Protein AF-A0A8R1HHJ8-F1 (afdb_monomer)

Mean predicted aligned error: 14.38 Å

Organism: Caenorhabditis japonica (NCBI:txid281687)

Sequence (503 aa):
MHDELPVDIFRRIVAFSTTSRSILDLWRLNESAQHQVSKEVKKLSKKAPIRLDIQRFFRENNPFELEFYEIGDAEQKRRFHEKIRELARLLEQILEISGEFQIDNLTAEALGFQAEHDEQFMDRAPFMLQKKMMYILSKFNSSEISISTVFMRPSRVIRTFRNRFDTITALDLGNVKALSSLNLRSKVFPALVNLEKLAWSHANHTYLRKIPNKEKLRVLDVTCHIVGRPEWREFEFLQEFTSLERFYLGFTVPNKPTRFEMDILLNLYQSIWKFKMAPKNEQLLRNLPKIKELGFWNSPEKIFQLISKHSLSIDTLTFGSLSQNMTKLCSFDSILDSFFKFEQAEDLQPPEIGHLNMNLHAMPAVGLDYYLPNVMNYVNKLPCLKSVSLFVRCIFHAQMTSSWSLESNREKSSRRRPIFESNYTHFTFHSEGLCGRIIPVGSKGVAIIRTAEAPKKDRPFVQFAPAPADALAASAYVTPAGTLTITMSVFFGTPLKKYYFSQ

Nearest PDB structures (foldseek):
  3qfe-assembly2_B  TM=2.711E-01  e=4.734E+00  Coccidioides immitis RS

Secondary structure (DSSP, 8-state):
---PPPHHHHHHHHHHHTTSTHHHHHHTS-HHHHHHHHHHHHHHHTTS-EEEEHHHHTTTS-TT-S-EEPTT-HHHHHHHHHHHHHHHHHHHHHHHH-TTEEEE-BSTTTTT-EESS-GGGSPPPPHHHHHHHHHHHHHS--SEEEB-TTTS-HHHHHHHHGGGGGG--EEE-TT--GGG-HHIIIIIGGG-TT--EEEEEEE-HHHHTT-S-GGG--EEEEEE---S---GGGGGGGGG-TT-SEEEEEEPPPSS--HHHHHHHHHHHHHHHHPPBTTTTB-GGGG-TT--EEEESS--TTHHHHHHHTT--EEEEEES-SSSSTTTPEEHHHHHHHHHHHHT-TTPPPP-EEEEEEEEE--TTS-HHH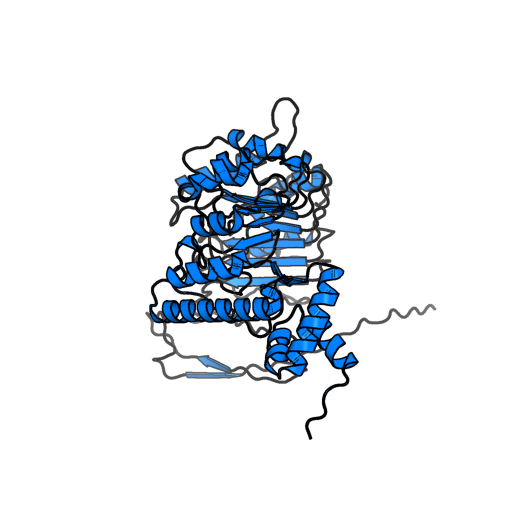HHHHHHHHHTT-TT--EEEEEEE--S-PPPPS------S-----TT--------SEEEEEEES------TT----------S--------EEEE-PPPTT-SS-TTTS---EEEE--------PPPPPPP---

Solvent-accessible surface area (backbone atoms only — not comparable to full-atom values): 28848 Å² total; per-residue (Å²): 136,85,80,74,70,57,68,70,59,48,51,51,52,48,67,69,19,69,52,36,56,60,42,59,58,50,49,66,69,43,70,68,44,33,54,52,48,38,52,51,52,58,57,49,43,75,78,44,77,43,59,34,46,43,36,66,26,28,64,91,69,42,78,59,43,88,44,77,56,68,88,86,45,69,64,60,53,50,52,52,49,50,34,52,51,50,52,50,51,55,56,48,53,49,47,71,58,40,61,61,41,20,56,35,54,53,33,50,61,41,47,40,41,46,51,63,54,60,66,78,77,50,81,55,47,55,72,70,54,25,52,50,48,43,57,58,57,54,57,40,72,46,39,42,46,33,54,31,58,38,59,36,55,65,73,53,57,54,62,52,47,57,94,44,34,62,63,24,32,30,43,32,47,40,62,49,52,52,86,82,33,69,57,43,64,72,58,44,36,68,39,28,66,49,36,28,31,39,34,25,54,24,29,39,62,81,48,60,67,55,46,48,59,40,55,58,22,30,33,42,38,36,17,31,43,79,74,86,84,77,57,53,74,72,55,58,62,66,53,54,36,41,42,21,31,29,42,29,51,29,49,52,60,62,86,86,62,51,71,69,59,48,51,52,53,50,51,46,53,42,45,59,70,68,48,64,42,82,94,77,65,53,39,68,70,72,44,28,81,54,42,30,33,44,35,25,23,53,53,43,53,55,48,58,46,52,34,28,76,67,68,46,64,29,51,34,43,32,34,21,40,94,58,71,36,72,45,29,26,11,47,47,64,36,46,49,50,16,50,55,48,37,72,70,47,82,95,66,64,74,41,45,37,29,28,41,38,38,20,28,34,55,63,78,90,56,38,60,77,61,51,50,51,58,49,50,52,54,59,41,62,39,83,54,30,41,33,41,39,40,38,38,39,45,82,42,80,46,66,76,72,92,76,83,73,95,70,83,86,79,91,80,94,58,102,77,68,68,75,79,75,58,81,47,82,43,78,47,82,46,79,47,63,76,73,78,83,81,52,104,88,60,80,81,92,80,91,83,88,81,75,100,68,80,95,75,82,61,73,61,73,50,77,45,57,88,76,61,97,82,60,91,80,54,82,92,82,50,78,71,75,51,77,50,81,51,84,61,87,89,86,86,85,77,85,83,78,88,77,90,79,90,131

Structure (mmCIF, N/CA/C/O backbone):
data_AF-A0A8R1HHJ8-F1
#
_entry.id   AF-A0A8R1HHJ8-F1
#
loop_
_atom_site.group_PDB
_atom_site.id
_atom_site.type_symbol
_atom_site.label_atom_id
_atom_site.label_alt_id
_atom_site.label_comp_id
_atom_site.label_asym_id
_atom_site.label_entity_id
_atom_site.label_seq_id
_atom_site.pdbx_PDB_ins_code
_atom_site.Cartn_x
_atom_site.Cartn_y
_atom_site.Cartn_z
_atom_site.occupancy
_atom_site.B_iso_or_equiv
_atom_site.auth_seq_id
_atom_site.auth_comp_id
_atom_site.auth_asym_id
_atom_site.auth_atom_id
_atom_site.pdbx_PDB_model_num
ATOM 1 N N . MET A 1 1 ? 1.070 -48.856 -12.070 1.00 32.88 1 MET A N 1
ATOM 2 C CA . MET A 1 1 ? 0.210 -48.830 -10.871 1.00 32.88 1 MET A CA 1
ATOM 3 C C . MET A 1 1 ? -0.140 -47.380 -10.601 1.00 32.88 1 MET A C 1
ATOM 5 O O . MET A 1 1 ? 0.727 -46.625 -10.186 1.00 32.88 1 MET A O 1
ATOM 9 N N . HIS A 1 2 ? -1.350 -46.976 -10.986 1.00 42.19 2 HIS A N 1
ATOM 10 C CA . HIS A 1 2 ? -1.931 -45.675 -10.661 1.00 42.19 2 HIS A CA 1
ATOM 11 C C . HIS A 1 2 ? -2.823 -45.896 -9.441 1.00 42.19 2 HIS A C 1
ATOM 13 O O . HIS A 1 2 ? -4.005 -46.184 -9.599 1.00 42.19 2 HIS A O 1
ATOM 19 N N . ASP A 1 3 ? -2.248 -45.849 -8.242 1.00 48.75 3 ASP A N 1
ATOM 20 C CA . ASP A 1 3 ? -3.060 -45.894 -7.030 1.00 48.75 3 ASP A CA 1
ATOM 21 C C . ASP A 1 3 ? -3.723 -44.523 -6.869 1.00 48.75 3 ASP A C 1
ATOM 23 O O . ASP A 1 3 ? -3.070 -43.520 -6.570 1.00 48.75 3 ASP A O 1
ATOM 27 N N . GLU A 1 4 ? -5.024 -44.463 -7.159 1.00 57.62 4 GLU A N 1
ATOM 28 C CA . GLU A 1 4 ? -5.842 -43.288 -6.887 1.00 57.62 4 GLU A CA 1
ATOM 29 C C . GLU A 1 4 ? -5.797 -42.985 -5.384 1.00 57.62 4 GLU A C 1
ATOM 31 O O . GLU A 1 4 ? -6.069 -43.843 -4.543 1.00 57.62 4 GLU A O 1
ATOM 36 N N . LEU A 1 5 ? -5.438 -41.746 -5.035 1.00 63.50 5 LEU A N 1
ATOM 37 C CA . LEU A 1 5 ? -5.474 -41.275 -3.653 1.00 63.50 5 LEU A CA 1
ATOM 38 C C . LEU A 1 5 ? -6.873 -41.517 -3.061 1.00 63.50 5 LEU A C 1
ATOM 40 O O . LEU A 1 5 ? -7.864 -41.128 -3.688 1.00 63.50 5 LEU A O 1
ATOM 44 N N . PRO A 1 6 ? -6.983 -42.066 -1.835 1.00 77.25 6 PRO A N 1
ATOM 45 C CA . PRO A 1 6 ? -8.259 -42.162 -1.140 1.00 77.25 6 PRO A CA 1
ATOM 46 C C . PRO A 1 6 ? -8.986 -40.813 -1.151 1.00 77.25 6 PRO A C 1
ATOM 48 O O . PRO A 1 6 ? -8.395 -39.779 -0.824 1.00 77.25 6 PRO A O 1
ATOM 51 N N . VAL A 1 7 ? -10.272 -40.820 -1.515 1.00 73.94 7 VAL A N 1
ATOM 52 C CA . VAL A 1 7 ? -11.080 -39.610 -1.778 1.00 73.94 7 VAL A CA 1
ATOM 53 C C . VAL A 1 7 ? -10.993 -38.581 -0.642 1.00 73.94 7 VAL A C 1
ATOM 55 O O . VAL A 1 7 ? -10.963 -37.377 -0.893 1.00 73.94 7 VAL A O 1
ATOM 58 N N . ASP A 1 8 ? -10.898 -39.028 0.610 1.00 77.19 8 ASP A N 1
ATOM 59 C CA . ASP A 1 8 ? -10.796 -38.135 1.768 1.00 77.19 8 ASP A CA 1
ATOM 60 C C . ASP A 1 8 ? -9.421 -37.471 1.919 1.00 77.19 8 ASP A C 1
ATOM 62 O O . ASP A 1 8 ? -9.341 -36.321 2.358 1.00 77.19 8 ASP A O 1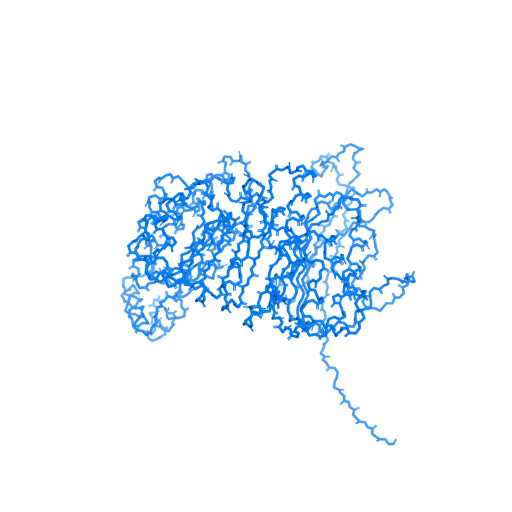
ATOM 66 N N . ILE A 1 9 ? -8.343 -38.147 1.510 1.00 79.06 9 ILE A N 1
ATOM 67 C CA . ILE A 1 9 ? -7.002 -37.553 1.443 1.00 79.06 9 ILE A CA 1
ATOM 68 C C . ILE A 1 9 ? -6.979 -36.509 0.325 1.00 79.06 9 ILE A C 1
ATOM 70 O O . ILE A 1 9 ? -6.542 -35.382 0.557 1.00 79.06 9 ILE A O 1
ATOM 74 N N . PHE A 1 10 ? -7.539 -36.834 -0.846 1.00 81.81 10 PHE A N 1
ATOM 75 C CA . PHE A 1 10 ? -7.635 -35.895 -1.964 1.00 81.81 10 PHE A CA 1
ATOM 76 C C . PHE A 1 10 ? -8.416 -34.628 -1.581 1.00 81.81 10 PHE A C 1
ATOM 78 O O . PHE A 1 10 ? -7.928 -33.520 -1.786 1.00 81.81 10 PHE A O 1
ATOM 85 N N . ARG A 1 11 ? -9.578 -34.760 -0.926 1.00 81.88 11 ARG A N 1
ATOM 86 C CA . ARG A 1 11 ? -10.360 -33.607 -0.434 1.00 81.88 11 ARG A CA 1
ATOM 87 C C . ARG A 1 11 ? -9.573 -32.719 0.525 1.00 81.88 11 ARG A C 1
ATOM 89 O O . ARG A 1 11 ? -9.654 -31.497 0.417 1.00 81.88 11 ARG A O 1
ATOM 96 N N . ARG A 1 12 ? -8.809 -33.310 1.451 1.00 83.31 12 ARG A N 1
ATOM 97 C CA . ARG A 1 12 ? -7.946 -32.542 2.365 1.00 83.31 12 ARG A CA 1
ATOM 98 C C . ARG A 1 12 ? -6.881 -31.773 1.589 1.00 83.31 12 ARG A C 1
ATOM 100 O O . ARG A 1 12 ? -6.714 -30.584 1.835 1.00 83.31 12 ARG A O 1
ATOM 107 N N . ILE A 1 13 ? -6.216 -32.416 0.629 1.00 83.31 13 ILE A N 1
ATOM 108 C CA . ILE A 1 13 ? -5.204 -31.772 -0.221 1.00 83.31 13 ILE A CA 1
ATOM 109 C C . ILE A 1 13 ? -5.819 -30.611 -1.014 1.00 83.31 13 ILE A C 1
ATOM 111 O O . ILE A 1 13 ? -5.239 -29.527 -1.031 1.00 83.31 13 ILE A O 1
ATOM 115 N N . VAL A 1 14 ? -7.008 -30.790 -1.602 1.00 82.25 14 VAL A N 1
ATOM 116 C CA . VAL A 1 14 ? -7.728 -29.712 -2.301 1.00 82.25 14 VAL A CA 1
ATOM 117 C C . VAL A 1 14 ? -8.005 -28.545 -1.358 1.00 82.25 14 VAL A C 1
ATOM 119 O O . VAL A 1 14 ? -7.699 -27.409 -1.708 1.00 82.25 14 VAL A O 1
ATOM 122 N N . ALA A 1 15 ? -8.517 -28.812 -0.153 1.00 82.62 15 ALA A N 1
ATOM 123 C CA . ALA A 1 15 ? -8.812 -27.775 0.833 1.00 82.62 15 ALA A CA 1
ATOM 124 C C . ALA A 1 15 ? -7.564 -26.994 1.283 1.00 82.62 15 ALA A C 1
ATOM 126 O O . ALA A 1 15 ? -7.643 -25.786 1.481 1.00 82.62 15 ALA A O 1
ATOM 127 N N . PHE A 1 16 ? -6.406 -27.651 1.412 1.00 83.62 16 PHE A N 1
ATOM 128 C CA . PHE A 1 16 ? -5.139 -26.960 1.687 1.00 83.62 16 PHE A CA 1
ATOM 129 C C . PHE A 1 16 ? -4.612 -26.188 0.474 1.00 83.62 16 PHE A C 1
ATOM 131 O O . PHE A 1 16 ? -3.967 -25.154 0.633 1.00 83.62 16 PHE A O 1
ATOM 138 N N . SER A 1 17 ? -4.904 -26.670 -0.733 1.00 83.50 17 SER A N 1
ATOM 139 C CA . SER A 1 17 ? -4.400 -26.097 -1.980 1.00 83.50 17 SER A CA 1
ATOM 140 C C . SER A 1 17 ? -5.226 -24.913 -2.481 1.00 83.50 17 SER A C 1
ATOM 142 O O . SER A 1 17 ? -4.760 -24.213 -3.369 1.00 83.50 17 SER A O 1
ATOM 144 N N . THR A 1 18 ? -6.414 -24.625 -1.928 1.00 81.56 18 THR A N 1
ATOM 145 C CA . THR A 1 18 ? -7.268 -23.516 -2.405 1.00 81.56 18 THR A CA 1
ATOM 146 C C . THR A 1 18 ? -6.610 -22.139 -2.347 1.00 81.56 18 THR A C 1
ATOM 148 O O . THR A 1 18 ? -7.106 -21.223 -2.986 1.00 81.56 18 THR A O 1
ATOM 151 N N . THR A 1 19 ? -5.524 -21.975 -1.590 1.00 78.69 19 THR A N 1
ATOM 152 C CA . THR A 1 19 ? -4.753 -20.725 -1.481 1.00 78.69 19 THR A CA 1
ATOM 153 C C . THR A 1 19 ? -3.366 -20.807 -2.132 1.00 78.69 19 THR A C 1
ATOM 155 O O . THR A 1 19 ? -2.555 -19.900 -1.953 1.00 78.69 19 THR A O 1
ATOM 158 N N . SER A 1 20 ? -3.085 -21.873 -2.889 1.00 83.19 20 SER A N 1
ATOM 159 C CA . SER A 1 20 ? -1.803 -22.132 -3.556 1.00 83.19 20 SER A CA 1
ATOM 160 C C . SER A 1 20 ? -1.999 -22.500 -5.029 1.00 83.19 20 SER A C 1
ATOM 162 O O . SER A 1 20 ? -3.013 -23.092 -5.405 1.00 83.19 20 SER A O 1
ATOM 164 N N . ARG A 1 21 ? -0.986 -22.229 -5.864 1.00 83.56 21 ARG A N 1
ATOM 165 C CA . ARG A 1 21 ? -0.943 -22.648 -7.274 1.00 83.56 21 ARG A CA 1
ATOM 166 C C . ARG A 1 21 ? -1.187 -24.146 -7.465 1.00 83.56 21 ARG A C 1
ATOM 168 O O . ARG A 1 21 ? -1.742 -24.521 -8.495 1.00 83.56 21 ARG A O 1
ATOM 175 N N . SER A 1 22 ? -0.870 -24.982 -6.473 1.00 85.94 22 SER A N 1
ATOM 176 C CA . SER A 1 22 ? -1.056 -26.437 -6.538 1.00 85.94 22 SER A CA 1
ATOM 177 C C . SER A 1 22 ? -2.492 -26.863 -6.876 1.00 85.94 22 SER A C 1
ATOM 179 O O . SER A 1 22 ? -2.686 -27.940 -7.433 1.00 85.94 22 SER A O 1
ATOM 181 N N . ILE A 1 23 ? -3.516 -26.032 -6.616 1.00 87.81 23 ILE A N 1
ATOM 182 C CA . ILE A 1 23 ? -4.893 -26.350 -7.036 1.00 87.81 23 ILE A CA 1
ATOM 183 C C . ILE A 1 23 ? -5.049 -26.437 -8.559 1.00 87.81 23 ILE A C 1
ATOM 185 O O . ILE A 1 23 ? -5.849 -27.234 -9.046 1.00 87.81 23 ILE A O 1
ATOM 189 N N . LEU A 1 24 ? -4.268 -25.659 -9.315 1.00 87.25 24 LEU A N 1
ATOM 190 C CA . LEU A 1 24 ? -4.251 -25.716 -10.776 1.00 87.25 24 LEU A CA 1
ATOM 191 C C . LEU A 1 24 ? -3.601 -27.006 -11.270 1.00 87.25 24 LEU A C 1
ATOM 193 O O . LEU A 1 24 ? -4.045 -27.569 -12.268 1.00 87.25 24 LEU A O 1
ATOM 197 N N . ASP A 1 25 ? -2.585 -27.493 -10.562 1.00 87.94 25 ASP A N 1
ATOM 198 C CA . ASP A 1 25 ? -1.934 -28.757 -10.896 1.00 87.94 25 ASP A CA 1
ATOM 199 C C . ASP A 1 25 ? -2.884 -29.931 -10.629 1.00 87.94 25 ASP A C 1
ATOM 201 O O . ASP A 1 25 ? -3.041 -30.796 -11.488 1.00 87.94 25 ASP A O 1
ATOM 205 N N . LEU A 1 26 ? -3.621 -29.902 -9.508 1.00 87.19 26 LEU A N 1
ATOM 206 C CA . LEU A 1 26 ? -4.677 -30.879 -9.206 1.00 87.19 26 LEU A CA 1
ATOM 207 C C . LEU A 1 26 ? -5.808 -30.856 -10.243 1.00 87.19 26 LEU A C 1
ATOM 209 O O . LEU A 1 26 ? -6.300 -31.910 -10.645 1.00 87.19 26 LEU A O 1
ATOM 213 N N . TRP A 1 27 ? -6.211 -29.667 -10.699 1.00 88.19 27 TRP A N 1
ATOM 214 C CA . TRP A 1 27 ? -7.249 -29.494 -11.721 1.00 88.19 27 TRP A CA 1
ATOM 215 C C . TRP A 1 27 ? -6.868 -30.100 -13.082 1.00 88.19 27 TRP A C 1
ATOM 217 O O . TRP A 1 27 ? -7.733 -30.541 -13.839 1.00 88.19 27 TRP A O 1
ATOM 227 N N . ARG A 1 28 ? -5.570 -30.145 -13.402 1.00 88.00 28 ARG A N 1
ATOM 228 C CA . ARG A 1 28 ? -5.049 -30.650 -14.683 1.00 88.00 28 ARG A CA 1
ATOM 229 C C . ARG A 1 28 ? -4.856 -32.169 -14.725 1.00 88.00 28 ARG A C 1
ATOM 231 O O . ARG A 1 28 ? -4.498 -32.677 -15.782 1.00 88.00 28 ARG A O 1
ATOM 238 N N . LEU A 1 29 ? -5.078 -32.886 -13.620 1.00 88.00 29 LEU A N 1
ATOM 239 C CA . LEU A 1 29 ? -4.813 -34.327 -13.540 1.00 88.00 29 LEU A CA 1
ATOM 240 C C . LEU A 1 29 ? -5.739 -35.155 -14.445 1.00 88.00 29 LEU A C 1
ATOM 242 O O . LEU A 1 29 ? -5.260 -35.855 -15.331 1.00 88.00 29 LEU A O 1
ATOM 246 N N . ASN A 1 30 ? -7.052 -35.117 -14.197 1.00 88.50 30 ASN A N 1
ATOM 247 C CA . ASN A 1 30 ? -8.080 -35.832 -14.964 1.00 88.50 30 ASN A CA 1
ATOM 248 C C . ASN A 1 30 ? -9.495 -35.316 -14.618 1.00 88.50 30 ASN A C 1
ATOM 250 O O . ASN A 1 30 ? -9.670 -34.525 -13.689 1.00 88.50 30 ASN A O 1
ATOM 254 N N . GLU A 1 31 ? -10.522 -35.784 -15.335 1.00 88.62 31 GLU A N 1
ATOM 255 C CA . GLU A 1 31 ? -11.922 -35.364 -15.129 1.00 88.62 31 GLU A CA 1
ATOM 256 C C . GLU A 1 31 ? -12.468 -35.704 -13.729 1.00 88.62 31 GLU A C 1
ATOM 258 O O . GLU A 1 31 ? -13.241 -34.938 -13.148 1.00 88.62 31 GLU A O 1
ATOM 263 N N . SER A 1 32 ? -12.036 -36.827 -13.143 1.00 86.06 32 SER A N 1
ATOM 264 C CA . SER A 1 32 ? -12.427 -37.225 -11.781 1.00 86.06 32 SER A CA 1
ATOM 265 C C . SER A 1 32 ? -11.911 -36.223 -10.741 1.00 86.06 32 SER A C 1
ATOM 267 O O . SER A 1 32 ? -12.665 -35.753 -9.881 1.00 86.06 32 SER A O 1
ATOM 269 N N . ALA A 1 33 ? -10.645 -35.817 -10.868 1.00 85.81 33 ALA A N 1
ATOM 270 C CA . ALA A 1 33 ? -10.023 -34.792 -10.043 1.00 85.81 33 ALA A CA 1
ATOM 271 C C . ALA A 1 33 ? -10.744 -33.449 -10.198 1.00 85.81 33 ALA A C 1
ATOM 273 O O . ALA A 1 33 ? -11.069 -32.825 -9.189 1.00 85.81 33 ALA A O 1
ATOM 274 N N . GLN A 1 34 ? -11.083 -33.041 -11.427 1.00 89.94 34 GLN A N 1
ATOM 275 C CA . GLN A 1 34 ? -11.861 -31.821 -11.674 1.00 89.94 34 GLN A CA 1
ATOM 276 C C . GLN A 1 34 ? -13.201 -31.846 -10.934 1.00 89.94 34 GLN A C 1
ATOM 278 O O . GLN A 1 34 ? -13.531 -30.911 -10.201 1.00 89.94 34 GLN A O 1
ATOM 283 N N . HIS A 1 35 ? -13.947 -32.950 -11.034 1.00 88.00 35 HIS A N 1
ATOM 284 C CA . HIS A 1 35 ? -15.226 -33.082 -10.342 1.00 88.00 35 HIS A CA 1
ATOM 285 C C . HIS A 1 35 ? -15.081 -32.966 -8.816 1.00 88.00 35 HIS A C 1
ATOM 287 O O . HIS A 1 35 ? -15.853 -32.253 -8.166 1.00 88.00 35 HIS A O 1
ATOM 293 N N . GLN A 1 36 ? -14.077 -33.629 -8.230 1.00 86.19 36 GLN A N 1
ATOM 294 C CA . GLN A 1 36 ? -13.819 -33.558 -6.788 1.00 86.19 36 GLN A CA 1
ATOM 295 C C . GLN A 1 36 ? -13.359 -32.162 -6.348 1.00 86.19 36 GLN A C 1
ATOM 297 O O . GLN A 1 36 ? -13.845 -31.663 -5.331 1.00 86.19 36 GLN A O 1
ATOM 302 N N . VAL A 1 37 ? -12.481 -31.511 -7.119 1.00 89.69 37 VAL A N 1
ATOM 303 C CA . VAL A 1 37 ? -12.017 -30.142 -6.853 1.00 89.69 37 VAL A CA 1
ATOM 304 C C . VAL A 1 37 ? -13.201 -29.179 -6.863 1.00 89.69 37 VAL A C 1
ATOM 306 O O . VAL A 1 37 ? -13.431 -28.495 -5.866 1.00 89.69 37 VAL A O 1
ATOM 309 N N . SER A 1 38 ? -14.016 -29.166 -7.924 1.00 89.31 38 SER A N 1
ATOM 310 C CA . SER A 1 38 ? -15.194 -28.291 -7.998 1.00 89.31 38 SER A CA 1
ATOM 311 C C . SER A 1 38 ? -16.182 -28.552 -6.862 1.00 89.31 38 SER A C 1
ATOM 313 O O . SER A 1 38 ? -16.765 -27.610 -6.320 1.00 89.31 38 SER A O 1
ATOM 315 N N . LYS A 1 39 ? -16.388 -29.818 -6.476 1.00 88.81 39 LYS A N 1
ATOM 316 C CA . LYS A 1 39 ? -17.289 -30.178 -5.376 1.00 88.81 39 LYS A CA 1
ATOM 317 C C . LYS A 1 39 ? -16.790 -29.646 -4.033 1.00 88.81 39 LYS A C 1
ATOM 319 O O . LYS A 1 39 ? -17.588 -29.086 -3.280 1.00 88.81 39 LYS A O 1
ATOM 324 N N . GLU A 1 40 ? -15.501 -29.797 -3.735 1.00 89.69 40 GLU A N 1
ATOM 325 C CA . GLU A 1 40 ? -14.938 -29.328 -2.466 1.00 89.69 40 GLU A CA 1
ATOM 326 C C . GLU A 1 40 ? -14.847 -27.797 -2.426 1.00 89.69 40 GLU A C 1
ATOM 328 O O . GLU A 1 40 ? -15.249 -27.194 -1.434 1.00 89.69 40 GLU A O 1
ATOM 333 N N . VAL A 1 41 ? -14.453 -27.145 -3.525 1.00 89.00 41 VAL A N 1
ATOM 334 C CA . VAL A 1 41 ? -14.439 -25.676 -3.638 1.00 89.00 41 VAL A CA 1
ATOM 335 C C . VAL A 1 41 ? -15.838 -25.095 -3.403 1.00 89.00 41 VAL A C 1
ATOM 337 O O . VAL A 1 41 ? -15.995 -24.200 -2.577 1.00 89.00 41 VAL A O 1
ATOM 340 N N . LYS A 1 42 ? -16.887 -25.658 -4.024 1.00 88.19 42 LYS A N 1
ATOM 341 C CA . LYS A 1 42 ? -18.286 -25.243 -3.780 1.00 88.19 42 LYS A CA 1
ATOM 342 C C . LYS A 1 42 ? -18.750 -25.468 -2.342 1.00 88.19 42 LYS A C 1
ATOM 344 O O . LYS A 1 42 ? -19.658 -24.795 -1.863 1.00 88.19 42 LYS A O 1
ATOM 349 N N . LYS A 1 43 ? -18.204 -26.469 -1.655 1.00 88.50 43 LYS A N 1
ATOM 350 C CA . LYS A 1 43 ? -18.534 -26.747 -0.254 1.00 88.50 43 LYS A CA 1
ATOM 351 C C . LYS A 1 43 ? -17.840 -25.758 0.682 1.00 88.50 43 LYS A C 1
ATOM 353 O O . LYS A 1 43 ? -18.454 -25.327 1.656 1.00 88.50 43 LYS A O 1
ATOM 358 N N . LEU A 1 44 ? -16.592 -25.401 0.387 1.00 86.94 44 LEU A N 1
ATOM 359 C CA . LEU A 1 44 ? -15.821 -24.415 1.141 1.00 86.94 44 LEU A CA 1
ATOM 360 C C . LEU A 1 44 ? -16.401 -23.007 0.974 1.00 86.94 44 LEU A C 1
ATOM 362 O O . LEU A 1 44 ? -16.590 -22.322 1.978 1.00 86.94 44 LEU A O 1
ATOM 366 N N . SER A 1 45 ? -16.787 -22.626 -0.249 1.00 85.62 45 SER A N 1
ATOM 367 C CA . SER A 1 45 ? -17.350 -21.298 -0.531 1.00 85.62 45 SER A CA 1
ATOM 368 C C . SER A 1 45 ? -18.652 -21.008 0.223 1.00 85.62 45 SER A C 1
ATOM 370 O O . SER A 1 45 ? -18.922 -19.864 0.572 1.00 85.62 45 SER A O 1
ATOM 372 N N . LYS A 1 46 ? -19.440 -22.042 0.561 1.00 87.31 46 LYS A N 1
ATOM 373 C CA . LYS A 1 46 ? -20.646 -21.900 1.399 1.00 87.31 46 LYS A CA 1
ATOM 374 C C . LYS A 1 46 ? -20.353 -21.434 2.826 1.00 87.31 46 LYS A C 1
ATOM 376 O O . LYS A 1 46 ? -21.252 -20.911 3.474 1.00 87.31 46 LYS A O 1
ATOM 381 N N . LYS A 1 47 ? -19.148 -21.691 3.344 1.00 84.19 47 LYS A N 1
ATOM 382 C CA . LYS A 1 47 ? -18.758 -21.303 4.708 1.00 84.19 47 LYS A CA 1
ATOM 383 C C . LYS A 1 47 ? -18.163 -19.902 4.749 1.00 84.19 47 LYS A C 1
ATOM 385 O O . LYS A 1 47 ? -18.455 -19.151 5.671 1.00 84.19 47 LYS A O 1
ATOM 390 N N . ALA A 1 48 ? -17.303 -19.587 3.786 1.00 81.06 48 ALA A N 1
ATOM 391 C CA . ALA A 1 48 ? -16.637 -18.300 3.668 1.00 81.06 48 ALA A CA 1
ATOM 392 C C . ALA A 1 48 ? -16.137 -18.094 2.227 1.00 81.06 48 ALA A C 1
ATOM 394 O O . ALA A 1 48 ? -15.865 -19.084 1.540 1.00 81.06 48 ALA A O 1
ATOM 395 N N . PRO A 1 49 ? -15.952 -16.839 1.779 1.00 82.00 49 PRO A N 1
ATOM 396 C CA . PRO A 1 49 ? -15.326 -16.559 0.493 1.00 82.00 49 PRO A CA 1
ATOM 397 C C . PRO A 1 49 ? -13.916 -17.151 0.405 1.00 82.00 49 PRO A C 1
ATOM 399 O O . PRO A 1 49 ? -13.132 -17.059 1.354 1.00 82.00 49 PRO A O 1
ATOM 402 N N . ILE A 1 50 ? -13.575 -17.743 -0.742 1.00 86.94 50 ILE A N 1
ATOM 403 C CA . ILE A 1 50 ? -12.251 -18.336 -0.953 1.00 86.94 50 ILE A CA 1
ATOM 404 C C . ILE A 1 50 ? -11.324 -17.258 -1.505 1.00 86.94 50 ILE A C 1
ATOM 406 O O . ILE A 1 50 ? -11.372 -16.919 -2.689 1.00 86.94 50 ILE A O 1
ATOM 410 N N . ARG A 1 51 ? -10.502 -16.701 -0.618 1.00 85.31 51 ARG A N 1
ATOM 411 C CA . ARG A 1 51 ? -9.602 -15.587 -0.919 1.00 85.31 51 ARG A CA 1
ATOM 412 C C . ARG A 1 51 ? -8.291 -16.077 -1.528 1.00 85.31 51 ARG A C 1
ATOM 414 O O . ARG A 1 51 ? -7.615 -16.937 -0.962 1.00 85.31 51 ARG A O 1
ATOM 421 N N . LEU A 1 52 ? -7.938 -15.503 -2.671 1.00 84.12 52 LEU A N 1
ATOM 422 C CA . LEU A 1 52 ? -6.703 -15.729 -3.406 1.00 84.12 52 LEU A CA 1
ATOM 423 C C . LEU A 1 52 ? -5.845 -14.470 -3.321 1.00 84.12 52 LEU A C 1
ATOM 425 O O . LEU A 1 52 ? -5.962 -13.567 -4.151 1.00 84.12 52 LEU A O 1
ATOM 429 N N . ASP A 1 53 ? -4.973 -14.426 -2.318 1.00 80.00 53 ASP A N 1
ATOM 430 C CA . ASP A 1 53 ? -3.890 -13.449 -2.287 1.00 80.00 53 ASP A CA 1
ATOM 431 C C . ASP A 1 53 ? -2.870 -13.817 -3.371 1.00 80.00 53 ASP A C 1
ATOM 433 O O . ASP A 1 53 ? -2.237 -14.873 -3.307 1.00 80.00 53 ASP A O 1
ATOM 437 N N . ILE A 1 54 ? -2.736 -12.958 -4.380 1.00 78.81 54 ILE A N 1
ATOM 438 C CA . ILE A 1 54 ? -1.901 -13.204 -5.562 1.00 78.81 54 ILE A CA 1
ATOM 439 C C . ILE A 1 54 ? -0.424 -13.391 -5.196 1.00 78.81 54 ILE A C 1
ATOM 441 O O . ILE A 1 54 ? 0.229 -14.273 -5.758 1.00 78.81 54 ILE A O 1
ATOM 445 N N . GLN A 1 55 ? 0.090 -12.625 -4.230 1.00 73.88 55 GLN A N 1
ATOM 446 C CA . GLN A 1 55 ? 1.480 -12.732 -3.788 1.00 73.88 55 GLN A CA 1
ATOM 447 C C . GLN A 1 55 ? 1.748 -14.101 -3.168 1.00 73.88 55 GLN A C 1
ATOM 449 O O . GLN A 1 55 ? 2.742 -14.758 -3.482 1.00 73.88 55 GLN A O 1
ATOM 454 N N . ARG A 1 56 ? 0.843 -14.563 -2.300 1.00 75.19 56 ARG A N 1
ATOM 455 C CA . ARG A 1 56 ? 0.965 -15.879 -1.669 1.00 75.19 56 ARG A CA 1
ATOM 456 C C . ARG A 1 56 ? 0.742 -17.009 -2.667 1.00 75.19 56 ARG A C 1
ATOM 458 O O . ARG A 1 56 ? 1.493 -17.981 -2.650 1.00 75.19 56 ARG A O 1
ATOM 465 N N . PHE A 1 57 ? -0.265 -16.876 -3.524 1.00 79.31 57 PHE A N 1
ATOM 466 C CA . PHE A 1 57 ? -0.672 -17.905 -4.475 1.00 79.31 57 PHE A CA 1
ATOM 467 C C . PHE A 1 57 ? 0.441 -18.230 -5.474 1.00 79.31 57 PHE A C 1
ATOM 469 O O . PHE A 1 57 ? 0.667 -19.396 -5.795 1.00 79.31 57 PHE A O 1
ATOM 476 N N . PHE A 1 58 ? 1.168 -17.206 -5.928 1.00 72.94 58 PHE A N 1
ATOM 477 C CA . PHE A 1 58 ? 2.258 -17.356 -6.887 1.00 72.94 58 PHE A CA 1
ATOM 478 C C . PHE A 1 58 ? 3.645 -17.471 -6.255 1.00 72.94 58 PHE A C 1
ATOM 480 O O . PHE A 1 58 ? 4.617 -17.578 -6.991 1.00 72.94 58 PHE A O 1
ATOM 487 N N . ARG A 1 59 ? 3.770 -17.519 -4.924 1.00 68.44 59 ARG A N 1
ATOM 488 C CA . ARG A 1 59 ? 5.069 -17.498 -4.230 1.00 68.44 59 ARG A CA 1
ATOM 489 C C . ARG A 1 59 ? 6.066 -18.559 -4.713 1.00 68.44 59 ARG A C 1
ATOM 491 O O . ARG A 1 59 ? 7.254 -18.272 -4.781 1.00 68.44 59 ARG A O 1
ATOM 498 N N . GLU A 1 60 ? 5.595 -19.767 -5.018 1.00 64.12 60 GLU A N 1
ATOM 499 C CA . GLU A 1 60 ? 6.449 -20.896 -5.423 1.00 64.12 60 GLU A CA 1
ATOM 500 C C . GLU A 1 60 ? 6.810 -20.881 -6.912 1.00 64.12 60 GLU A C 1
ATOM 502 O O . GLU A 1 60 ? 7.840 -21.414 -7.295 1.00 64.12 60 GLU A O 1
ATOM 507 N N . ASN A 1 61 ? 5.962 -20.282 -7.750 1.00 68.44 61 ASN A N 1
ATOM 508 C CA . ASN A 1 61 ? 6.100 -20.264 -9.205 1.00 68.44 61 ASN A CA 1
ATOM 509 C C . ASN A 1 61 ? 5.440 -18.985 -9.726 1.00 68.44 61 ASN A C 1
ATOM 511 O O . ASN A 1 61 ? 4.309 -19.009 -10.232 1.00 68.44 61 ASN A O 1
ATOM 515 N N . ASN A 1 62 ? 6.112 -17.857 -9.528 1.00 67.50 62 ASN A N 1
ATOM 516 C CA . ASN A 1 62 ? 5.603 -16.556 -9.927 1.00 67.50 62 ASN A CA 1
ATOM 517 C C . ASN A 1 62 ? 6.004 -16.277 -11.375 1.00 67.50 62 ASN A C 1
ATOM 519 O O . ASN A 1 62 ? 7.201 -16.258 -11.641 1.00 67.50 62 ASN A O 1
ATOM 523 N N . PRO A 1 63 ? 5.058 -16.012 -12.300 1.00 63.75 63 PRO A N 1
ATOM 524 C CA . PRO A 1 63 ? 5.408 -15.742 -13.693 1.00 63.75 63 PRO A CA 1
ATOM 525 C C . PRO A 1 63 ? 6.340 -14.537 -13.865 1.00 63.75 63 PRO A C 1
ATOM 527 O O . PRO A 1 63 ? 6.965 -14.408 -14.911 1.00 63.75 63 PRO A O 1
ATOM 530 N N . PHE A 1 64 ? 6.431 -13.637 -12.883 1.00 65.19 64 PHE A N 1
ATOM 531 C CA . PHE A 1 64 ? 7.291 -12.466 -12.989 1.00 65.19 64 PHE A CA 1
ATOM 532 C C . PHE A 1 64 ? 8.704 -12.676 -12.458 1.00 65.19 64 PHE A C 1
ATOM 534 O O . PHE A 1 64 ? 9.593 -12.059 -13.037 1.00 65.19 64 PHE A O 1
ATOM 541 N N . GLU A 1 65 ? 8.918 -13.563 -11.475 1.00 58.66 65 GLU A N 1
ATOM 542 C CA . GLU A 1 65 ? 10.162 -13.664 -10.682 1.00 58.66 65 GLU A CA 1
ATOM 543 C C . GLU A 1 65 ? 10.624 -12.271 -10.155 1.00 58.66 65 GLU A C 1
ATOM 545 O O . GLU A 1 65 ? 10.117 -11.231 -10.566 1.00 58.66 65 GLU A O 1
ATOM 550 N N . LEU A 1 66 ? 11.488 -12.181 -9.140 1.00 51.34 66 LEU A N 1
ATOM 551 C CA . LEU A 1 66 ? 11.967 -10.866 -8.665 1.00 51.34 66 LEU A CA 1
ATOM 552 C C . LEU A 1 66 ? 12.944 -10.283 -9.703 1.00 51.34 66 LEU A C 1
ATOM 554 O O . LEU A 1 66 ? 14.152 -10.465 -9.589 1.00 51.34 66 LEU A O 1
ATOM 558 N N . GLU A 1 67 ? 12.417 -9.629 -10.736 1.00 54.62 67 GLU A N 1
ATOM 559 C CA . GLU A 1 67 ? 13.188 -9.039 -11.834 1.00 54.62 67 GLU A CA 1
ATOM 560 C C . GLU A 1 67 ? 13.029 -7.514 -11.870 1.00 54.62 67 GLU A C 1
ATOM 562 O O . GLU A 1 67 ? 11.924 -6.982 -11.728 1.00 54.62 67 GLU A O 1
ATOM 567 N N . PHE A 1 68 ? 14.141 -6.816 -12.117 1.00 58.69 68 PHE A N 1
ATOM 568 C CA . PHE A 1 68 ? 14.154 -5.379 -12.376 1.00 58.69 68 PHE A CA 1
ATOM 569 C C . PHE A 1 68 ? 13.912 -5.118 -13.863 1.00 58.69 68 PHE A C 1
ATOM 571 O O . PHE A 1 68 ? 14.596 -5.679 -14.716 1.00 58.69 68 PHE A O 1
ATOM 578 N N . TYR A 1 69 ? 12.930 -4.270 -14.171 1.00 62.22 69 TYR A N 1
ATOM 579 C CA . TYR A 1 69 ? 12.604 -3.899 -15.549 1.00 62.22 69 TYR A CA 1
ATOM 580 C C . TYR A 1 69 ? 13.289 -2.594 -15.952 1.00 62.22 69 TYR A C 1
ATOM 582 O O . TYR A 1 69 ? 13.003 -1.536 -15.380 1.00 62.22 69 TYR A O 1
ATOM 590 N N . GLU A 1 70 ? 14.119 -2.662 -16.989 1.00 63.28 70 GLU A N 1
ATOM 591 C CA . GLU A 1 70 ? 14.770 -1.514 -17.606 1.00 63.28 70 GLU A CA 1
ATOM 592 C C . GLU A 1 70 ? 13.896 -0.945 -18.733 1.00 63.28 70 GLU A C 1
ATOM 594 O O . GLU A 1 70 ? 13.478 -1.625 -19.675 1.00 63.28 70 GLU A O 1
ATOM 599 N N . ILE A 1 71 ? 13.589 0.350 -18.644 1.00 63.91 71 ILE A N 1
ATOM 600 C CA . ILE A 1 71 ? 12.761 1.024 -19.647 1.00 63.91 71 ILE A CA 1
ATOM 601 C C . ILE A 1 71 ? 13.558 1.188 -20.943 1.00 63.91 71 ILE A C 1
ATOM 603 O O . ILE A 1 71 ? 14.615 1.809 -20.957 1.00 63.91 71 ILE A O 1
ATOM 607 N N . GLY A 1 72 ? 12.983 0.731 -22.057 1.00 66.94 72 GLY A N 1
ATOM 608 C CA . GLY A 1 72 ? 13.532 0.943 -23.400 1.00 66.94 72 GLY A CA 1
ATOM 609 C C . GLY A 1 72 ? 14.088 -0.316 -24.063 1.00 66.94 72 GLY A C 1
ATOM 610 O O . GLY A 1 72 ? 14.323 -0.289 -25.269 1.00 66.94 72 GLY A O 1
ATOM 611 N N . ASP A 1 73 ? 14.212 -1.425 -23.331 1.00 77.75 73 ASP A N 1
ATOM 612 C CA . ASP A 1 73 ? 14.579 -2.720 -23.902 1.00 77.75 73 ASP A CA 1
ATOM 613 C C . ASP A 1 73 ? 13.356 -3.419 -24.532 1.00 77.75 73 ASP A C 1
ATOM 615 O O . ASP A 1 73 ? 12.374 -3.785 -23.873 1.00 77.75 73 ASP A O 1
ATOM 619 N N . ALA A 1 74 ? 13.413 -3.606 -25.852 1.00 81.19 74 ALA A N 1
ATOM 620 C CA . ALA A 1 74 ? 12.359 -4.258 -26.621 1.00 81.19 74 ALA A CA 1
ATOM 621 C C . ALA A 1 74 ? 12.173 -5.741 -26.249 1.00 81.19 74 ALA A C 1
ATOM 623 O O . ALA A 1 74 ? 11.051 -6.254 -26.337 1.00 81.19 74 ALA A O 1
ATOM 624 N N . GLU A 1 75 ? 13.236 -6.433 -25.831 1.00 82.44 75 GLU A N 1
ATOM 625 C CA . GLU A 1 75 ? 13.172 -7.840 -25.444 1.00 82.44 75 GLU A CA 1
ATOM 626 C C . GLU A 1 75 ? 12.501 -8.003 -24.077 1.00 82.44 75 GLU A C 1
ATOM 628 O O . GLU A 1 75 ? 11.546 -8.779 -23.949 1.00 82.44 75 GLU A O 1
ATOM 633 N N . GLN A 1 76 ? 12.907 -7.206 -23.083 1.00 77.56 76 GLN A N 1
ATOM 634 C CA . GLN A 1 76 ? 12.245 -7.168 -21.774 1.00 77.56 76 GLN A CA 1
ATOM 635 C C . GLN A 1 76 ? 10.765 -6.813 -21.897 1.00 77.56 76 GLN A C 1
ATOM 637 O O . GLN A 1 76 ? 9.916 -7.475 -21.295 1.00 77.56 76 GLN A O 1
ATOM 642 N N . LYS A 1 77 ? 10.415 -5.842 -22.747 1.00 81.38 77 LYS A N 1
ATOM 643 C CA . LYS A 1 77 ? 9.016 -5.494 -23.033 1.00 81.38 77 LYS A CA 1
ATOM 644 C C . LYS A 1 77 ? 8.208 -6.679 -23.553 1.00 81.38 77 LYS A C 1
ATOM 646 O O . LYS A 1 77 ? 7.069 -6.901 -23.130 1.00 81.38 77 LYS A O 1
ATOM 651 N N . ARG A 1 78 ? 8.775 -7.446 -24.488 1.00 85.00 78 ARG A N 1
ATOM 652 C CA . ARG A 1 78 ? 8.116 -8.634 -25.040 1.00 85.00 78 ARG A CA 1
ATOM 653 C C . ARG A 1 78 ? 7.911 -9.696 -23.961 1.00 85.00 78 ARG A C 1
ATOM 655 O O . ARG A 1 78 ? 6.786 -10.186 -23.827 1.00 85.00 78 ARG A O 1
ATOM 662 N N . ARG A 1 79 ? 8.953 -10.004 -23.181 1.00 83.31 79 ARG A N 1
ATOM 663 C CA . ARG A 1 79 ? 8.888 -10.955 -22.057 1.00 83.31 79 ARG A CA 1
ATOM 664 C C . ARG A 1 79 ? 7.832 -10.525 -21.041 1.00 83.31 79 ARG A C 1
ATOM 666 O O . ARG A 1 79 ? 6.981 -11.323 -20.660 1.00 83.31 79 ARG A O 1
ATOM 673 N N . PHE A 1 80 ? 7.794 -9.241 -20.698 1.00 81.38 80 PHE A N 1
ATOM 674 C CA . PHE A 1 80 ? 6.787 -8.666 -19.812 1.00 81.38 80 PHE A CA 1
ATOM 675 C C . PHE A 1 80 ? 5.353 -8.911 -20.318 1.00 81.38 80 PHE A C 1
ATOM 677 O O . PHE A 1 80 ? 4.477 -9.353 -19.571 1.00 81.38 80 PHE A O 1
ATOM 684 N N . HIS A 1 81 ? 5.091 -8.701 -21.612 1.00 86.75 81 HIS A N 1
ATOM 685 C CA . HIS A 1 81 ? 3.773 -8.984 -22.194 1.00 86.75 81 HIS A CA 1
ATOM 686 C C . HIS A 1 81 ? 3.431 -10.476 -22.209 1.00 86.75 81 HIS A C 1
ATOM 688 O O . HIS A 1 81 ? 2.262 -10.826 -22.052 1.00 86.75 81 HIS A O 1
ATOM 694 N N . GLU A 1 82 ? 4.410 -11.357 -22.414 1.00 87.94 82 GLU A N 1
ATOM 695 C CA . GLU A 1 82 ? 4.229 -12.811 -22.328 1.00 87.94 82 GLU A CA 1
ATOM 696 C C . GLU A 1 82 ? 3.866 -13.249 -20.902 1.00 87.94 82 GLU A C 1
ATOM 698 O O . GLU A 1 82 ? 2.869 -13.956 -20.738 1.00 87.94 82 GLU A O 1
ATOM 703 N N . LYS A 1 83 ? 4.541 -12.706 -19.883 1.00 85.75 83 LYS A N 1
ATOM 704 C CA . LYS A 1 83 ? 4.233 -12.929 -18.459 1.00 85.75 83 LYS A CA 1
ATOM 705 C C . LYS A 1 83 ? 2.807 -12.485 -18.093 1.00 85.75 83 LYS A C 1
ATOM 707 O O . LYS A 1 83 ? 2.062 -13.228 -17.456 1.00 85.75 83 LYS A O 1
ATOM 712 N N . ILE A 1 84 ? 2.338 -11.333 -18.594 1.00 87.25 84 ILE A N 1
ATOM 713 C CA . ILE A 1 84 ? 0.932 -10.909 -18.402 1.00 87.25 84 ILE A CA 1
ATOM 714 C C . ILE A 1 84 ? -0.054 -11.868 -19.095 1.00 87.25 84 ILE A C 1
ATOM 716 O O . ILE A 1 84 ? -1.145 -12.119 -18.577 1.00 87.25 84 ILE A O 1
ATOM 720 N N . ARG A 1 85 ? 0.282 -12.407 -20.278 1.00 90.06 85 ARG A N 1
ATOM 721 C CA . ARG A 1 85 ? -0.580 -13.398 -20.954 1.00 90.06 85 ARG A CA 1
ATOM 722 C C . ARG A 1 85 ? -0.664 -14.695 -20.160 1.00 90.06 85 ARG A C 1
ATOM 724 O O . ARG A 1 85 ? -1.743 -15.284 -20.119 1.00 90.06 85 ARG A O 1
ATOM 731 N N . GLU A 1 86 ? 0.439 -15.134 -19.562 1.00 88.88 86 GLU A N 1
ATOM 732 C CA . GLU A 1 86 ? 0.452 -16.295 -18.675 1.00 88.88 86 GLU A CA 1
ATOM 733 C C . GLU A 1 86 ? -0.439 -16.057 -17.456 1.00 88.88 86 GLU A C 1
ATOM 735 O O . GLU A 1 86 ? -1.352 -16.846 -17.223 1.00 88.88 86 GLU A O 1
ATOM 740 N N . LEU A 1 87 ? -0.276 -14.923 -16.767 1.00 88.31 87 LEU A N 1
ATOM 741 C CA . LEU A 1 87 ? -1.147 -14.531 -15.658 1.00 88.31 87 LEU A CA 1
ATOM 742 C C . LEU A 1 87 ? -2.628 -14.572 -16.063 1.00 88.31 87 LEU A C 1
ATOM 744 O O . LEU A 1 87 ? -3.441 -15.179 -15.373 1.00 88.31 87 LEU A O 1
ATOM 748 N N . ALA A 1 88 ? -2.983 -13.990 -17.213 1.00 90.44 88 ALA A N 1
ATOM 749 C CA . ALA A 1 88 ? -4.358 -14.007 -17.710 1.00 90.44 88 ALA A CA 1
ATOM 750 C C . ALA A 1 88 ? -4.898 -15.437 -17.910 1.00 90.44 88 ALA A C 1
ATOM 752 O O . ALA A 1 88 ? -6.053 -15.696 -17.586 1.00 90.44 88 ALA A O 1
ATOM 753 N N . ARG A 1 89 ? -4.078 -16.367 -18.419 1.00 90.69 89 ARG A N 1
ATOM 754 C CA . ARG A 1 89 ? -4.462 -17.782 -18.573 1.00 90.69 89 ARG A CA 1
ATOM 755 C C . ARG A 1 89 ? -4.655 -18.467 -17.221 1.00 90.69 89 ARG A C 1
ATOM 757 O O . ARG A 1 89 ? -5.609 -19.216 -17.061 1.00 90.69 89 ARG A O 1
ATOM 764 N N . LEU A 1 90 ? -3.776 -18.205 -16.253 1.00 89.31 90 LEU A N 1
ATOM 765 C CA . LEU A 1 90 ? -3.881 -18.783 -14.911 1.00 89.31 90 LEU A CA 1
ATOM 766 C C . LEU A 1 90 ? -5.156 -18.299 -14.207 1.00 89.31 90 LEU A C 1
ATOM 768 O O . LEU A 1 90 ? -5.879 -19.107 -13.634 1.00 89.31 90 LEU A O 1
ATOM 772 N N . LEU A 1 91 ? -5.494 -17.012 -14.325 1.00 89.75 91 LEU A N 1
ATOM 773 C CA . LEU A 1 91 ? -6.745 -16.472 -13.785 1.00 89.75 91 LEU A CA 1
ATOM 774 C C . LEU A 1 91 ? -7.994 -17.050 -14.474 1.00 89.75 91 LEU A C 1
ATOM 776 O O . LEU A 1 91 ? -9.007 -17.262 -13.813 1.00 89.75 91 LEU A O 1
ATOM 780 N N . GLU A 1 92 ? -7.941 -17.327 -15.781 1.00 92.06 92 GLU A N 1
ATOM 781 C CA . GLU A 1 92 ? -9.030 -18.025 -16.485 1.00 92.06 92 GLU A CA 1
ATOM 782 C C . GLU A 1 92 ? -9.230 -19.443 -15.958 1.00 92.06 92 GLU A C 1
ATOM 784 O O . GLU A 1 92 ? -10.360 -19.821 -15.669 1.00 92.06 92 GLU A O 1
ATOM 789 N N . GLN A 1 93 ? -8.148 -20.192 -15.747 1.00 90.38 93 GLN A N 1
ATOM 790 C CA . GLN A 1 93 ? -8.226 -21.543 -15.185 1.00 90.38 93 GLN A CA 1
ATOM 791 C C . GLN A 1 93 ? -8.797 -21.548 -13.763 1.00 90.38 93 GLN A C 1
ATOM 793 O O . GLN A 1 93 ? -9.560 -22.437 -13.402 1.00 90.38 93 GLN A O 1
ATOM 798 N N . ILE A 1 94 ? -8.492 -20.529 -12.957 1.00 90.06 94 ILE A N 1
ATOM 799 C CA . ILE A 1 94 ? -9.110 -20.368 -11.633 1.00 90.06 94 ILE A CA 1
ATOM 800 C C . ILE A 1 94 ? -10.631 -20.187 -11.762 1.00 90.06 94 ILE A C 1
ATOM 802 O O . ILE A 1 94 ? -11.390 -20.796 -11.008 1.00 90.06 94 ILE A O 1
ATOM 806 N N . LEU A 1 95 ? -11.091 -19.397 -12.738 1.00 89.81 95 LEU A N 1
ATOM 807 C CA . LEU A 1 95 ? -12.524 -19.215 -12.999 1.00 89.81 95 LEU A CA 1
ATOM 808 C C . LEU A 1 95 ? -13.202 -20.478 -13.541 1.00 89.81 95 LEU A C 1
ATOM 810 O O . LEU A 1 95 ? -14.390 -20.670 -13.289 1.00 89.81 95 LEU A O 1
ATOM 814 N N . GLU A 1 96 ? -12.475 -21.324 -14.274 1.00 89.88 96 GLU A N 1
ATOM 815 C CA . GLU A 1 96 ? -12.965 -22.642 -14.702 1.00 89.88 96 GLU A CA 1
ATOM 816 C C . GLU A 1 96 ? -13.214 -23.562 -13.502 1.00 89.88 96 GLU A C 1
ATOM 818 O O . GLU A 1 96 ? -14.204 -24.294 -13.491 1.00 89.88 96 GLU A O 1
ATOM 823 N N . ILE A 1 97 ? -12.373 -23.480 -12.463 1.00 88.00 97 ILE A N 1
ATOM 824 C CA . ILE A 1 97 ? -12.579 -24.225 -11.215 1.00 88.00 97 ILE A CA 1
ATOM 825 C C . ILE A 1 97 ? -13.845 -23.734 -10.500 1.00 88.00 97 ILE A C 1
ATOM 827 O O . ILE A 1 97 ? -14.688 -24.546 -10.097 1.00 88.00 97 ILE A O 1
ATOM 831 N N . SER A 1 98 ? -13.959 -22.415 -10.284 1.00 84.19 98 SER A N 1
ATOM 832 C CA . SER A 1 98 ? -15.113 -21.796 -9.624 1.00 84.19 98 SER A CA 1
ATOM 833 C C . SER A 1 98 ? -15.163 -20.272 -9.796 1.00 84.19 98 SER A C 1
ATOM 835 O O . SER A 1 98 ? -14.148 -19.589 -9.711 1.00 84.19 98 SER A O 1
ATOM 837 N N . GLY A 1 99 ? -16.368 -19.707 -9.923 1.00 80.81 99 GLY A N 1
ATOM 838 C CA . GLY A 1 99 ? -16.592 -18.254 -9.846 1.00 80.81 99 GLY A CA 1
ATOM 839 C C . GLY A 1 99 ? -16.607 -17.689 -8.416 1.00 80.81 99 GLY A C 1
ATOM 840 O O . GLY A 1 99 ? -16.694 -16.479 -8.241 1.00 80.81 99 GLY A O 1
ATOM 841 N N . GLU A 1 100 ? -16.528 -18.554 -7.401 1.00 84.12 100 GLU A N 1
ATOM 842 C CA . GLU A 1 100 ? -16.606 -18.188 -5.974 1.00 84.12 100 GLU A CA 1
ATOM 843 C C . GLU A 1 100 ? -15.281 -17.668 -5.398 1.00 84.12 100 GLU A C 1
ATOM 845 O O . GLU A 1 100 ? -15.222 -17.231 -4.246 1.00 84.12 100 GLU A O 1
ATOM 850 N N . PHE A 1 101 ? -14.197 -17.749 -6.170 1.00 86.81 101 PHE A N 1
ATOM 851 C CA . PHE A 1 101 ? -12.920 -17.190 -5.756 1.00 86.81 101 PHE A CA 1
ATOM 852 C C . PHE A 1 101 ? -12.987 -15.660 -5.714 1.00 86.81 101 PHE A C 1
ATOM 854 O O . PHE A 1 101 ? -13.604 -15.006 -6.560 1.00 86.81 101 PHE A O 1
ATOM 861 N N . GLN A 1 102 ? -12.297 -15.082 -4.738 1.00 86.06 102 GLN A N 1
ATOM 862 C CA . GLN A 1 102 ? -12.051 -13.648 -4.644 1.00 86.06 102 GLN A CA 1
ATOM 863 C C . GLN A 1 102 ? -10.561 -13.408 -4.834 1.00 86.06 102 GLN A C 1
ATOM 865 O O . GLN A 1 102 ? -9.750 -14.062 -4.188 1.00 86.06 102 GLN A O 1
ATOM 870 N N . ILE A 1 103 ? -10.201 -12.500 -5.737 1.00 82.94 103 ILE A N 1
ATOM 871 C CA . ILE A 1 103 ? -8.807 -12.094 -5.926 1.00 82.94 103 ILE A CA 1
ATOM 872 C C . ILE A 1 103 ? -8.524 -10.898 -5.029 1.00 82.94 103 ILE A C 1
ATOM 874 O O . ILE A 1 103 ? -9.255 -9.907 -5.088 1.00 82.94 103 ILE A O 1
ATOM 878 N N . ASP A 1 104 ? -7.419 -10.984 -4.298 1.00 79.56 104 ASP A N 1
ATOM 879 C CA . ASP A 1 104 ? -6.858 -9.899 -3.504 1.00 79.56 104 ASP A CA 1
ATOM 880 C C . ASP A 1 104 ? -5.453 -9.537 -4.016 1.00 79.56 104 ASP A C 1
ATOM 882 O O . ASP A 1 104 ? -4.734 -10.386 -4.548 1.00 79.56 104 ASP A O 1
ATOM 886 N N . ASN A 1 105 ? -5.047 -8.274 -3.835 1.00 72.56 105 ASN A N 1
ATOM 887 C CA . ASN A 1 105 ? -3.684 -7.794 -4.105 1.00 72.56 105 ASN A CA 1
ATOM 888 C C . ASN A 1 105 ? -3.170 -8.059 -5.538 1.00 72.56 105 ASN A C 1
ATOM 890 O O . ASN A 1 105 ? -2.029 -8.465 -5.724 1.00 72.56 105 ASN A O 1
ATOM 894 N N . LEU A 1 106 ? -3.971 -7.817 -6.585 1.00 80.19 106 LEU A N 1
ATOM 895 C CA . LEU A 1 106 ? -3.508 -7.932 -7.981 1.00 80.19 106 LEU A CA 1
ATOM 896 C C . LEU A 1 106 ? -2.677 -6.705 -8.421 1.00 80.19 106 LEU A C 1
ATOM 898 O O . LEU A 1 106 ? -3.008 -5.986 -9.372 1.00 80.19 106 LEU A O 1
ATOM 902 N N . THR A 1 107 ? -1.562 -6.464 -7.737 1.00 74.50 107 THR A N 1
ATOM 903 C CA . THR A 1 107 ? -0.582 -5.424 -8.083 1.00 74.50 107 THR A CA 1
ATOM 904 C C . THR A 1 107 ? 0.626 -6.007 -8.799 1.00 74.50 107 THR A C 1
ATOM 906 O O . THR A 1 107 ? 0.874 -7.212 -8.764 1.00 74.50 107 THR A O 1
ATOM 909 N N . ALA A 1 108 ? 1.390 -5.143 -9.474 1.00 71.62 108 ALA A N 1
ATOM 910 C CA . ALA A 1 108 ? 2.688 -5.537 -10.008 1.00 71.62 108 ALA A CA 1
ATOM 911 C C . ALA A 1 108 ? 3.618 -5.963 -8.854 1.00 71.62 108 ALA A C 1
ATOM 913 O O . ALA A 1 108 ? 4.232 -7.022 -8.920 1.00 71.62 108 ALA A O 1
ATOM 914 N N . GLU A 1 109 ? 3.611 -5.210 -7.752 1.00 69.06 109 GLU A N 1
ATOM 915 C CA . GLU A 1 109 ? 4.396 -5.497 -6.546 1.00 69.06 109 GLU A CA 1
ATOM 916 C C . GLU A 1 109 ? 4.076 -6.860 -5.911 1.00 69.06 109 GLU A C 1
ATOM 918 O O . GLU A 1 109 ? 4.989 -7.615 -5.589 1.00 69.06 109 GLU A O 1
ATOM 923 N N . ALA A 1 110 ? 2.796 -7.219 -5.773 1.00 71.19 110 ALA A N 1
ATOM 924 C CA . ALA A 1 110 ? 2.378 -8.522 -5.252 1.00 71.19 110 ALA A CA 1
ATOM 925 C C . ALA A 1 110 ? 2.846 -9.669 -6.152 1.00 71.19 110 ALA A C 1
ATOM 927 O O . ALA A 1 110 ? 3.186 -10.752 -5.685 1.00 71.19 110 ALA A O 1
ATOM 928 N N . LEU A 1 111 ? 2.927 -9.408 -7.453 1.00 69.81 111 LEU A N 1
ATOM 929 C CA . LEU A 1 111 ? 3.524 -10.307 -8.425 1.00 69.81 111 LEU A CA 1
ATOM 930 C C . LEU A 1 111 ? 5.055 -10.208 -8.441 1.00 69.81 111 LEU A C 1
ATOM 932 O O . LEU A 1 111 ? 5.672 -10.765 -9.332 1.00 69.81 111 LEU A O 1
ATOM 936 N N . GLY A 1 112 ? 5.703 -9.579 -7.461 1.00 62.16 112 GLY A N 1
ATOM 937 C CA . GLY A 1 112 ? 7.165 -9.499 -7.369 1.00 62.16 112 GLY A CA 1
ATOM 938 C C . GLY A 1 112 ? 7.804 -8.584 -8.412 1.00 62.16 112 GLY A C 1
ATOM 939 O O . GLY A 1 112 ? 9.025 -8.528 -8.508 1.00 62.16 112 GLY A O 1
ATOM 940 N N . PHE A 1 113 ? 6.998 -7.852 -9.177 1.00 66.00 113 PHE A N 1
ATOM 941 C CA . PHE A 1 113 ? 7.488 -6.948 -10.196 1.00 66.00 113 PHE A CA 1
ATOM 942 C C . PHE A 1 113 ? 7.920 -5.627 -9.550 1.00 66.00 113 PHE A C 1
ATOM 944 O O . PHE A 1 113 ? 7.085 -4.868 -9.046 1.00 66.00 113 PHE A O 1
ATOM 951 N N . GLN A 1 114 ? 9.222 -5.343 -9.582 1.00 59.50 114 GLN A N 1
ATOM 952 C CA . GLN A 1 114 ? 9.800 -4.099 -9.079 1.00 59.50 114 GLN A CA 1
ATOM 953 C C . GLN A 1 114 ? 10.423 -3.325 -10.245 1.00 59.50 114 GLN A C 1
ATOM 955 O O . GLN A 1 114 ? 11.360 -3.785 -10.890 1.00 59.50 114 GLN A O 1
ATOM 960 N N . ALA A 1 115 ? 9.886 -2.143 -10.546 1.00 57.88 115 ALA A N 1
ATOM 961 C CA . ALA A 1 115 ? 10.483 -1.247 -11.532 1.00 57.88 115 ALA A CA 1
ATOM 962 C C . ALA A 1 115 ? 11.447 -0.264 -10.863 1.00 57.88 115 ALA A C 1
ATOM 964 O O . ALA A 1 115 ? 11.160 0.259 -9.782 1.00 57.88 115 ALA A O 1
ATOM 965 N N . GLU A 1 116 ? 12.540 0.053 -11.561 1.00 50.53 116 GLU A N 1
ATOM 966 C CA . GLU A 1 116 ? 13.486 1.092 -11.132 1.00 50.53 116 GLU A CA 1
ATOM 967 C C . GLU A 1 116 ? 12.876 2.496 -11.143 1.00 50.53 116 GLU A C 1
ATOM 969 O O . GLU A 1 116 ? 13.252 3.401 -10.389 1.00 50.53 116 GLU A O 1
ATOM 974 N N . HIS A 1 117 ? 11.852 2.661 -11.969 1.00 57.19 117 HIS A N 1
ATOM 975 C CA . HIS A 1 117 ? 11.077 3.876 -12.092 1.00 57.19 117 HIS A CA 1
ATOM 976 C C . HIS A 1 117 ? 9.628 3.638 -11.664 1.00 57.19 117 HIS A C 1
ATOM 978 O O . HIS A 1 117 ? 9.141 2.514 -11.614 1.00 57.19 117 HIS A O 1
ATOM 984 N N . ASP A 1 118 ? 8.916 4.721 -11.353 1.00 61.97 118 ASP A N 1
ATOM 985 C CA . ASP A 1 118 ? 7.479 4.675 -11.074 1.00 61.97 118 ASP A CA 1
ATOM 986 C C . ASP A 1 118 ? 6.731 3.924 -12.194 1.00 61.97 118 ASP A C 1
ATOM 988 O O . ASP A 1 118 ? 6.990 4.165 -13.377 1.00 61.97 118 ASP A O 1
ATOM 992 N N . GLU A 1 119 ? 5.783 3.049 -11.828 1.00 68.62 119 GLU A N 1
ATOM 993 C CA . GLU A 1 119 ? 4.966 2.266 -12.769 1.00 68.62 119 GLU A CA 1
ATOM 994 C C . GLU A 1 119 ? 4.340 3.122 -13.879 1.00 68.62 119 GLU A C 1
ATOM 996 O O . GLU A 1 119 ? 4.050 2.630 -14.969 1.00 68.62 119 GLU A O 1
ATOM 1001 N N . GLN A 1 120 ? 4.125 4.418 -13.626 1.00 6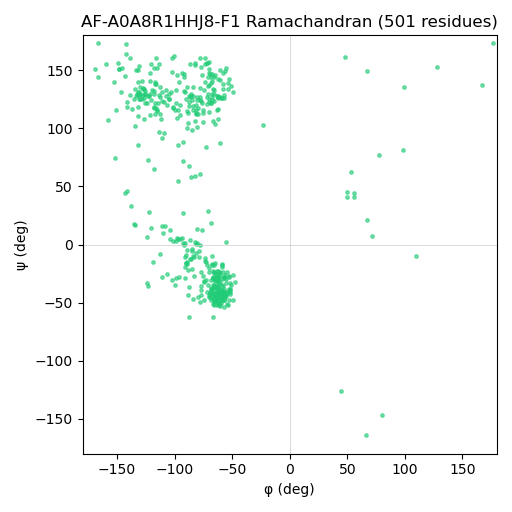6.12 120 GLN A N 1
ATOM 1002 C CA . GLN A 1 120 ? 3.619 5.354 -14.626 1.00 66.12 120 GLN A CA 1
ATOM 1003 C C . GLN A 1 120 ? 4.480 5.429 -15.899 1.00 66.12 120 GLN A C 1
ATOM 1005 O O . GLN A 1 120 ? 3.947 5.780 -16.957 1.00 66.12 120 GLN A O 1
ATOM 1010 N N . PHE A 1 121 ? 5.783 5.158 -15.789 1.00 69.06 121 PHE A N 1
ATOM 1011 C CA . PHE A 1 121 ? 6.740 5.189 -16.895 1.00 69.06 121 PHE A CA 1
ATOM 1012 C C . PHE A 1 121 ? 6.881 3.835 -17.581 1.00 69.06 121 PHE A C 1
ATOM 1014 O O . PHE A 1 121 ? 7.464 3.754 -18.659 1.00 69.06 121 PHE A O 1
ATOM 1021 N N . MET A 1 122 ? 6.326 2.781 -16.991 1.00 72.50 122 MET A N 1
ATOM 1022 C CA . MET A 1 122 ? 6.411 1.459 -17.570 1.00 72.50 122 MET A CA 1
ATOM 1023 C C . MET A 1 122 ? 5.508 1.281 -18.786 1.00 72.50 122 MET A C 1
ATOM 1025 O O . MET A 1 122 ? 4.437 1.888 -18.932 1.00 72.50 122 MET A O 1
ATOM 1029 N N . ASP A 1 123 ? 5.912 0.332 -19.624 1.00 76.69 123 ASP A N 1
ATOM 1030 C CA . ASP A 1 123 ? 5.077 -0.178 -20.693 1.00 76.69 123 ASP A CA 1
ATOM 1031 C C . ASP A 1 123 ? 3.822 -0.851 -20.140 1.00 76.69 123 ASP A C 1
ATOM 1033 O O . ASP A 1 123 ? 3.864 -1.764 -19.320 1.00 76.69 123 ASP A O 1
ATOM 1037 N N . ARG A 1 124 ? 2.667 -0.435 -20.656 1.00 81.62 124 ARG A N 1
ATOM 1038 C CA . ARG A 1 124 ? 1.391 -1.064 -20.310 1.00 81.62 124 ARG A CA 1
ATOM 1039 C C . ARG A 1 124 ? 1.160 -2.318 -21.140 1.00 81.62 124 ARG A C 1
ATOM 1041 O O . ARG A 1 124 ? 1.609 -2.418 -22.284 1.00 81.62 124 ARG A O 1
ATOM 1048 N N . ALA A 1 125 ? 0.339 -3.216 -20.605 1.00 86.25 125 ALA A N 1
ATOM 1049 C CA . ALA A 1 125 ? -0.179 -4.355 -21.345 1.00 86.25 125 ALA A CA 1
ATOM 1050 C C . ALA A 1 125 ? -0.830 -3.902 -22.674 1.00 86.25 125 ALA A C 1
ATOM 1052 O O . ALA A 1 125 ? -1.517 -2.872 -22.702 1.00 86.25 125 ALA A O 1
ATOM 1053 N N . PRO A 1 126 ? -0.691 -4.658 -23.778 1.00 89.75 126 PRO A N 1
ATOM 1054 C CA . PRO A 1 126 ? -1.344 -4.335 -25.043 1.00 89.75 126 PRO A CA 1
ATOM 1055 C C . PRO A 1 126 ? -2.863 -4.217 -24.898 1.00 89.75 126 PRO A C 1
ATOM 1057 O O . PRO A 1 126 ? -3.486 -4.924 -24.107 1.00 89.75 126 PRO A O 1
ATOM 1060 N N . PHE A 1 127 ? -3.496 -3.367 -25.707 1.00 89.31 127 PHE A N 1
ATOM 1061 C CA . PHE A 1 127 ? -4.930 -3.059 -25.597 1.00 89.31 127 PHE A CA 1
ATOM 1062 C C . PHE A 1 127 ? -5.844 -4.298 -25.573 1.00 89.31 127 PHE A C 1
ATOM 1064 O O . PHE A 1 127 ? -6.807 -4.339 -24.801 1.00 89.31 127 PHE A O 1
ATOM 1071 N N . MET A 1 128 ? -5.554 -5.304 -26.404 1.00 89.81 128 MET A N 1
ATOM 1072 C CA . MET A 1 128 ? -6.330 -6.549 -26.453 1.00 89.81 128 MET A CA 1
ATOM 1073 C C . MET A 1 128 ? -6.165 -7.379 -25.179 1.00 89.81 128 MET A C 1
ATOM 1075 O O . MET A 1 128 ? -7.144 -7.921 -24.672 1.00 89.81 128 MET A O 1
ATOM 1079 N N . LEU A 1 129 ? -4.961 -7.400 -24.605 1.00 90.19 129 LEU A N 1
ATOM 1080 C CA . LEU A 1 129 ? -4.699 -8.070 -23.336 1.00 90.19 129 LEU A CA 1
ATOM 1081 C C . LEU A 1 129 ? -5.393 -7.351 -22.173 1.00 90.19 129 LEU A C 1
ATOM 1083 O O . LEU A 1 129 ? -6.004 -8.003 -21.334 1.00 90.19 129 LEU A O 1
ATOM 1087 N N . GLN A 1 130 ? -5.432 -6.014 -22.187 1.00 90.25 130 GLN A N 1
ATOM 1088 C CA . GLN A 1 130 ? -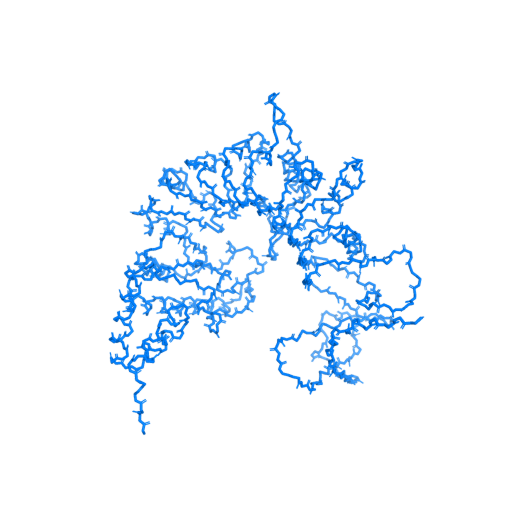6.223 -5.245 -21.218 1.00 90.25 130 GLN A CA 1
ATOM 1089 C C . GLN A 1 130 ? -7.720 -5.577 -21.302 1.00 90.25 130 GLN A C 1
ATOM 1091 O O . GLN A 1 130 ? -8.376 -5.690 -20.273 1.00 90.25 130 GLN A O 1
ATOM 1096 N N . LYS A 1 131 ? -8.284 -5.726 -22.515 1.00 89.56 131 LYS A N 1
ATOM 1097 C CA . LYS A 1 131 ? -9.687 -6.152 -22.701 1.00 89.56 131 LYS A CA 1
ATOM 1098 C C . LYS A 1 131 ? -9.928 -7.548 -22.126 1.00 89.56 131 LYS A C 1
ATOM 1100 O O . LYS A 1 131 ? -10.943 -7.748 -21.467 1.00 89.56 131 LYS A O 1
ATOM 1105 N N . LYS A 1 132 ? -8.999 -8.476 -22.361 1.00 90.94 132 LYS A N 1
ATOM 1106 C CA . LYS A 1 132 ? -9.067 -9.839 -21.829 1.00 90.94 132 LYS A CA 1
ATOM 1107 C C . LYS A 1 132 ? -9.054 -9.835 -20.296 1.00 90.94 132 LYS A C 1
ATOM 1109 O O . LYS A 1 132 ? -9.985 -10.345 -19.685 1.00 90.94 132 LYS A O 1
ATOM 1114 N N . MET A 1 133 ? -8.081 -9.155 -19.687 1.00 88.69 133 MET A N 1
ATOM 1115 C CA . MET A 1 133 ? -8.000 -8.981 -18.231 1.00 88.69 133 MET A CA 1
ATOM 1116 C C . MET A 1 133 ? -9.270 -8.347 -17.656 1.00 88.69 133 MET A C 1
ATOM 1118 O O . MET A 1 133 ? -9.783 -8.800 -16.646 1.00 88.69 133 MET A O 1
ATOM 1122 N N . MET A 1 134 ? -9.827 -7.333 -18.322 1.00 87.31 134 MET A N 1
ATOM 1123 C CA . MET A 1 134 ? -11.077 -6.683 -17.910 1.00 87.31 134 MET A CA 1
ATOM 1124 C C . MET A 1 134 ? -12.243 -7.675 -17.820 1.00 87.31 134 MET A C 1
ATOM 1126 O O . MET A 1 134 ? -12.987 -7.658 -16.845 1.00 87.31 134 MET A O 1
ATOM 1130 N N . TYR A 1 135 ? -12.383 -8.552 -18.816 1.00 88.62 135 TYR A N 1
ATOM 1131 C CA . TYR A 1 135 ? -13.416 -9.584 -18.825 1.00 88.62 135 TYR A CA 1
ATOM 1132 C C . TYR A 1 135 ? -13.203 -10.617 -17.713 1.00 88.62 135 TYR A C 1
ATOM 1134 O O . TYR A 1 135 ? -14.141 -10.913 -16.977 1.00 88.62 135 TYR A O 1
ATOM 1142 N N . ILE A 1 136 ? -11.971 -11.100 -17.542 1.00 89.31 136 ILE A N 1
ATOM 1143 C CA . ILE A 1 136 ? -11.600 -12.041 -16.476 1.00 89.31 136 ILE A CA 1
ATOM 1144 C C . ILE A 1 136 ? -11.935 -11.445 -15.103 1.00 89.31 136 ILE A C 1
ATOM 1146 O O . ILE A 1 136 ? -12.699 -12.027 -14.341 1.00 89.31 136 ILE A O 1
ATOM 1150 N N . LEU A 1 137 ? -11.441 -10.240 -14.812 1.00 86.44 137 LEU A N 1
ATOM 1151 C CA . LEU A 1 137 ? -11.606 -9.594 -13.507 1.00 86.44 137 LEU A CA 1
ATOM 1152 C C . LEU A 1 137 ? -13.056 -9.219 -13.194 1.00 86.44 137 LEU A C 1
ATOM 1154 O O . LEU A 1 137 ? -13.442 -9.229 -12.029 1.00 86.44 137 LEU A O 1
ATOM 1158 N N . SER A 1 138 ? -13.880 -8.948 -14.212 1.00 85.81 138 SER A N 1
ATOM 1159 C CA . SER A 1 138 ? -15.314 -8.700 -14.007 1.00 85.81 138 SER A CA 1
ATOM 1160 C C . SER A 1 138 ? -16.067 -9.905 -13.433 1.00 85.81 138 SER A C 1
ATOM 1162 O O . SER A 1 138 ? -17.120 -9.724 -12.826 1.00 85.81 138 SER A O 1
ATOM 1164 N N . LYS A 1 139 ? -15.532 -11.123 -13.604 1.00 87.75 139 LYS A N 1
ATOM 1165 C CA . LYS A 1 139 ? -16.141 -12.363 -13.109 1.00 87.75 139 LYS A CA 1
ATOM 1166 C C . LYS A 1 139 ? -15.797 -12.671 -11.655 1.00 87.75 139 LYS A C 1
ATOM 1168 O O . LYS A 1 139 ? -16.538 -13.408 -11.018 1.00 87.75 139 LYS A O 1
ATOM 1173 N N . PHE A 1 140 ? -14.714 -12.108 -11.123 1.00 85.62 140 PHE A N 1
ATOM 1174 C CA . PHE A 1 140 ? -14.351 -12.286 -9.719 1.00 85.62 140 PHE A CA 1
ATOM 1175 C C . PHE A 1 140 ? -15.218 -11.396 -8.830 1.00 85.62 140 PHE A C 1
ATOM 1177 O O . PHE A 1 140 ? -15.412 -10.208 -9.116 1.00 85.62 140 PHE A O 1
ATOM 1184 N N . ASN A 1 141 ? -15.742 -11.950 -7.736 1.00 78.19 141 ASN A N 1
ATOM 1185 C CA . ASN A 1 141 ? -16.603 -11.226 -6.801 1.00 78.19 141 ASN A CA 1
ATOM 1186 C C . ASN A 1 141 ? -15.846 -10.690 -5.586 1.00 78.19 141 ASN A C 1
ATOM 1188 O O . ASN A 1 141 ? -16.201 -10.998 -4.453 1.00 78.19 141 ASN A O 1
ATOM 1192 N N . SER A 1 142 ? -14.786 -9.914 -5.832 1.00 82.88 142 SER A N 1
ATOM 1193 C CA . SER A 1 142 ? -14.011 -9.273 -4.766 1.00 82.88 142 SER A CA 1
ATOM 1194 C C . SER A 1 142 ? -14.566 -7.891 -4.414 1.00 82.88 142 SER A C 1
ATOM 1196 O O . SER A 1 142 ? -14.871 -7.093 -5.308 1.00 82.88 142 SER A O 1
ATOM 1198 N N . SER A 1 143 ? -14.672 -7.618 -3.112 1.00 85.12 143 SER A N 1
ATOM 1199 C CA . SER A 1 143 ? -14.907 -6.282 -2.549 1.00 85.12 143 SER A CA 1
ATOM 1200 C C . SER A 1 143 ? -13.611 -5.478 -2.403 1.00 85.12 143 SER A C 1
ATOM 1202 O O . SER A 1 143 ? -13.660 -4.284 -2.106 1.00 85.12 143 SER A O 1
ATOM 1204 N N . GLU A 1 144 ? -12.458 -6.122 -2.598 1.00 87.00 144 GLU A N 1
ATOM 1205 C CA . GLU A 1 144 ? -11.142 -5.500 -2.568 1.00 87.00 144 GLU A CA 1
ATOM 1206 C C . GLU A 1 144 ? -10.597 -5.387 -3.993 1.00 87.00 144 GLU A C 1
ATOM 1208 O O . GLU A 1 144 ? -10.442 -6.370 -4.718 1.00 87.00 144 GLU A O 1
ATOM 1213 N N . ILE A 1 145 ? -10.328 -4.160 -4.425 1.00 83.69 145 ILE A N 1
ATOM 1214 C CA . ILE A 1 145 ? -9.821 -3.885 -5.764 1.00 83.69 145 ILE A CA 1
ATOM 1215 C C . ILE A 1 145 ? -8.455 -3.262 -5.628 1.00 83.69 145 ILE A C 1
ATOM 1217 O O . ILE A 1 145 ? -8.335 -2.114 -5.221 1.00 83.69 145 ILE A O 1
ATOM 1221 N N . SER A 1 146 ? -7.443 -3.997 -6.059 1.00 80.38 146 SER A N 1
ATOM 1222 C CA . SER A 1 146 ? -6.092 -3.490 -6.220 1.00 80.38 146 SER A CA 1
ATOM 1223 C C . SER A 1 146 ? -5.600 -3.920 -7.594 1.00 80.38 146 SER A C 1
ATOM 1225 O O . SER A 1 146 ? -5.492 -5.115 -7.864 1.00 80.38 146 SER A O 1
ATOM 1227 N N . ILE A 1 147 ? -5.447 -2.960 -8.515 1.00 72.81 147 ILE A N 1
ATOM 1228 C CA . ILE A 1 147 ? -5.018 -3.234 -9.895 1.00 72.81 147 ILE A CA 1
ATOM 1229 C C . ILE A 1 147 ? -3.993 -2.198 -10.333 1.00 72.81 147 ILE A C 1
ATOM 1231 O O . ILE A 1 147 ? -4.308 -1.019 -10.509 1.00 72.81 147 ILE A O 1
ATOM 1235 N N . SER A 1 148 ? -2.784 -2.679 -10.616 1.00 77.69 148 SER A N 1
ATOM 1236 C CA . SER A 1 148 ? -1.710 -1.852 -11.167 1.00 77.69 148 SER A CA 1
ATOM 1237 C C . SER A 1 148 ? -2.061 -1.283 -12.551 1.00 77.69 148 SER A C 1
ATOM 1239 O O . SER A 1 148 ? -2.648 -1.946 -13.419 1.00 77.69 148 SER A O 1
ATOM 1241 N N . THR A 1 149 ? -1.639 -0.038 -12.791 1.00 77.38 149 THR A N 1
ATOM 1242 C CA . THR A 1 149 ? -1.859 0.672 -14.067 1.00 77.38 149 THR A CA 1
ATOM 1243 C C . THR A 1 149 ? -1.138 0.035 -15.255 1.00 77.38 149 THR A C 1
ATOM 1245 O O . THR A 1 149 ? -1.481 0.303 -16.416 1.00 77.38 149 THR A O 1
ATOM 1248 N N . VAL A 1 150 ? -0.171 -0.831 -14.958 1.00 79.31 150 VAL A N 1
ATOM 1249 C CA . VAL A 1 150 ? 0.598 -1.596 -15.928 1.00 79.31 150 VAL A CA 1
ATOM 1250 C C . VAL A 1 150 ? -0.280 -2.653 -16.609 1.00 79.31 150 VAL A C 1
ATOM 1252 O O . VAL A 1 150 ? -0.237 -2.806 -17.833 1.00 79.31 150 VAL A O 1
ATOM 1255 N N . PHE A 1 151 ? -1.155 -3.326 -15.854 1.00 81.31 151 PHE A N 1
ATOM 1256 C CA . PHE A 1 151 ? -2.063 -4.341 -16.399 1.00 81.31 151 PHE A CA 1
ATOM 1257 C C . PHE A 1 151 ? -3.251 -3.733 -17.128 1.00 81.31 151 PHE A C 1
ATOM 1259 O O . PHE A 1 151 ? -3.737 -4.294 -18.112 1.00 81.31 151 PHE A O 1
ATOM 1266 N N . MET A 1 152 ? -3.760 -2.600 -16.641 1.00 80.75 152 MET A N 1
ATOM 1267 C CA . MET A 1 152 ? -4.998 -2.034 -17.154 1.00 80.75 152 MET A CA 1
ATOM 1268 C C . MET A 1 152 ? -5.065 -0.520 -16.981 1.00 80.75 152 MET A C 1
ATOM 1270 O O . MET A 1 152 ? -4.721 0.038 -15.945 1.00 80.75 152 MET A O 1
ATOM 1274 N N . ARG A 1 153 ? -5.586 0.175 -18.002 1.00 79.31 153 ARG A N 1
ATOM 1275 C CA . ARG A 1 153 ? -5.867 1.610 -17.879 1.00 79.31 153 ARG A CA 1
ATOM 1276 C C . ARG A 1 153 ? -6.890 1.884 -16.759 1.00 79.31 153 ARG A C 1
ATOM 1278 O O . ARG A 1 153 ? -7.911 1.195 -16.714 1.00 79.31 153 ARG A O 1
ATOM 1285 N N . PRO A 1 154 ? -6.719 2.968 -15.979 1.00 75.69 154 PRO A N 1
ATOM 1286 C CA . PRO A 1 154 ? -7.642 3.343 -14.900 1.00 75.69 154 PRO A CA 1
ATOM 1287 C C . PRO A 1 154 ? -9.113 3.420 -15.327 1.00 75.69 154 PRO A C 1
ATOM 1289 O O . PRO A 1 154 ? -10.004 2.917 -14.652 1.00 75.69 154 PRO A O 1
ATOM 1292 N N . SER A 1 155 ? -9.382 3.996 -16.503 1.00 75.75 155 SER A N 1
ATOM 1293 C CA . SER A 1 155 ? -10.742 4.122 -17.039 1.00 75.75 155 SER A CA 1
ATOM 1294 C C . SER A 1 155 ? -11.425 2.776 -17.296 1.00 75.75 155 SER A C 1
ATOM 1296 O O . SER A 1 155 ? -12.648 2.685 -17.200 1.00 75.75 155 SER A O 1
ATOM 1298 N N . ARG A 1 156 ? -10.653 1.729 -17.607 1.00 80.06 156 ARG A N 1
ATOM 1299 C CA . ARG A 1 156 ? -11.176 0.371 -17.774 1.00 80.06 156 ARG A CA 1
ATOM 1300 C C . ARG A 1 156 ? -11.457 -0.270 -16.427 1.00 80.06 156 ARG A C 1
ATOM 1302 O O . ARG A 1 156 ? -12.543 -0.802 -16.290 1.00 80.06 156 ARG A O 1
ATOM 1309 N N . VAL A 1 157 ? -10.559 -0.132 -15.447 1.00 77.44 157 VAL A N 1
ATOM 1310 C CA . VAL A 1 157 ? -10.779 -0.606 -14.066 1.00 77.44 157 VAL A CA 1
ATOM 1311 C C . VAL A 1 157 ? -12.092 -0.046 -13.518 1.00 77.44 157 VAL A C 1
ATOM 1313 O O . VAL A 1 157 ? -12.983 -0.800 -13.143 1.00 77.44 157 VAL A O 1
ATOM 1316 N N . ILE A 1 158 ? -12.274 1.275 -13.603 1.00 77.19 158 ILE A N 1
ATOM 1317 C CA . ILE A 1 158 ? -13.511 1.954 -13.189 1.00 77.19 158 ILE A CA 1
ATOM 1318 C C . ILE A 1 158 ? -14.736 1.369 -13.905 1.00 77.19 158 ILE A C 1
ATOM 1320 O O . ILE A 1 158 ? -15.774 1.161 -13.286 1.00 77.19 158 ILE A O 1
ATOM 1324 N N . ARG A 1 159 ? -14.637 1.092 -15.212 1.00 80.00 159 ARG A N 1
ATOM 1325 C CA . ARG A 1 159 ? -15.737 0.500 -15.984 1.00 80.00 159 ARG A CA 1
ATOM 1326 C C . ARG A 1 159 ? -16.034 -0.943 -15.567 1.00 80.00 159 ARG A C 1
ATOM 1328 O O . ARG A 1 159 ? -17.207 -1.297 -15.535 1.00 80.00 159 ARG A O 1
ATOM 1335 N N . THR A 1 160 ? -15.013 -1.741 -15.258 1.00 81.88 160 THR A N 1
ATOM 1336 C CA . THR A 1 160 ? -15.141 -3.144 -14.829 1.00 81.88 160 THR A CA 1
ATOM 1337 C C . THR A 1 160 ? -15.977 -3.267 -13.564 1.00 81.88 160 THR A C 1
ATOM 1339 O O . THR A 1 160 ? -16.846 -4.127 -13.488 1.00 81.88 160 THR A O 1
ATOM 1342 N N . PHE A 1 161 ? -15.739 -2.389 -12.588 1.00 81.50 161 PHE A N 1
ATOM 1343 C CA . PHE A 1 161 ? -16.323 -2.513 -11.250 1.00 81.50 161 PHE A CA 1
ATOM 1344 C C . PHE A 1 161 ? -17.477 -1.547 -10.979 1.00 81.50 161 PHE A C 1
ATOM 1346 O O . PHE A 1 161 ? -18.016 -1.532 -9.876 1.00 81.50 161 PHE A O 1
ATOM 1353 N N . ARG A 1 162 ? -17.897 -0.771 -11.988 1.00 83.25 162 ARG A N 1
ATOM 1354 C CA . ARG A 1 162 ? -18.915 0.281 -11.853 1.00 83.25 162 ARG A CA 1
ATOM 1355 C C . ARG A 1 162 ? -20.210 -0.194 -11.201 1.00 83.25 162 ARG A C 1
ATOM 1357 O O . ARG A 1 162 ? -20.810 0.554 -10.440 1.00 83.25 162 ARG A O 1
ATOM 1364 N N . ASN A 1 163 ? -20.635 -1.413 -11.512 1.00 85.06 163 ASN A N 1
ATOM 1365 C CA . ASN A 1 163 ? -21.907 -1.963 -11.043 1.00 85.06 163 ASN A CA 1
ATOM 1366 C C . ASN A 1 163 ? -21.858 -2.452 -9.586 1.00 85.06 163 ASN A C 1
ATOM 1368 O O . ASN A 1 163 ? -22.853 -2.979 -9.112 1.00 85.06 163 ASN A O 1
ATOM 1372 N N . ARG A 1 164 ? -20.704 -2.341 -8.917 1.00 85.81 164 ARG A N 1
ATOM 1373 C CA . ARG A 1 164 ? -20.465 -2.872 -7.569 1.00 85.81 164 ARG A CA 1
ATOM 1374 C C . ARG A 1 164 ? -19.759 -1.873 -6.644 1.00 85.81 164 ARG A C 1
ATOM 1376 O O . ARG A 1 164 ? -19.191 -2.284 -5.638 1.00 85.81 164 ARG A O 1
ATOM 1383 N N . PHE A 1 165 ? -19.738 -0.579 -6.987 1.00 87.00 165 PHE A N 1
ATOM 1384 C CA . PHE A 1 165 ? -19.116 0.482 -6.168 1.00 87.00 165 PHE A CA 1
ATOM 1385 C C . PHE A 1 165 ? -19.636 0.547 -4.735 1.00 87.00 165 PHE A C 1
ATOM 1387 O O . PHE A 1 165 ? -18.862 0.801 -3.819 1.00 87.00 165 PHE A O 1
ATOM 1394 N N . ASP A 1 166 ? -20.904 0.231 -4.538 1.00 86.75 166 ASP A N 1
ATOM 1395 C CA . ASP A 1 166 ? -21.542 0.107 -3.237 1.00 86.75 166 ASP A CA 1
ATOM 1396 C C . ASP A 1 166 ? -20.981 -1.049 -2.393 1.00 86.75 166 ASP A C 1
ATOM 1398 O O . ASP A 1 166 ? -20.950 -0.949 -1.174 1.00 86.75 166 ASP A O 1
ATOM 1402 N N . THR A 1 167 ? -20.493 -2.127 -3.008 1.00 88.69 167 THR A N 1
ATOM 1403 C CA . THR A 1 167 ? -19.952 -3.305 -2.296 1.00 88.69 167 THR A CA 1
ATOM 1404 C C . THR A 1 167 ? -18.453 -3.233 -2.001 1.00 88.69 167 THR A C 1
ATOM 1406 O O . THR A 1 167 ? -17.929 -4.084 -1.285 1.00 88.69 167 THR A O 1
ATOM 1409 N N . ILE A 1 168 ? -17.743 -2.247 -2.555 1.00 89.25 168 ILE A N 1
ATOM 1410 C CA . ILE A 1 168 ? -16.286 -2.150 -2.426 1.00 89.25 168 ILE A CA 1
ATOM 1411 C C . ILE A 1 168 ? -15.904 -1.610 -1.051 1.00 89.25 168 ILE A C 1
ATOM 1413 O O . ILE A 1 168 ? -16.296 -0.508 -0.668 1.00 89.25 168 ILE A O 1
ATOM 1417 N N . THR A 1 169 ? -15.079 -2.385 -0.349 1.00 92.00 169 THR A N 1
ATOM 1418 C CA . THR A 1 169 ? -14.554 -2.063 0.982 1.00 92.00 169 THR A CA 1
ATOM 1419 C C . THR A 1 169 ? -13.079 -1.679 0.944 1.00 92.00 169 THR A C 1
ATOM 1421 O O . THR A 1 169 ? -12.633 -0.901 1.785 1.00 92.00 169 THR A O 1
ATOM 1424 N N . ALA A 1 170 ? -12.319 -2.140 -0.054 1.00 90.69 170 ALA A N 1
ATOM 1425 C CA . ALA A 1 170 ? -10.936 -1.722 -0.261 1.00 90.69 170 ALA A CA 1
ATOM 1426 C C . ALA A 1 170 ? -10.690 -1.310 -1.711 1.00 90.69 170 ALA A C 1
ATOM 1428 O O . ALA A 1 170 ? -11.029 -2.039 -2.644 1.00 90.69 170 ALA A O 1
ATOM 1429 N N . LEU A 1 171 ? -10.069 -0.149 -1.898 1.00 89.19 171 LEU A N 1
ATOM 1430 C CA . LEU A 1 171 ? -9.688 0.358 -3.205 1.00 89.19 171 LEU A CA 1
ATOM 1431 C C . LEU A 1 171 ? -8.236 0.823 -3.190 1.00 89.19 171 LEU A C 1
ATOM 1433 O O . LEU A 1 171 ? -7.882 1.781 -2.514 1.00 89.19 171 LEU A O 1
ATOM 1437 N N . ASP A 1 172 ? -7.418 0.190 -4.010 1.00 86.31 172 ASP A N 1
ATOM 1438 C CA . ASP A 1 172 ? -6.060 0.600 -4.305 1.00 86.31 172 ASP A CA 1
ATOM 1439 C C . ASP A 1 172 ? -5.978 1.057 -5.765 1.00 86.31 172 ASP A C 1
ATOM 1441 O O . ASP A 1 172 ? -6.163 0.300 -6.724 1.00 86.31 172 ASP A O 1
ATOM 1445 N N . LEU A 1 173 ? -5.752 2.360 -5.911 1.00 82.31 173 LEU A N 1
ATOM 1446 C CA . LEU A 1 173 ? -5.621 3.060 -7.178 1.00 82.31 173 LEU A CA 1
ATOM 1447 C C . LEU A 1 173 ? -4.171 3.091 -7.680 1.00 82.31 173 LEU A C 1
ATOM 1449 O O . LEU A 1 173 ? -3.936 3.618 -8.768 1.00 82.31 173 LEU A O 1
ATOM 1453 N N . GLY A 1 174 ? -3.193 2.590 -6.919 1.00 80.38 174 GLY A N 1
ATOM 1454 C CA . GLY A 1 174 ? -1.777 2.607 -7.282 1.00 80.38 174 GLY A CA 1
ATOM 1455 C C . GLY A 1 174 ? -1.341 3.961 -7.853 1.00 80.38 174 GLY A C 1
ATOM 1456 O O . GLY A 1 174 ? -1.605 5.018 -7.273 1.00 80.38 174 GLY A O 1
ATOM 1457 N N . ASN A 1 175 ? -0.747 3.949 -9.049 1.00 77.31 175 ASN A N 1
ATOM 1458 C CA . ASN A 1 175 ? -0.213 5.143 -9.717 1.00 77.31 175 ASN A CA 1
ATOM 1459 C C . ASN A 1 175 ? -1.191 5.856 -10.681 1.00 77.31 175 ASN A C 1
ATOM 1461 O O . ASN A 1 175 ? -0.784 6.502 -11.652 1.00 77.31 175 ASN A O 1
ATOM 1465 N N . VAL A 1 176 ? -2.509 5.755 -10.463 1.00 78.50 176 VAL A N 1
ATOM 1466 C CA . VAL A 1 176 ? -3.507 6.471 -11.282 1.00 78.50 176 VAL A CA 1
ATOM 1467 C C . VAL A 1 176 ? -3.336 7.991 -11.138 1.00 78.50 176 VAL A C 1
ATOM 1469 O O . VAL A 1 176 ? -3.603 8.555 -10.080 1.00 78.50 176 VAL A O 1
ATOM 1472 N N . LYS A 1 177 ? -2.987 8.697 -12.222 1.00 75.38 177 LYS A N 1
ATOM 1473 C CA . LYS A 1 177 ? -2.877 10.168 -12.210 1.00 75.38 177 LYS A CA 1
ATOM 1474 C C . LYS A 1 177 ? -4.228 10.849 -12.009 1.00 75.38 177 LYS A C 1
ATOM 1476 O O . LYS A 1 177 ? -5.175 10.577 -12.755 1.00 75.38 177 LYS A O 1
ATOM 1481 N N . ALA A 1 178 ? -4.269 11.841 -11.124 1.00 64.12 178 ALA A N 1
ATOM 1482 C CA . ALA A 1 178 ? -5.438 12.683 -10.874 1.00 64.12 178 ALA A CA 1
ATOM 1483 C C . ALA A 1 178 ? -6.035 13.351 -12.132 1.00 64.12 178 ALA A C 1
ATOM 1485 O O . ALA A 1 178 ? -7.249 13.392 -12.311 1.00 64.12 178 ALA A O 1
ATOM 1486 N N . LEU A 1 179 ? -5.197 13.836 -13.055 1.00 58.44 179 LEU A N 1
ATOM 1487 C CA . LEU A 1 179 ? -5.673 14.482 -14.290 1.00 58.44 179 LEU A CA 1
ATOM 1488 C C . LEU A 1 179 ? -6.403 13.507 -15.228 1.00 58.44 179 LEU A C 1
ATOM 1490 O O . LEU A 1 179 ? -7.320 13.890 -15.947 1.00 58.44 179 LEU A O 1
ATOM 1494 N N . SER A 1 180 ? -6.044 12.221 -15.184 1.00 59.66 180 SER A N 1
ATOM 1495 C CA . SER A 1 180 ? -6.714 11.172 -15.962 1.00 59.66 180 SER A CA 1
ATOM 1496 C C . SER A 1 180 ? -8.024 10.683 -15.325 1.00 59.66 180 SER A C 1
ATOM 1498 O O . SER A 1 180 ? -8.681 9.789 -15.862 1.00 59.66 180 SER A O 1
ATOM 1500 N N . SER A 1 181 ? -8.411 11.259 -14.180 1.00 63.44 181 SER A N 1
ATOM 1501 C CA . SER A 1 181 ? -9.372 10.675 -13.249 1.00 63.44 181 SER A CA 1
ATOM 1502 C C . SER A 1 181 ? -10.603 11.546 -12.965 1.00 63.44 181 SER A C 1
ATOM 1504 O O . SER A 1 181 ? -11.262 11.387 -11.943 1.00 63.44 181 SER A O 1
ATOM 1506 N N . LEU A 1 182 ? -11.014 12.399 -13.911 1.00 61.72 182 LEU A N 1
ATOM 1507 C CA . LEU A 1 182 ? -12.257 13.197 -13.832 1.00 61.72 182 LEU A CA 1
ATOM 1508 C C . LEU A 1 182 ? -13.505 12.382 -13.410 1.00 61.72 182 LEU A C 1
ATOM 1510 O O . LEU A 1 182 ? -14.382 12.893 -12.708 1.00 61.72 182 LEU A O 1
ATOM 1514 N N . ASN A 1 183 ? -13.572 11.097 -13.779 1.00 71.00 183 ASN A N 1
ATOM 1515 C CA . ASN A 1 183 ? -14.637 10.189 -13.337 1.00 71.00 183 ASN A CA 1
ATOM 1516 C C . ASN A 1 183 ? -14.488 9.724 -11.872 1.00 71.00 183 ASN A C 1
ATOM 1518 O O . ASN A 1 183 ? -15.506 9.437 -11.249 1.00 71.00 183 ASN A O 1
ATOM 1522 N N . LEU A 1 184 ? -13.274 9.665 -11.303 1.00 73.94 184 LEU A N 1
ATOM 1523 C CA . LEU A 1 184 ? -13.069 9.294 -9.895 1.00 73.94 184 LEU A CA 1
ATOM 1524 C C . LEU A 1 184 ? -13.798 10.267 -8.969 1.00 73.94 184 LEU A C 1
ATOM 1526 O O . LEU A 1 184 ? -14.600 9.845 -8.144 1.00 73.94 184 LEU A O 1
ATOM 1530 N N . ARG A 1 185 ? -13.583 11.573 -9.175 1.00 75.19 185 ARG A N 1
ATOM 1531 C CA . ARG A 1 185 ? -14.196 12.637 -8.366 1.00 75.19 185 ARG A CA 1
ATOM 1532 C C . ARG A 1 185 ? -15.724 12.640 -8.432 1.00 75.19 185 ARG A C 1
ATOM 1534 O O . ARG A 1 185 ? -16.372 12.901 -7.428 1.00 75.19 185 ARG A O 1
ATOM 1541 N N . SER A 1 186 ? -16.282 12.458 -9.627 1.00 76.19 186 SER A N 1
ATOM 1542 C CA . SER A 1 186 ? -17.705 12.710 -9.901 1.00 76.19 186 SER A CA 1
ATOM 1543 C C . SER A 1 186 ? -18.586 11.465 -9.828 1.00 76.19 186 SER A C 1
ATOM 1545 O O . SER A 1 186 ? -19.771 11.594 -9.547 1.00 76.19 186 SER A O 1
ATOM 1547 N N . LYS A 1 187 ? -18.034 10.274 -10.094 1.00 78.00 187 LYS A N 1
ATOM 1548 C CA . LYS A 1 187 ? -18.809 9.027 -10.205 1.00 78.00 187 LYS A CA 1
ATOM 1549 C C . LYS A 1 187 ? -18.353 7.936 -9.250 1.00 78.00 187 LYS A C 1
ATOM 1551 O O . LYS A 1 187 ? -19.193 7.168 -8.806 1.00 78.00 187 LYS A O 1
ATOM 1556 N N . VAL A 1 188 ? -17.050 7.831 -8.983 1.00 82.56 188 VAL A N 1
ATOM 1557 C CA . VAL A 1 188 ? -16.511 6.719 -8.186 1.00 82.56 188 VAL A CA 1
ATOM 1558 C C . VAL A 1 188 ? -16.560 7.045 -6.701 1.00 82.56 188 VAL A C 1
ATOM 1560 O O . VAL A 1 188 ? -17.302 6.387 -5.989 1.00 82.56 188 VAL A O 1
ATOM 1563 N N . PHE A 1 189 ? -15.861 8.087 -6.232 1.00 85.12 189 PHE A N 1
ATOM 1564 C CA . PHE A 1 189 ? -15.810 8.401 -4.798 1.00 85.12 189 PHE A CA 1
ATOM 1565 C C . PHE A 1 189 ? -17.190 8.579 -4.155 1.00 85.12 189 PHE A C 1
ATOM 1567 O O . PHE A 1 189 ? -17.402 7.968 -3.114 1.00 85.12 189 PHE A O 1
ATOM 1574 N N . PRO A 1 190 ? -18.161 9.294 -4.760 1.00 85.69 190 PRO A N 1
ATOM 1575 C CA . PRO A 1 190 ? -19.497 9.400 -4.171 1.00 85.69 190 PRO A CA 1
ATOM 1576 C C . PRO A 1 190 ? -20.237 8.060 -4.033 1.00 85.69 190 PRO A C 1
ATOM 1578 O O . PRO A 1 190 ? -21.121 7.945 -3.193 1.00 85.69 190 PRO A O 1
ATOM 1581 N N . ALA A 1 191 ? -19.900 7.060 -4.855 1.00 86.44 191 ALA A N 1
ATOM 1582 C CA . ALA A 1 191 ? -20.540 5.746 -4.853 1.00 86.44 191 ALA A CA 1
ATOM 1583 C C . ALA A 1 191 ? -19.870 4.736 -3.901 1.00 86.44 191 ALA A C 1
ATOM 1585 O O . ALA A 1 191 ? -20.474 3.714 -3.587 1.00 86.44 191 ALA A O 1
ATOM 1586 N N . LEU A 1 192 ? -18.650 5.010 -3.425 1.00 87.50 192 LEU A N 1
ATOM 1587 C CA . LEU A 1 192 ? -17.884 4.141 -2.523 1.00 87.50 192 LEU A CA 1
ATOM 1588 C C . LEU A 1 192 ? -18.313 4.327 -1.056 1.00 87.50 192 LEU A C 1
ATOM 1590 O O . LEU A 1 192 ? -17.524 4.713 -0.198 1.00 87.50 192 LEU A O 1
ATOM 1594 N N . VAL A 1 193 ? -19.590 4.084 -0.763 1.00 89.44 193 VAL A N 1
ATOM 1595 C CA . VAL A 1 193 ? -20.194 4.352 0.558 1.00 89.44 193 VAL A CA 1
ATOM 1596 C C . VAL A 1 193 ? -19.721 3.408 1.673 1.00 89.44 193 VAL A C 1
ATOM 1598 O O . VAL A 1 193 ? -19.847 3.750 2.852 1.00 89.44 193 VAL A O 1
ATOM 1601 N N . ASN A 1 194 ? -19.179 2.244 1.309 1.00 92.25 194 ASN A N 1
ATOM 1602 C CA . ASN A 1 194 ? -18.694 1.208 2.227 1.00 92.25 194 ASN A CA 1
ATOM 1603 C C . ASN A 1 194 ? -17.161 1.101 2.246 1.00 92.25 194 ASN A C 1
ATOM 1605 O O . ASN A 1 194 ? -16.619 0.106 2.718 1.00 92.25 194 ASN A O 1
ATOM 1609 N N . LEU A 1 195 ? -16.459 2.114 1.730 1.00 93.56 195 LEU A N 1
ATOM 1610 C CA . LEU A 1 195 ? -15.005 2.111 1.680 1.00 93.56 195 LEU A CA 1
ATOM 1611 C C . LEU A 1 195 ? -14.407 2.149 3.092 1.00 93.56 195 LEU A C 1
ATOM 1613 O O . LEU A 1 195 ? -14.655 3.077 3.857 1.00 93.56 195 LEU A O 1
ATOM 1617 N N . GLU A 1 196 ? -13.570 1.164 3.398 1.00 95.25 196 GLU A N 1
ATOM 1618 C CA . GLU A 1 196 ? -12.802 1.063 4.641 1.00 95.25 196 GLU A CA 1
ATOM 1619 C C . GLU A 1 196 ? -11.301 1.259 4.401 1.00 95.25 196 GLU A C 1
ATOM 1621 O O . GLU A 1 196 ? -10.589 1.716 5.295 1.00 95.25 196 GLU A O 1
ATOM 1626 N N . LYS A 1 197 ? -10.798 0.924 3.206 1.00 94.50 197 LYS A N 1
ATOM 1627 C CA . LYS A 1 197 ? -9.373 1.018 2.864 1.00 94.50 197 LYS A CA 1
ATOM 1628 C C . LYS A 1 197 ? -9.171 1.748 1.542 1.00 94.50 197 LYS A C 1
ATOM 1630 O O . LYS A 1 197 ? -9.763 1.370 0.532 1.00 94.50 197 LYS A O 1
ATOM 1635 N N . LEU A 1 198 ? -8.300 2.752 1.533 1.00 92.81 198 LEU A N 1
ATOM 1636 C CA . LEU A 1 198 ? -7.907 3.475 0.327 1.00 92.81 198 LEU A CA 1
ATOM 1637 C C . LEU A 1 198 ? -6.385 3.563 0.221 1.00 92.81 198 LEU A C 1
ATOM 1639 O O . LEU A 1 198 ? -5.745 4.115 1.111 1.00 92.81 198 LEU A O 1
ATOM 1643 N N . ALA A 1 199 ? -5.833 3.106 -0.902 1.00 89.88 199 ALA A N 1
ATOM 1644 C CA . ALA A 1 199 ? -4.446 3.350 -1.282 1.00 89.88 199 ALA A CA 1
ATOM 1645 C C . ALA A 1 199 ? -4.380 4.120 -2.611 1.00 89.88 199 ALA A C 1
ATOM 1647 O O . ALA A 1 199 ? -5.098 3.802 -3.563 1.00 89.88 199 ALA A O 1
ATOM 1648 N N . TRP A 1 200 ? -3.567 5.179 -2.688 1.00 87.94 200 TRP A N 1
ATOM 1649 C CA . TRP A 1 200 ? -3.427 5.980 -3.909 1.00 87.94 200 TRP A CA 1
ATOM 1650 C C . TRP A 1 200 ? -2.102 6.763 -3.961 1.00 87.94 200 TRP A C 1
ATOM 1652 O O . TRP A 1 200 ? -1.934 7.784 -3.296 1.00 87.94 200 TRP A O 1
ATOM 1662 N N . SER A 1 201 ? -1.167 6.331 -4.814 1.00 82.62 201 SER A N 1
ATOM 1663 C CA . SER A 1 201 ? 0.198 6.883 -4.927 1.00 82.62 201 SER A CA 1
ATOM 1664 C C . SER A 1 201 ? 0.328 8.170 -5.768 1.00 82.62 201 SER A C 1
ATOM 1666 O O . SER A 1 201 ? 1.427 8.695 -5.924 1.00 82.62 201 SER A O 1
ATOM 1668 N N . HIS A 1 202 ? -0.776 8.690 -6.314 1.00 82.81 202 HIS A N 1
ATOM 1669 C CA . HIS A 1 202 ? -0.837 9.963 -7.060 1.00 82.81 202 HIS A CA 1
ATOM 1670 C C . HIS A 1 202 ? -2.151 10.703 -6.760 1.00 82.81 202 HIS A C 1
ATOM 1672 O O . HIS A 1 202 ? -2.864 11.174 -7.656 1.00 82.81 202 HIS A O 1
ATOM 1678 N N . ALA A 1 203 ? -2.504 10.744 -5.477 1.00 87.38 203 ALA A N 1
ATOM 1679 C CA . ALA A 1 203 ? -3.754 11.295 -4.989 1.00 87.38 203 ALA A CA 1
ATOM 1680 C C . ALA A 1 203 ? -3.871 12.797 -5.242 1.00 87.38 203 ALA A C 1
ATOM 1682 O O . ALA A 1 203 ? -2.900 13.543 -5.171 1.00 87.38 203 ALA A O 1
ATOM 1683 N N . ASN A 1 204 ? -5.089 13.263 -5.498 1.00 87.06 204 ASN A N 1
ATOM 1684 C CA . ASN A 1 204 ? -5.391 14.689 -5.468 1.00 87.06 204 ASN A CA 1
ATOM 1685 C C . ASN A 1 204 ? -6.090 15.012 -4.151 1.00 87.06 204 ASN A C 1
ATOM 1687 O O . ASN A 1 204 ? -7.188 14.506 -3.902 1.00 87.06 204 ASN A O 1
ATOM 1691 N N . HIS A 1 205 ? -5.483 15.866 -3.330 1.00 85.25 205 HIS A N 1
ATOM 1692 C CA . HIS A 1 205 ? -6.000 16.222 -2.006 1.00 85.25 205 HIS A CA 1
ATOM 1693 C C . HIS A 1 205 ? -7.417 16.813 -2.072 1.00 85.25 205 HIS A C 1
ATOM 1695 O O . HIS A 1 205 ? -8.270 16.473 -1.254 1.00 85.25 205 HIS A O 1
ATOM 1701 N N . THR A 1 206 ? -7.738 17.581 -3.121 1.00 85.19 206 THR A N 1
ATOM 1702 C CA . THR A 1 206 ? -9.095 18.125 -3.323 1.00 85.19 206 THR A CA 1
ATOM 1703 C C . THR A 1 206 ? -10.145 17.046 -3.614 1.00 85.19 206 THR A C 1
ATOM 1705 O O . THR A 1 206 ? -11.343 17.276 -3.424 1.00 85.19 206 THR A O 1
ATOM 1708 N N . TYR A 1 207 ? -9.729 15.874 -4.108 1.00 86.94 207 TYR A N 1
ATOM 1709 C CA . TYR A 1 207 ? -10.626 14.746 -4.371 1.00 86.94 207 TYR A CA 1
ATOM 1710 C C . TYR A 1 207 ? -10.782 13.883 -3.122 1.00 86.94 207 TYR A C 1
ATOM 1712 O O . TYR A 1 207 ? -11.895 13.442 -2.853 1.00 86.94 207 TYR A O 1
ATOM 1720 N N . LEU A 1 208 ? -9.716 13.719 -2.328 1.00 87.31 208 LEU A N 1
ATOM 1721 C CA . LEU A 1 208 ? -9.771 13.028 -1.035 1.00 87.31 208 LEU A CA 1
ATOM 1722 C C . LEU A 1 208 ? -10.792 13.676 -0.088 1.00 87.31 208 LEU A C 1
ATOM 1724 O O . LEU A 1 208 ? -11.570 12.981 0.562 1.00 87.31 208 LEU A O 1
ATOM 1728 N N . ARG A 1 209 ? -10.893 15.012 -0.100 1.00 85.75 209 ARG A N 1
ATOM 1729 C CA . ARG A 1 209 ? -11.923 15.746 0.655 1.00 85.75 209 ARG A CA 1
ATOM 1730 C C . ARG A 1 209 ? -13.359 15.315 0.319 1.00 85.75 209 ARG A C 1
ATOM 1732 O O . ARG A 1 209 ? -14.248 15.453 1.154 1.00 85.75 209 ARG A O 1
ATOM 1739 N N . LYS A 1 210 ? -13.608 14.797 -0.887 1.00 84.50 210 LYS A N 1
ATOM 1740 C CA . LYS A 1 210 ? -14.944 14.383 -1.351 1.00 84.50 210 LYS A CA 1
ATOM 1741 C C . LYS A 1 210 ? -15.285 12.923 -1.063 1.00 84.50 210 LYS A C 1
ATOM 1743 O O . LYS A 1 210 ? -16.364 12.486 -1.456 1.00 84.50 210 LYS A O 1
ATOM 1748 N N . ILE A 1 211 ? -14.391 12.175 -0.421 1.00 88.38 211 ILE A N 1
ATOM 1749 C CA . ILE A 1 211 ? -14.687 10.807 0.005 1.00 88.38 211 ILE A CA 1
ATOM 1750 C C . ILE A 1 211 ? -15.855 10.857 1.011 1.00 88.38 211 ILE A C 1
ATOM 1752 O O . ILE A 1 211 ? -15.783 11.643 1.967 1.00 88.38 211 ILE A O 1
ATOM 1756 N N . PRO A 1 212 ? -16.942 10.095 0.778 1.00 87.50 212 PRO A N 1
ATOM 1757 C CA . PRO A 1 212 ? -18.045 9.976 1.725 1.00 87.50 212 PRO A CA 1
ATOM 1758 C C . PRO A 1 212 ? -17.633 9.111 2.921 1.00 87.50 212 PRO A C 1
ATOM 1760 O O . PRO A 1 212 ? -16.701 8.320 2.819 1.00 87.50 212 PRO A O 1
ATOM 1763 N N . ASN A 1 213 ? -18.358 9.233 4.034 1.00 90.19 213 ASN A N 1
ATOM 1764 C CA . ASN A 1 213 ? -18.222 8.370 5.212 1.00 90.19 213 ASN A CA 1
ATOM 1765 C C . ASN A 1 213 ? -16.769 8.202 5.711 1.00 90.19 213 ASN A C 1
ATOM 1767 O O . ASN A 1 213 ? -16.312 7.087 5.972 1.00 90.19 213 ASN A O 1
ATOM 1771 N N . LYS A 1 214 ? -16.011 9.305 5.807 1.00 91.94 214 LYS A N 1
ATOM 1772 C CA . LYS A 1 214 ? -14.588 9.298 6.207 1.00 91.94 214 LYS A CA 1
ATOM 1773 C C . LYS A 1 214 ? -14.360 8.661 7.577 1.00 91.94 214 LYS A C 1
ATOM 1775 O O . LYS A 1 214 ? -13.311 8.071 7.814 1.00 91.94 214 LYS A O 1
ATOM 1780 N N . GLU A 1 215 ? -15.361 8.721 8.444 1.00 90.94 215 GLU A N 1
ATOM 1781 C CA . GLU A 1 215 ? -15.389 8.098 9.761 1.00 90.94 215 GLU A CA 1
ATOM 1782 C C . GLU A 1 215 ? -15.385 6.562 9.727 1.00 90.94 215 GLU A C 1
ATOM 1784 O O . GLU A 1 215 ? -15.076 5.944 10.745 1.00 90.94 215 GLU A O 1
ATOM 1789 N N . LYS A 1 216 ? -15.711 5.930 8.589 1.00 92.19 216 LYS A N 1
ATOM 1790 C CA . LYS A 1 216 ? -15.630 4.469 8.401 1.00 92.19 216 LYS A CA 1
ATOM 1791 C C . LYS A 1 216 ? -14.270 4.003 7.889 1.00 92.19 216 LYS A C 1
ATOM 1793 O O . LYS A 1 216 ? -13.964 2.815 7.980 1.00 92.19 216 LYS A O 1
ATOM 1798 N N . LEU A 1 217 ? -13.460 4.913 7.350 1.00 95.12 217 LEU A N 1
ATOM 1799 C CA . LEU A 1 217 ? -12.170 4.566 6.773 1.00 95.12 217 LEU A CA 1
ATOM 1800 C C . LEU A 1 217 ? -11.198 4.151 7.889 1.00 95.12 217 LEU A C 1
ATOM 1802 O O . LEU A 1 217 ? -10.976 4.893 8.846 1.00 95.12 217 LEU A O 1
ATOM 1806 N N . ARG A 1 218 ? -10.621 2.956 7.753 1.00 96.44 218 ARG A N 1
ATOM 1807 C CA . ARG A 1 218 ? -9.643 2.359 8.676 1.00 96.44 218 ARG A CA 1
ATOM 1808 C C . ARG A 1 218 ? -8.219 2.454 8.143 1.00 96.44 218 ARG A C 1
ATOM 1810 O O . ARG A 1 218 ? -7.285 2.544 8.934 1.00 96.44 218 ARG A O 1
ATOM 1817 N N . VAL A 1 219 ? -8.048 2.441 6.820 1.00 96.00 219 VAL A N 1
ATOM 1818 C CA . VAL A 1 219 ? -6.736 2.522 6.163 1.00 96.00 219 VAL A CA 1
ATOM 1819 C C . VAL A 1 219 ? -6.742 3.626 5.115 1.00 96.00 219 VAL A C 1
ATOM 1821 O O . VAL A 1 219 ? -7.574 3.614 4.205 1.00 96.00 219 VAL A O 1
ATOM 1824 N N . LEU A 1 220 ? -5.789 4.550 5.219 1.00 95.12 220 LEU A N 1
ATOM 1825 C CA . LEU A 1 220 ? -5.573 5.612 4.241 1.00 95.12 220 LEU A CA 1
ATOM 1826 C C . LEU A 1 220 ? -4.082 5.731 3.914 1.00 95.12 220 LEU A C 1
ATOM 1828 O O . LEU A 1 220 ? -3.328 6.336 4.671 1.00 95.12 220 LEU A O 1
ATOM 1832 N N . ASP A 1 221 ? -3.683 5.199 2.762 1.00 93.00 221 ASP A N 1
ATOM 1833 C CA . ASP A 1 221 ? -2.303 5.225 2.277 1.00 93.00 221 ASP A CA 1
ATOM 1834 C C . ASP A 1 221 ? -2.208 6.098 1.021 1.00 93.00 221 ASP A C 1
ATOM 1836 O O . ASP A 1 221 ? -2.510 5.664 -0.093 1.00 93.00 221 ASP A O 1
ATOM 1840 N N . VAL A 1 222 ? -1.815 7.364 1.177 1.00 92.06 222 VAL A N 1
ATOM 1841 C CA . VAL A 1 222 ? -1.850 8.335 0.076 1.00 92.06 222 VAL A CA 1
ATOM 1842 C C . VAL A 1 222 ? -0.515 9.025 -0.155 1.00 92.06 222 VAL A C 1
ATOM 1844 O O . VAL A 1 222 ? 0.107 9.565 0.755 1.00 92.06 222 VAL A O 1
ATOM 1847 N N . THR A 1 223 ? -0.119 9.091 -1.422 1.00 89.75 223 THR A N 1
ATOM 1848 C CA . THR A 1 223 ? 0.936 9.987 -1.897 1.00 89.75 223 THR A CA 1
ATOM 1849 C C . THR A 1 223 ? 0.277 11.039 -2.781 1.00 89.75 223 THR A C 1
ATOM 1851 O O . THR A 1 223 ? -0.199 10.737 -3.874 1.00 89.75 223 THR A O 1
ATOM 1854 N N . CYS A 1 224 ? 0.184 12.272 -2.292 1.00 89.19 224 CYS A N 1
ATOM 1855 C CA . CYS A 1 224 ? -0.508 13.359 -2.968 1.00 89.19 224 CYS A CA 1
ATOM 1856 C C . CYS A 1 224 ? 0.365 13.989 -4.057 1.00 89.19 224 CYS A C 1
ATOM 1858 O O . CYS A 1 224 ? 1.467 14.473 -3.797 1.00 89.19 224 CYS A O 1
ATOM 1860 N N . HIS A 1 225 ? -0.172 14.064 -5.269 1.00 85.62 225 HIS A N 1
ATOM 1861 C CA . HIS A 1 225 ? 0.382 14.880 -6.334 1.00 85.62 225 HIS A CA 1
ATOM 1862 C C . HIS A 1 225 ? -0.092 16.324 -6.156 1.00 85.62 225 HIS A C 1
ATOM 1864 O O . HIS A 1 225 ? -1.257 16.653 -6.401 1.00 85.62 225 HIS A O 1
ATOM 1870 N N . ILE A 1 226 ? 0.821 17.181 -5.706 1.00 81.44 226 ILE A N 1
ATOM 1871 C CA . ILE A 1 226 ? 0.546 18.591 -5.450 1.00 81.44 226 ILE A CA 1
ATOM 1872 C C . ILE A 1 226 ? 0.460 19.347 -6.779 1.00 81.44 226 ILE A C 1
ATOM 1874 O O . ILE A 1 226 ? 1.447 19.483 -7.497 1.00 81.44 226 ILE A O 1
ATOM 1878 N N . VAL A 1 227 ? -0.737 19.838 -7.105 1.00 70.12 227 VAL A N 1
ATOM 1879 C CA . VAL A 1 227 ? -0.984 20.684 -8.279 1.00 70.12 227 VAL A CA 1
ATOM 1880 C C . VAL A 1 227 ? -1.169 22.124 -7.815 1.00 70.12 227 VAL A C 1
ATOM 1882 O O . VAL A 1 227 ? -2.037 22.401 -6.990 1.00 70.12 227 VAL A O 1
ATOM 1885 N N . GLY A 1 228 ? -0.385 23.047 -8.372 1.00 74.56 228 GLY A N 1
ATOM 1886 C CA . GLY A 1 228 ? -0.421 24.460 -7.989 1.00 74.56 228 GLY A CA 1
ATOM 1887 C C . GLY A 1 228 ? 0.353 24.739 -6.697 1.00 74.56 228 GLY A C 1
ATOM 1888 O O . GLY A 1 228 ? 1.382 24.120 -6.440 1.00 74.56 228 GLY A O 1
ATOM 1889 N N . ARG A 1 229 ? -0.123 25.703 -5.902 1.00 76.75 229 ARG A N 1
ATOM 1890 C CA . ARG A 1 229 ? 0.474 26.103 -4.617 1.00 76.75 229 ARG A CA 1
ATOM 1891 C C . ARG A 1 229 ? -0.572 25.984 -3.507 1.00 76.75 229 ARG A C 1
ATOM 1893 O O . ARG A 1 229 ? -1.107 27.013 -3.098 1.00 76.75 229 ARG A O 1
ATOM 1900 N N . PRO A 1 230 ? -0.934 24.760 -3.090 1.00 80.19 230 PRO A N 1
ATOM 1901 C CA . PRO A 1 230 ? -1.953 24.604 -2.074 1.00 80.19 230 PRO A CA 1
ATOM 1902 C C . PRO A 1 230 ? -1.454 25.099 -0.723 1.00 80.19 230 PRO A C 1
ATOM 1904 O O . PRO A 1 230 ? -0.276 24.961 -0.378 1.00 80.19 230 PRO A O 1
ATOM 1907 N N . GLU A 1 231 ? -2.378 25.645 0.054 1.00 84.25 231 GLU A N 1
ATOM 1908 C CA . GLU A 1 231 ? -2.118 25.981 1.445 1.00 84.25 231 GLU A CA 1
ATOM 1909 C C . GLU A 1 231 ? -2.280 24.745 2.332 1.00 84.25 231 GLU A C 1
ATOM 1911 O O . GLU A 1 231 ? -3.059 23.834 2.049 1.00 84.25 231 GLU A O 1
ATOM 1916 N N . TRP A 1 232 ? -1.596 24.735 3.475 1.00 84.00 232 TRP A N 1
ATOM 1917 C CA . TRP A 1 232 ? -1.732 23.661 4.462 1.00 84.00 232 TRP A CA 1
ATOM 1918 C C . TRP A 1 232 ? -3.186 23.470 4.937 1.00 84.00 232 TRP A C 1
ATOM 1920 O O . TRP A 1 232 ? -3.573 22.349 5.262 1.00 84.00 232 TRP A O 1
ATOM 1930 N N . ARG A 1 233 ? -4.005 24.536 4.936 1.00 84.75 233 ARG A N 1
ATOM 1931 C CA . ARG A 1 233 ? -5.429 24.506 5.328 1.00 84.75 233 ARG A CA 1
ATOM 1932 C C . ARG A 1 233 ? -6.258 23.579 4.449 1.00 84.75 233 ARG A C 1
ATOM 1934 O O . ARG A 1 233 ? -7.259 23.018 4.879 1.00 84.75 233 ARG A O 1
ATOM 1941 N N . GLU A 1 234 ? -5.819 23.356 3.215 1.00 87.06 234 GLU A N 1
ATOM 1942 C CA . GLU A 1 234 ? -6.488 22.429 2.306 1.00 87.06 234 GLU A CA 1
ATOM 1943 C C . GLU A 1 234 ? -6.380 20.965 2.753 1.00 87.06 234 GLU A C 1
ATOM 1945 O O . GLU A 1 234 ? -7.080 20.122 2.197 1.00 87.06 234 GLU A O 1
ATOM 1950 N N . PHE A 1 235 ? -5.551 20.661 3.759 1.00 88.81 235 PHE A N 1
ATOM 1951 C CA . PHE A 1 235 ? -5.391 19.338 4.363 1.00 88.81 235 PHE A CA 1
ATOM 1952 C C . PHE A 1 235 ? -6.131 19.181 5.703 1.00 88.81 235 PHE A C 1
ATOM 1954 O O . PHE A 1 235 ? -6.066 18.112 6.304 1.00 88.81 235 PHE A O 1
ATOM 1961 N N . GLU A 1 236 ? -6.885 20.189 6.164 1.00 85.88 236 GLU A N 1
ATOM 1962 C CA . GLU A 1 236 ? -7.665 20.112 7.415 1.00 85.88 236 GLU A CA 1
ATOM 1963 C C . GLU A 1 236 ? -8.685 18.964 7.414 1.00 85.88 236 GLU A C 1
ATOM 1965 O O . GLU A 1 236 ? -8.931 18.354 8.454 1.00 85.88 236 GLU A O 1
ATOM 1970 N N . PHE A 1 237 ? -9.199 18.589 6.235 1.00 88.12 237 PHE A N 1
ATOM 1971 C CA . PHE A 1 237 ? -10.126 17.463 6.072 1.00 88.12 237 PHE A CA 1
ATOM 1972 C C . PHE A 1 237 ? -9.547 16.121 6.549 1.00 88.12 237 PHE A C 1
ATOM 1974 O O . PHE A 1 237 ? -10.306 15.182 6.770 1.00 88.12 237 PHE A O 1
ATOM 1981 N N . LEU A 1 238 ? -8.220 15.999 6.706 1.00 89.69 238 LEU A N 1
ATOM 1982 C CA . LEU A 1 238 ? -7.595 14.790 7.251 1.00 89.69 238 LEU A CA 1
ATOM 1983 C C . LEU A 1 238 ? -8.072 14.482 8.683 1.00 89.69 238 LEU A C 1
ATOM 1985 O O . LEU A 1 238 ? -8.050 13.329 9.098 1.00 89.69 238 LEU A O 1
ATOM 1989 N N . GLN A 1 239 ? -8.554 15.485 9.421 1.00 86.69 239 GLN A N 1
ATOM 1990 C CA . GLN A 1 239 ? -9.124 15.303 10.761 1.00 86.69 239 GLN A CA 1
ATOM 1991 C C . GLN A 1 239 ? -10.489 14.617 10.757 1.00 86.69 239 GLN A C 1
ATOM 1993 O O . GLN A 1 239 ? -10.924 14.120 11.791 1.00 86.69 239 GLN A O 1
ATOM 1998 N N . GLU A 1 240 ? -11.172 14.592 9.612 1.00 89.38 240 GLU A N 1
ATOM 1999 C CA . GLU A 1 240 ? -12.476 13.943 9.472 1.00 89.38 240 GLU A CA 1
ATOM 2000 C C . GLU A 1 240 ? -12.358 12.401 9.488 1.00 89.38 240 GLU A C 1
ATOM 2002 O O . GLU A 1 240 ? -13.358 11.713 9.682 1.00 89.38 240 GLU A O 1
ATOM 2007 N N . PHE A 1 241 ? -11.155 11.833 9.311 1.00 91.25 241 PHE A N 1
ATOM 2008 C CA . PHE A 1 241 ? -10.917 10.382 9.299 1.00 91.25 241 PHE A CA 1
ATOM 2009 C C . PHE A 1 241 ? -10.655 9.818 10.705 1.00 91.25 241 PHE A C 1
ATOM 2011 O O . PHE A 1 241 ? -9.562 9.361 11.026 1.00 91.25 241 PHE A O 1
ATOM 2018 N N . THR A 1 242 ? -11.666 9.833 11.567 1.00 91.12 242 THR A N 1
ATOM 2019 C CA . THR A 1 242 ? -11.517 9.532 13.006 1.00 91.12 242 THR A CA 1
ATOM 2020 C C . THR A 1 242 ? -11.285 8.055 13.363 1.00 91.12 242 THR A C 1
ATOM 2022 O O . THR A 1 242 ? -10.880 7.755 14.487 1.00 91.12 242 THR A O 1
ATOM 2025 N N . SER A 1 243 ? -11.521 7.116 12.438 1.00 94.38 243 SER A N 1
ATOM 2026 C CA . SER A 1 243 ? -11.382 5.666 12.682 1.00 94.38 243 SER A CA 1
ATOM 2027 C C . SER A 1 243 ? -10.120 5.036 12.088 1.00 94.38 243 SER A C 1
ATOM 2029 O O . SER A 1 243 ? -10.036 3.807 12.055 1.00 94.38 243 SER A O 1
ATOM 2031 N N . LEU A 1 244 ? -9.145 5.831 11.631 1.00 95.44 244 LEU A N 1
ATOM 2032 C CA . LEU A 1 244 ? -7.929 5.280 11.029 1.00 95.44 244 LEU A CA 1
ATOM 2033 C C . LEU A 1 244 ? -7.132 4.445 12.036 1.00 95.44 244 LEU A C 1
ATOM 2035 O O . LEU A 1 244 ? -6.776 4.902 13.121 1.00 95.44 244 LEU A O 1
ATOM 2039 N N . GLU A 1 245 ? -6.821 3.225 11.616 1.00 96.25 245 GLU A N 1
ATOM 2040 C CA . GLU A 1 245 ? -5.881 2.307 12.259 1.00 96.25 245 GLU A CA 1
ATOM 2041 C C . GLU A 1 245 ? -4.517 2.353 11.568 1.00 96.25 245 GLU A C 1
ATOM 2043 O O . GLU A 1 245 ? -3.486 2.175 12.219 1.00 96.25 245 GLU A O 1
ATOM 2048 N N . ARG A 1 246 ? -4.513 2.661 10.265 1.00 95.69 246 ARG A N 1
ATOM 2049 C CA . ARG A 1 246 ? -3.316 2.854 9.452 1.00 95.69 246 ARG A CA 1
ATOM 2050 C C . ARG A 1 246 ? -3.413 4.129 8.627 1.00 95.69 246 ARG A C 1
ATOM 2052 O O . ARG A 1 246 ? -4.410 4.353 7.934 1.00 95.69 246 ARG A O 1
ATOM 2059 N N . PHE A 1 247 ? -2.359 4.934 8.672 1.00 94.56 247 PHE A N 1
ATOM 2060 C CA . PHE A 1 247 ? -2.278 6.176 7.917 1.00 94.56 247 PHE A CA 1
ATOM 2061 C C . PHE A 1 247 ? -0.877 6.400 7.357 1.00 94.56 247 PHE A C 1
ATOM 2063 O O . PHE A 1 247 ? 0.086 6.490 8.117 1.00 94.56 247 PHE A O 1
ATOM 2070 N N . TYR A 1 248 ? -0.780 6.556 6.039 1.00 93.31 248 TYR A N 1
ATOM 2071 C CA . TYR A 1 248 ? 0.415 7.035 5.358 1.00 93.31 248 TYR A CA 1
ATOM 2072 C C . TYR A 1 248 ? 0.097 8.303 4.564 1.00 93.31 248 TYR A C 1
ATOM 2074 O O . TYR A 1 248 ? -0.830 8.324 3.749 1.00 93.31 248 TYR A O 1
ATOM 2082 N N . LEU A 1 2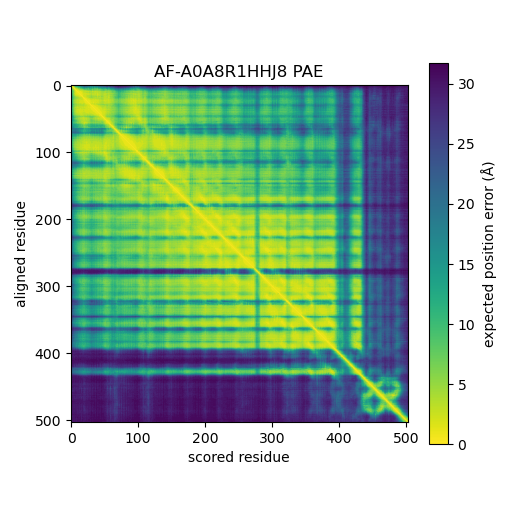49 ? 0.910 9.345 4.754 1.00 92.31 249 LEU A N 1
ATOM 2083 C CA . LEU A 1 249 ? 0.867 10.561 3.945 1.00 92.31 249 LEU A CA 1
ATOM 2084 C C . LEU A 1 249 ? 2.226 10.823 3.299 1.00 92.31 249 LEU A C 1
ATOM 2086 O O . LEU A 1 249 ? 3.253 10.926 3.971 1.00 92.31 249 LEU A O 1
ATOM 2090 N N . GLY A 1 250 ? 2.209 11.021 1.986 1.00 91.12 250 GLY A N 1
ATOM 2091 C CA . GLY A 1 250 ? 3.373 11.441 1.226 1.00 91.12 250 GLY A CA 1
ATOM 2092 C C . GLY A 1 250 ? 3.064 12.414 0.112 1.00 91.12 250 GLY A C 1
ATOM 2093 O O . GLY A 1 250 ? 1.894 12.647 -0.182 1.00 91.12 250 GLY A O 1
ATOM 2094 N N . PHE A 1 251 ? 4.104 12.957 -0.523 1.00 89.19 251 PHE A N 1
ATOM 2095 C CA . PHE A 1 251 ? 3.981 13.820 -1.698 1.00 89.19 251 PHE A CA 1
ATOM 2096 C C . PHE A 1 251 ? 4.726 13.249 -2.897 1.00 89.19 251 PHE A C 1
ATOM 2098 O O . PHE A 1 251 ? 5.827 12.722 -2.772 1.00 89.19 251 PHE A O 1
ATOM 2105 N N . THR A 1 252 ? 4.120 13.381 -4.076 1.00 84.62 252 THR A N 1
ATOM 2106 C CA . THR A 1 252 ? 4.772 13.035 -5.336 1.00 84.62 252 THR A CA 1
ATOM 2107 C C . THR A 1 252 ? 5.905 14.014 -5.607 1.00 84.62 252 THR A C 1
ATOM 2109 O O . THR A 1 252 ? 5.661 15.215 -5.734 1.00 84.62 252 THR A O 1
ATOM 2112 N N . VAL A 1 253 ? 7.126 13.502 -5.756 1.00 80.06 253 VAL A N 1
ATOM 2113 C CA . VAL A 1 253 ? 8.288 14.310 -6.128 1.00 80.06 253 VAL A CA 1
ATOM 2114 C C . VAL A 1 253 ? 8.367 14.380 -7.659 1.00 80.06 253 VAL A C 1
ATOM 2116 O O . VAL A 1 253 ? 8.325 13.336 -8.317 1.00 80.06 253 VAL A O 1
ATOM 2119 N N . PRO A 1 254 ? 8.457 15.583 -8.257 1.00 74.12 254 PRO A N 1
ATOM 2120 C CA . PRO A 1 254 ? 8.671 15.733 -9.693 1.00 74.12 254 PRO A CA 1
ATOM 2121 C C . PRO A 1 254 ? 9.922 14.990 -10.173 1.00 74.12 254 PRO A C 1
ATOM 2123 O O . PRO A 1 254 ? 10.888 14.829 -9.431 1.00 74.12 254 PRO A O 1
ATOM 2126 N N . ASN A 1 255 ? 9.936 14.555 -11.434 1.00 71.00 255 ASN A N 1
ATOM 2127 C CA . ASN A 1 255 ? 11.149 13.981 -12.013 1.00 71.00 255 ASN A CA 1
ATOM 2128 C C . ASN A 1 255 ? 12.214 15.081 -12.160 1.00 71.00 255 ASN A C 1
ATOM 2130 O O . ASN A 1 255 ? 11.928 16.105 -12.776 1.00 71.00 255 ASN A O 1
ATOM 2134 N N . LYS A 1 256 ? 13.424 14.853 -11.627 1.00 67.25 256 LYS A N 1
ATOM 2135 C CA . LYS A 1 256 ? 14.518 15.843 -11.547 1.00 67.25 256 LYS A CA 1
ATOM 2136 C C . LYS A 1 256 ? 14.064 17.155 -10.880 1.00 67.25 256 LYS A C 1
ATOM 2138 O O . LYS A 1 256 ? 14.069 18.198 -11.533 1.00 67.25 256 LYS A O 1
ATOM 2143 N N . PRO A 1 257 ? 13.655 17.111 -9.600 1.00 72.75 257 PRO A N 1
ATOM 2144 C CA . PRO A 1 257 ? 13.110 18.283 -8.938 1.00 72.75 257 PRO A CA 1
ATOM 2145 C C . PRO A 1 257 ? 14.205 19.337 -8.750 1.00 72.75 257 PRO A C 1
ATOM 2147 O O . PRO A 1 257 ? 15.351 19.029 -8.410 1.00 72.75 257 PRO A O 1
ATOM 2150 N N . THR A 1 258 ? 13.850 20.600 -8.941 1.00 76.19 258 THR A N 1
ATOM 2151 C CA . THR A 1 258 ? 14.692 21.721 -8.526 1.00 76.19 258 THR A CA 1
ATOM 2152 C C . THR A 1 258 ? 14.717 21.821 -6.999 1.00 76.19 258 THR A C 1
ATOM 2154 O O . THR A 1 258 ? 13.791 21.387 -6.308 1.00 76.19 258 THR A O 1
ATOM 2157 N N . ARG A 1 259 ? 15.759 22.454 -6.447 1.00 75.12 259 ARG A N 1
ATOM 2158 C CA . ARG A 1 259 ? 15.832 22.740 -5.004 1.00 75.12 259 ARG A CA 1
ATOM 2159 C C . ARG A 1 259 ? 14.599 23.505 -4.512 1.00 75.12 259 ARG A C 1
ATOM 2161 O O . ARG A 1 259 ? 14.040 23.165 -3.481 1.00 75.12 259 ARG A O 1
ATOM 2168 N N . PHE A 1 260 ? 14.147 24.485 -5.291 1.00 77.06 260 PHE A N 1
ATOM 2169 C CA . PHE A 1 260 ? 12.972 25.290 -4.971 1.00 77.06 260 PHE A CA 1
ATOM 2170 C C . PHE A 1 260 ? 11.684 24.456 -4.886 1.00 77.06 260 PHE A C 1
ATOM 2172 O O . PHE A 1 260 ? 10.900 24.631 -3.956 1.00 77.06 260 PHE A O 1
ATOM 2179 N N . GLU A 1 261 ? 11.467 23.526 -5.820 1.00 79.81 261 GLU A N 1
ATOM 2180 C CA . GLU A 1 261 ? 10.310 22.620 -5.777 1.00 79.81 261 GLU A CA 1
ATOM 2181 C C . GLU A 1 261 ? 10.349 21.707 -4.549 1.00 79.81 261 GLU A C 1
ATOM 2183 O O . GLU A 1 261 ? 9.325 21.527 -3.889 1.00 79.81 261 GLU A O 1
ATOM 2188 N N . MET A 1 262 ? 11.528 21.179 -4.201 1.00 81.50 262 MET A N 1
ATOM 2189 C CA . MET A 1 262 ? 11.701 20.390 -2.979 1.00 81.50 262 MET A CA 1
ATOM 2190 C C . MET A 1 262 ? 11.417 21.217 -1.725 1.00 81.50 262 MET A C 1
ATOM 2192 O O . MET A 1 262 ? 10.675 20.757 -0.861 1.00 81.50 262 MET A O 1
ATOM 2196 N N . ASP A 1 263 ? 11.940 22.441 -1.641 1.00 81.88 263 ASP A N 1
ATOM 2197 C CA . ASP A 1 263 ? 11.720 23.329 -0.497 1.00 81.88 263 ASP A CA 1
ATOM 2198 C C . ASP A 1 263 ? 10.226 23.644 -0.317 1.00 81.88 263 ASP A C 1
ATOM 2200 O O . ASP A 1 263 ? 9.721 23.620 0.805 1.00 81.88 263 ASP A O 1
ATOM 2204 N N . ILE A 1 264 ? 9.478 23.87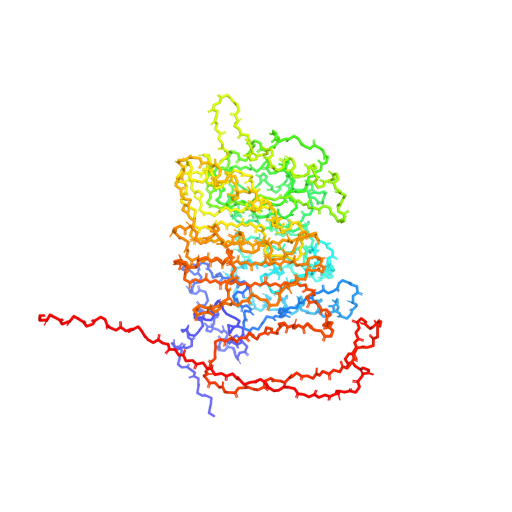5 -1.404 1.00 85.12 264 ILE A N 1
ATOM 2205 C CA . ILE A 1 264 ? 8.018 24.064 -1.342 1.00 85.12 264 ILE A CA 1
ATOM 2206 C C . ILE A 1 264 ? 7.325 22.822 -0.774 1.00 85.12 264 ILE A C 1
ATOM 2208 O O . ILE A 1 264 ? 6.510 22.944 0.144 1.00 85.12 264 ILE A O 1
ATOM 2212 N N . LEU A 1 265 ? 7.635 21.635 -1.308 1.00 86.88 265 LEU A N 1
ATOM 2213 C CA . LEU A 1 265 ? 7.011 20.384 -0.872 1.00 86.88 265 LEU A CA 1
ATOM 2214 C C . LEU A 1 265 ? 7.314 20.090 0.598 1.00 86.88 265 LEU A C 1
ATOM 2216 O O . LEU A 1 265 ? 6.404 19.763 1.358 1.00 86.88 265 LEU A O 1
ATOM 2220 N N . LEU A 1 266 ? 8.573 20.245 1.007 1.00 86.69 266 LEU A N 1
ATOM 2221 C CA . LEU A 1 266 ? 9.019 20.016 2.378 1.00 86.69 266 LEU A CA 1
ATOM 2222 C C . LEU A 1 266 ? 8.387 21.011 3.349 1.00 86.69 266 LEU A C 1
ATOM 2224 O O . LEU A 1 266 ? 7.904 20.598 4.403 1.00 86.69 266 LEU A O 1
ATOM 2228 N N . ASN A 1 267 ? 8.327 22.296 2.989 1.00 87.50 267 ASN A N 1
ATOM 2229 C CA . ASN A 1 267 ? 7.701 23.317 3.825 1.00 87.50 267 ASN A CA 1
ATOM 2230 C C . ASN A 1 267 ? 6.207 23.054 4.006 1.00 87.50 267 ASN A C 1
ATOM 2232 O O . ASN A 1 267 ? 5.736 23.052 5.140 1.00 87.50 267 ASN A O 1
ATOM 2236 N N . LEU A 1 268 ? 5.474 22.762 2.926 1.00 89.19 268 LEU A N 1
ATOM 2237 C CA . LEU A 1 268 ? 4.058 22.398 3.011 1.00 89.19 268 LEU A CA 1
ATOM 2238 C C . LEU A 1 268 ? 3.855 21.145 3.874 1.00 89.19 268 LEU A C 1
ATOM 2240 O O . LEU A 1 268 ? 2.982 21.127 4.740 1.00 89.19 268 LEU A O 1
ATOM 2244 N N . TYR A 1 269 ? 4.677 20.116 3.664 1.00 88.94 269 TYR A N 1
ATOM 2245 C CA . TYR A 1 269 ? 4.587 18.862 4.404 1.00 88.94 269 TYR A CA 1
ATOM 2246 C C . TYR A 1 269 ? 4.828 19.083 5.901 1.00 88.94 269 TYR A C 1
ATOM 2248 O O . TYR A 1 269 ? 4.001 18.697 6.724 1.00 88.94 269 TYR A O 1
ATOM 2256 N N . GLN A 1 270 ? 5.912 19.772 6.270 1.00 86.94 270 GLN A N 1
ATOM 2257 C CA . GLN A 1 270 ? 6.188 20.117 7.665 1.00 86.94 270 GLN A CA 1
ATOM 2258 C C . GLN A 1 270 ? 5.086 20.997 8.247 1.00 86.94 270 GLN A C 1
ATOM 2260 O O . GLN A 1 270 ? 4.681 20.781 9.383 1.00 86.94 270 GLN A O 1
ATOM 2265 N N . SER A 1 271 ? 4.562 21.952 7.480 1.00 86.12 271 SER A N 1
ATOM 2266 C CA . SER A 1 271 ? 3.432 22.784 7.880 1.00 86.12 271 SER A CA 1
ATOM 2267 C C . SER A 1 271 ? 2.232 21.935 8.298 1.00 86.12 271 SER A C 1
ATOM 2269 O O . SER A 1 271 ? 1.777 22.100 9.425 1.00 86.12 271 SER A O 1
ATOM 2271 N N . ILE A 1 272 ? 1.790 20.970 7.483 1.00 86.50 272 ILE A N 1
ATOM 2272 C CA . ILE A 1 272 ? 0.659 20.073 7.805 1.00 86.50 272 ILE A CA 1
ATOM 2273 C C . ILE A 1 272 ? 0.827 19.411 9.184 1.00 86.50 272 ILE A C 1
ATOM 2275 O O . ILE A 1 272 ? -0.136 19.326 9.946 1.00 86.50 272 ILE A O 1
ATOM 2279 N N . TRP A 1 273 ? 2.050 19.008 9.537 1.00 82.31 273 TRP A N 1
ATOM 2280 C CA . TRP A 1 273 ? 2.356 18.348 10.812 1.00 82.31 273 TRP A CA 1
ATOM 2281 C C . TRP A 1 273 ? 2.700 19.305 11.969 1.00 82.31 273 TRP A C 1
ATOM 2283 O O . TRP A 1 273 ? 2.566 18.928 13.134 1.00 82.31 273 TRP A O 1
ATOM 2293 N N . LYS A 1 274 ? 3.137 20.539 11.685 1.00 73.88 274 LYS A N 1
ATOM 2294 C CA . LYS A 1 274 ? 3.503 21.561 12.685 1.00 73.88 274 LYS A CA 1
ATOM 2295 C C . LYS A 1 274 ? 2.283 22.228 13.333 1.00 73.88 274 LYS A C 1
ATOM 2297 O O . LYS A 1 274 ? 2.416 22.760 14.439 1.00 73.88 274 LYS A O 1
ATOM 2302 N N . PHE A 1 275 ? 1.116 22.242 12.685 1.00 56.91 275 PHE A N 1
ATOM 2303 C CA . PHE A 1 275 ? -0.025 23.032 13.161 1.00 56.91 275 PHE A CA 1
ATOM 2304 C C . PHE A 1 275 ? -0.695 22.505 14.440 1.00 56.91 275 PHE A C 1
ATOM 2306 O O . PHE A 1 275 ? -1.015 21.327 14.589 1.00 56.91 275 PHE A O 1
ATOM 2313 N N . LYS A 1 276 ? -0.991 23.463 15.331 1.00 53.75 276 LYS A N 1
ATOM 2314 C CA . LYS A 1 276 ? -2.139 23.450 16.246 1.00 53.75 276 LYS A CA 1
ATOM 2315 C C . LYS A 1 276 ? -3.305 24.078 15.487 1.00 53.75 276 LYS A C 1
ATOM 2317 O O . LYS A 1 276 ? -3.199 25.228 15.068 1.00 53.75 276 LYS A O 1
ATOM 2322 N N . MET A 1 277 ? -4.388 23.347 15.285 1.00 48.03 277 MET A N 1
ATOM 2323 C CA . MET A 1 277 ? -5.531 23.850 14.522 1.00 48.03 277 MET A CA 1
ATOM 2324 C C . MET A 1 277 ? -6.325 24.808 15.425 1.00 48.03 277 MET A C 1
ATOM 2326 O O . MET A 1 277 ? -6.652 24.470 16.566 1.00 48.03 277 MET A O 1
ATOM 2330 N N . ALA A 1 278 ? -6.523 26.055 14.995 1.00 39.16 278 ALA A N 1
ATOM 2331 C CA . ALA A 1 278 ? -7.170 27.092 15.811 1.00 39.16 278 ALA A CA 1
ATOM 2332 C C . ALA A 1 278 ? -8.689 26.837 15.958 1.00 39.16 278 ALA A C 1
ATOM 2334 O O . ALA A 1 278 ? -9.264 26.192 15.086 1.00 39.16 278 ALA A O 1
ATOM 2335 N N . PRO A 1 279 ? -9.394 27.341 16.997 1.00 39.25 279 PRO A N 1
ATOM 2336 C CA . PRO A 1 279 ? -8.934 27.905 18.269 1.00 39.25 279 PRO A CA 1
ATOM 2337 C C . PRO A 1 279 ? -8.874 26.855 19.404 1.00 39.25 279 PRO A C 1
ATOM 2339 O O . PRO A 1 279 ? -8.597 27.207 20.548 1.00 39.25 279 PRO A O 1
ATOM 2342 N N . LYS A 1 280 ? -9.125 25.567 19.113 1.00 45.91 280 LYS A N 1
ATOM 2343 C CA . LYS A 1 280 ? -9.209 24.478 20.110 1.00 45.91 280 LYS A CA 1
ATOM 2344 C C . LYS A 1 280 ? -7.903 23.715 20.370 1.00 45.91 280 LYS A C 1
ATOM 2346 O O . LYS A 1 280 ? -7.890 22.827 21.216 1.00 45.91 280 LYS A O 1
ATOM 2351 N N . ASN A 1 281 ? -6.791 24.078 19.722 1.00 50.50 281 ASN A N 1
ATOM 2352 C CA . ASN A 1 281 ? -5.482 23.440 19.935 1.00 50.50 281 ASN A CA 1
ATOM 2353 C C . ASN A 1 281 ? -5.501 21.912 19.716 1.00 50.50 281 ASN A C 1
ATOM 2355 O O . ASN A 1 281 ? -4.883 21.164 20.477 1.00 50.50 281 ASN A O 1
ATOM 2359 N N . GLU A 1 282 ? -6.194 21.427 18.688 1.00 50.88 282 GLU A N 1
ATOM 2360 C CA . GLU A 1 282 ? -6.214 19.995 18.364 1.00 50.88 282 GLU A CA 1
ATOM 2361 C C . GLU A 1 282 ? -5.223 19.695 17.226 1.00 50.88 282 GLU A C 1
ATOM 2363 O O . GLU A 1 282 ? -5.106 20.447 16.256 1.00 50.88 282 GLU A O 1
ATOM 2368 N N . GLN A 1 283 ? -4.412 18.650 17.413 1.00 68.50 283 GLN A N 1
ATOM 2369 C CA . GLN A 1 283 ? -3.381 18.178 16.478 1.00 68.50 283 GLN A CA 1
ATOM 2370 C C . GLN A 1 283 ? -3.908 16.946 15.734 1.00 68.50 283 GLN A C 1
ATOM 2372 O O . GLN A 1 283 ? -4.634 16.160 16.335 1.00 68.50 283 GLN A O 1
ATOM 2377 N N . LEU A 1 284 ? -3.504 16.732 14.473 1.00 76.12 284 LEU A N 1
ATOM 2378 C CA . LEU A 1 284 ? -4.011 15.637 13.626 1.00 76.12 284 LEU A CA 1
ATOM 2379 C C . LEU A 1 284 ? -3.979 14.267 14.328 1.00 76.12 284 LEU A C 1
ATOM 2381 O O . LEU A 1 284 ? -4.990 13.578 14.355 1.00 76.12 284 LEU A O 1
ATOM 2385 N N . LEU A 1 285 ? -2.857 13.912 14.962 1.00 79.12 285 LEU A N 1
ATOM 2386 C CA . LEU A 1 285 ? -2.701 12.627 15.659 1.00 79.12 285 LEU A CA 1
ATOM 2387 C C . LEU A 1 285 ? -3.656 12.454 16.850 1.00 79.12 285 LEU A C 1
ATOM 2389 O O . LEU A 1 285 ? -4.050 11.334 17.153 1.00 79.12 285 LEU A O 1
ATOM 2393 N N . ARG A 1 286 ? -4.076 13.548 17.499 1.00 76.56 286 ARG A N 1
ATOM 2394 C CA . ARG A 1 286 ? -5.039 13.500 18.612 1.00 76.56 286 ARG A CA 1
ATOM 2395 C C . ARG A 1 286 ? -6.423 13.043 18.144 1.00 76.56 286 ARG A C 1
ATOM 2397 O O . ARG A 1 286 ? -7.159 12.439 18.917 1.00 76.56 286 ARG A O 1
ATOM 2404 N N . ASN A 1 287 ? -6.751 13.301 16.880 1.00 79.44 287 ASN A N 1
ATOM 2405 C CA . ASN A 1 287 ? -8.031 12.932 16.282 1.00 79.44 287 ASN A CA 1
ATOM 2406 C C . ASN A 1 287 ? -8.025 11.504 15.709 1.00 79.44 287 ASN A C 1
ATOM 2408 O O . ASN A 1 287 ? -9.029 11.080 15.143 1.00 79.44 287 ASN A O 1
ATOM 2412 N N . LEU A 1 288 ? -6.926 10.756 15.883 1.00 85.94 288 LEU A N 1
ATOM 2413 C CA . LEU A 1 288 ? -6.752 9.380 15.410 1.00 85.94 288 LEU A CA 1
ATOM 2414 C C . LEU A 1 288 ? -6.528 8.414 16.594 1.00 85.94 288 LEU A C 1
ATOM 2416 O O . LEU A 1 288 ? -5.458 7.823 16.717 1.00 85.94 288 LEU A O 1
ATOM 2420 N N . PRO A 1 289 ? -7.516 8.219 17.488 1.00 83.75 289 PRO A N 1
ATOM 2421 C CA . PRO A 1 289 ? -7.334 7.444 18.721 1.00 83.75 289 PRO A CA 1
ATOM 2422 C C . PRO A 1 289 ? -7.088 5.944 18.498 1.00 83.75 289 PRO A C 1
ATOM 2424 O O . PRO A 1 289 ? -6.656 5.254 19.415 1.00 83.75 289 PRO A O 1
ATOM 2427 N N . LYS A 1 290 ? -7.395 5.419 17.305 1.00 90.81 290 LYS A N 1
ATOM 2428 C CA . LYS A 1 290 ? -7.241 3.996 16.957 1.00 90.81 290 LYS A CA 1
ATOM 2429 C C . LYS A 1 290 ? -5.957 3.700 16.183 1.00 90.81 290 LYS A C 1
ATOM 2431 O O . LYS A 1 290 ? -5.769 2.563 15.754 1.00 90.81 290 LYS A O 1
ATOM 2436 N N . ILE A 1 291 ? -5.108 4.704 15.970 1.00 93.25 291 ILE A N 1
ATOM 2437 C CA . ILE A 1 291 ? -3.944 4.570 15.103 1.00 93.25 291 ILE A CA 1
ATOM 2438 C C . ILE A 1 291 ? -2.931 3.583 15.687 1.00 93.25 291 ILE A C 1
ATOM 2440 O O . ILE A 1 291 ? -2.543 3.682 16.848 1.00 93.25 291 ILE A O 1
ATOM 2444 N N . LYS A 1 292 ? -2.503 2.631 14.859 1.00 94.81 292 LYS A N 1
ATOM 2445 C CA . LYS A 1 292 ? -1.504 1.606 15.191 1.00 94.81 292 LYS A CA 1
ATOM 2446 C C . LYS A 1 292 ? -0.339 1.609 14.215 1.00 94.81 292 LYS A C 1
ATOM 2448 O O . LYS A 1 292 ? 0.795 1.341 14.605 1.00 94.81 292 LYS A O 1
ATOM 2453 N N . GLU A 1 293 ? -0.612 1.932 12.955 1.00 96.00 293 GLU A N 1
ATOM 2454 C CA . GLU A 1 293 ? 0.387 2.002 11.895 1.00 96.00 293 GLU A CA 1
ATOM 2455 C C . GLU A 1 293 ? 0.475 3.429 11.348 1.00 96.00 293 GLU A C 1
ATOM 2457 O O . GLU A 1 293 ? -0.488 3.961 10.791 1.00 96.00 293 GLU A O 1
ATOM 2462 N N . LEU A 1 294 ? 1.642 4.057 11.497 1.00 93.94 294 LEU A N 1
ATOM 2463 C CA . LEU A 1 294 ? 1.900 5.409 11.008 1.00 93.94 294 LEU A CA 1
ATOM 2464 C C . LEU A 1 294 ? 3.014 5.414 9.972 1.00 93.94 294 LEU A C 1
ATOM 2466 O O . LEU A 1 294 ? 4.085 4.844 10.177 1.00 93.94 294 LEU A O 1
ATOM 2470 N N . GLY A 1 295 ? 2.753 6.100 8.868 1.00 93.44 295 GLY A N 1
ATOM 2471 C C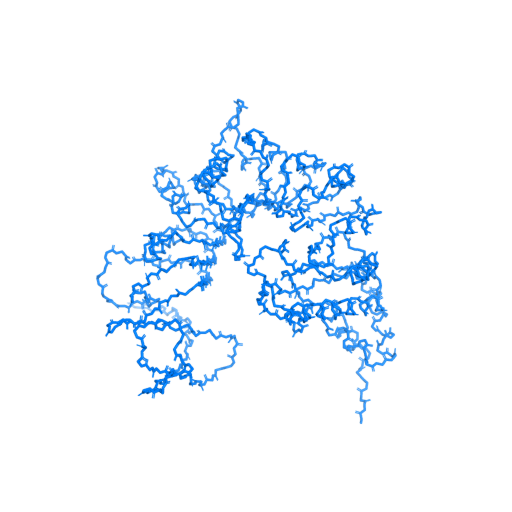A . GLY A 1 295 ? 3.613 6.164 7.706 1.00 93.44 295 GLY A CA 1
ATOM 2472 C C . GLY A 1 295 ? 3.861 7.597 7.245 1.00 93.44 295 GLY A C 1
ATOM 2473 O O . GLY A 1 295 ? 2.935 8.403 7.142 1.00 93.44 295 GLY A O 1
ATOM 2474 N N . PHE A 1 296 ? 5.112 7.914 6.925 1.00 92.88 296 PHE A N 1
ATOM 2475 C CA . PHE A 1 296 ? 5.514 9.258 6.522 1.00 92.88 296 PHE A CA 1
ATOM 2476 C C . PHE A 1 296 ? 6.415 9.213 5.296 1.00 92.88 296 PHE A C 1
ATOM 2478 O O . PHE A 1 296 ? 7.389 8.465 5.276 1.00 92.88 296 PHE A O 1
ATOM 2485 N N . TRP A 1 297 ? 6.156 10.055 4.295 1.00 90.75 297 TRP A N 1
ATOM 2486 C CA . TRP A 1 297 ? 7.111 10.253 3.196 1.00 90.75 297 TRP A CA 1
ATOM 2487 C C . TRP A 1 297 ? 8.417 10.878 3.676 1.00 90.75 297 TRP A C 1
ATOM 2489 O O . TRP A 1 297 ? 9.486 10.409 3.310 1.00 90.75 297 TRP A O 1
ATOM 2499 N N . ASN A 1 298 ? 8.320 11.893 4.530 1.00 89.88 298 ASN A N 1
ATOM 2500 C CA . ASN A 1 298 ? 9.460 12.532 5.172 1.00 89.88 298 ASN A CA 1
ATOM 2501 C C . ASN A 1 298 ? 9.193 12.657 6.675 1.00 89.88 298 ASN A C 1
ATOM 2503 O O . ASN A 1 298 ? 8.030 12.778 7.064 1.00 89.88 298 ASN A O 1
ATOM 2507 N N . SER A 1 299 ? 10.220 12.634 7.527 1.00 90.44 299 SER A N 1
ATOM 2508 C CA . SER A 1 299 ? 9.989 12.675 8.978 1.00 90.44 299 SER A CA 1
ATOM 2509 C C . SER A 1 299 ? 9.481 14.055 9.429 1.00 90.44 299 SER A C 1
ATOM 2511 O O . SER A 1 299 ? 10.154 15.064 9.180 1.00 90.44 299 SER A O 1
ATOM 2513 N N . PRO A 1 300 ? 8.308 14.163 10.086 1.00 90.38 300 PRO A N 1
ATOM 2514 C CA . PRO A 1 300 ? 7.909 15.411 10.724 1.00 90.38 300 PRO A CA 1
ATOM 2515 C C . PRO A 1 300 ? 8.842 15.738 11.895 1.00 90.38 300 PRO A C 1
ATOM 2517 O O . PRO A 1 300 ? 9.072 14.895 12.759 1.00 90.38 300 PRO A O 1
ATOM 2520 N N . GLU A 1 301 ? 9.323 16.981 11.982 1.00 87.31 301 GLU A N 1
ATOM 2521 C CA . GLU A 1 301 ? 10.380 17.380 12.936 1.00 87.31 301 GLU A CA 1
ATOM 2522 C C . GLU A 1 301 ? 10.102 16.999 14.401 1.00 87.31 301 GLU A C 1
ATOM 2524 O O . GLU A 1 301 ? 11.025 16.733 15.160 1.00 87.31 301 GLU A O 1
ATOM 2529 N N . LYS A 1 302 ? 8.834 16.997 14.824 1.00 87.62 302 LYS A N 1
ATOM 2530 C CA . LYS A 1 302 ? 8.433 16.730 16.215 1.00 87.62 302 LYS A CA 1
ATOM 2531 C C . LYS A 1 302 ? 7.695 15.406 16.390 1.00 87.62 302 LYS A C 1
ATOM 2533 O O . LYS A 1 302 ? 7.049 15.218 17.414 1.00 87.62 302 LYS A O 1
ATOM 2538 N N . ILE A 1 303 ? 7.755 14.491 15.420 1.00 89.31 303 ILE A N 1
ATOM 2539 C CA . ILE A 1 303 ? 6.915 13.285 15.439 1.00 89.31 303 ILE A CA 1
ATOM 2540 C C . ILE A 1 303 ? 7.106 12.439 16.704 1.00 89.31 303 ILE A C 1
ATOM 2542 O O . ILE A 1 303 ? 6.127 12.099 17.360 1.00 89.31 303 ILE A O 1
ATOM 2546 N N . PHE A 1 304 ? 8.348 12.184 17.117 1.00 89.88 304 PHE A N 1
ATOM 2547 C CA . PHE A 1 304 ? 8.633 11.403 18.325 1.00 89.88 304 PHE A CA 1
ATOM 2548 C C . PHE A 1 304 ? 8.175 12.115 19.605 1.00 89.88 304 PHE A C 1
ATOM 2550 O O . PHE A 1 304 ? 7.630 11.470 20.499 1.00 89.88 304 PHE A O 1
ATOM 2557 N N . GLN A 1 305 ? 8.300 13.450 19.663 1.00 88.31 305 GLN A N 1
ATOM 2558 C CA . GLN A 1 305 ? 7.753 14.244 20.771 1.00 88.31 305 GLN A CA 1
ATOM 2559 C C . GLN A 1 305 ? 6.229 14.116 20.834 1.00 88.31 305 GLN A C 1
ATOM 2561 O O . GLN A 1 305 ? 5.668 14.020 21.918 1.00 88.31 305 GLN A O 1
ATOM 2566 N N . LEU A 1 306 ? 5.554 14.124 19.680 1.00 85.62 306 LEU A N 1
ATOM 2567 C CA . LEU A 1 306 ? 4.099 14.009 19.598 1.00 85.62 306 LEU A CA 1
ATOM 2568 C C . LEU A 1 306 ? 3.616 12.622 20.028 1.00 85.62 306 LEU A C 1
ATOM 2570 O O . LEU A 1 306 ? 2.680 12.540 20.817 1.00 85.62 306 LEU A O 1
ATOM 2574 N N . ILE A 1 307 ? 4.260 11.556 19.546 1.00 88.81 307 ILE A N 1
ATOM 2575 C CA . ILE A 1 307 ? 3.930 10.175 19.929 1.00 88.81 307 ILE A CA 1
ATOM 2576 C C . ILE A 1 307 ? 4.087 10.002 21.443 1.00 88.81 307 ILE A C 1
ATOM 2578 O O . ILE A 1 307 ? 3.165 9.531 22.104 1.00 88.81 307 ILE A O 1
ATOM 2582 N N . SER A 1 308 ? 5.215 10.462 21.996 1.00 88.56 308 SER A N 1
ATOM 2583 C CA . SER A 1 308 ? 5.493 10.405 23.433 1.00 88.56 308 SER A CA 1
ATOM 2584 C C . SER A 1 308 ? 4.499 11.230 24.262 1.00 88.56 308 SER A C 1
ATOM 2586 O O . SER A 1 308 ? 3.862 10.708 25.175 1.00 88.56 308 SER A O 1
ATOM 2588 N N . LYS A 1 309 ? 4.295 12.506 23.907 1.00 85.69 309 LYS A N 1
ATOM 2589 C CA . LYS A 1 309 ? 3.431 13.437 24.648 1.00 85.69 309 LYS A CA 1
ATOM 2590 C C . LYS A 1 309 ? 1.974 12.980 24.733 1.00 85.69 309 LYS A C 1
ATOM 2592 O O . LYS A 1 309 ? 1.297 13.302 25.706 1.00 85.69 309 LYS A O 1
ATOM 2597 N N . HIS A 1 310 ? 1.485 12.288 23.707 1.00 82.38 310 HIS A N 1
ATOM 2598 C CA . HIS A 1 310 ? 0.113 11.778 23.655 1.00 82.38 310 HIS A CA 1
ATOM 2599 C C . HIS A 1 310 ? -0.000 10.312 24.078 1.00 82.38 310 HIS A C 1
ATOM 2601 O O . HIS A 1 310 ? -1.088 9.752 23.981 1.00 82.38 310 HIS A O 1
ATOM 2607 N N . SER A 1 311 ? 1.100 9.697 24.529 1.00 85.69 311 SER A N 1
ATOM 2608 C CA . SER A 1 311 ? 1.150 8.290 24.943 1.00 85.69 311 SER A CA 1
ATOM 2609 C C . SER A 1 311 ? 0.542 7.349 23.895 1.00 85.69 311 SER A C 1
ATOM 2611 O O . SER A 1 311 ? -0.203 6.426 24.220 1.00 85.69 311 SER A O 1
ATOM 2613 N N . LEU A 1 312 ? 0.828 7.615 22.616 1.00 86.38 312 LEU A N 1
ATOM 2614 C CA . LEU A 1 312 ? 0.361 6.776 21.517 1.00 86.38 312 LEU A CA 1
ATOM 2615 C C . LEU A 1 312 ? 1.218 5.511 21.468 1.00 86.38 312 LEU A C 1
ATOM 2617 O O . LEU A 1 312 ? 2.432 5.597 21.288 1.00 86.38 312 LEU A O 1
ATOM 2621 N N . SER A 1 313 ? 0.580 4.349 21.592 1.00 89.31 313 SER A N 1
ATOM 2622 C CA . SER A 1 313 ? 1.243 3.057 21.419 1.00 89.31 313 SER A CA 1
ATOM 2623 C C . SER A 1 313 ? 1.189 2.673 19.940 1.00 89.31 313 SER A C 1
ATOM 2625 O O . SER A 1 313 ? 0.125 2.343 19.412 1.00 89.31 313 SER A O 1
ATOM 2627 N N . ILE A 1 314 ? 2.322 2.805 19.246 1.00 93.88 314 ILE A N 1
ATOM 2628 C CA . ILE A 1 314 ? 2.424 2.589 17.800 1.00 93.88 314 ILE A CA 1
ATOM 2629 C C . ILE A 1 314 ? 3.002 1.198 17.541 1.00 93.88 314 ILE A C 1
ATOM 2631 O O . ILE A 1 314 ? 4.167 0.924 17.835 1.00 93.88 314 ILE A O 1
ATOM 2635 N N . ASP A 1 315 ? 2.206 0.322 16.929 1.00 95.06 315 ASP A N 1
ATOM 2636 C CA . ASP A 1 315 ? 2.655 -1.016 16.543 1.00 95.06 315 ASP A CA 1
ATOM 2637 C C . ASP A 1 315 ? 3.742 -0.920 15.463 1.00 95.06 315 ASP A C 1
ATOM 2639 O O . ASP A 1 315 ? 4.797 -1.537 15.599 1.00 95.06 315 ASP A O 1
ATOM 2643 N N . THR A 1 316 ? 3.520 -0.116 14.415 1.00 95.19 316 THR A N 1
ATOM 2644 C CA . THR A 1 316 ? 4.483 0.062 13.313 1.00 95.19 316 THR A CA 1
ATOM 2645 C C . THR A 1 316 ? 4.645 1.527 12.923 1.00 95.19 316 THR A C 1
ATOM 2647 O O . THR A 1 316 ? 3.683 2.195 12.545 1.00 95.19 316 THR A O 1
ATOM 2650 N N . LEU A 1 317 ? 5.887 2.013 12.938 1.00 95.31 317 LEU A N 1
ATOM 2651 C CA . LEU A 1 317 ? 6.272 3.331 12.442 1.00 95.31 317 LEU A CA 1
ATOM 2652 C C . LEU A 1 317 ? 7.123 3.180 11.180 1.00 95.31 317 LEU A C 1
ATOM 2654 O O . LEU A 1 317 ? 8.163 2.524 11.196 1.00 95.31 317 LEU A O 1
ATOM 2658 N N . THR A 1 318 ? 6.683 3.798 10.088 1.00 93.94 318 THR A N 1
ATOM 2659 C CA . THR A 1 318 ? 7.314 3.674 8.775 1.00 93.94 318 THR A CA 1
ATOM 2660 C C . THR A 1 318 ? 7.710 5.039 8.214 1.00 93.94 318 THR A C 1
ATOM 2662 O O . THR A 1 318 ? 6.888 5.946 8.097 1.00 93.94 318 THR A O 1
ATOM 2665 N N . PHE A 1 319 ? 8.972 5.171 7.815 1.00 92.94 319 PHE A N 1
ATOM 2666 C CA . PHE A 1 319 ? 9.499 6.320 7.087 1.00 92.94 319 PHE A CA 1
ATOM 2667 C C . PHE A 1 319 ? 9.883 5.902 5.671 1.00 92.94 319 PHE A C 1
ATOM 2669 O O . PHE A 1 319 ? 10.630 4.942 5.470 1.00 92.94 319 PHE A O 1
ATOM 2676 N N . GLY A 1 320 ? 9.362 6.622 4.686 1.00 85.56 320 GLY A N 1
ATOM 2677 C CA . GLY A 1 320 ? 9.382 6.204 3.295 1.00 85.56 320 GLY A CA 1
ATOM 2678 C C . GLY A 1 320 ? 8.525 4.956 3.073 1.00 85.56 320 GLY A C 1
ATOM 2679 O O . GLY A 1 320 ? 7.687 4.581 3.881 1.00 85.56 320 GLY A O 1
ATOM 2680 N N . SER A 1 321 ? 8.730 4.299 1.952 1.00 74.56 321 SER A N 1
ATOM 2681 C CA . SER A 1 321 ? 8.146 3.027 1.557 1.00 74.56 321 SER A CA 1
ATOM 2682 C C . SER A 1 321 ? 9.181 2.320 0.694 1.00 74.56 321 SER A C 1
ATOM 2684 O O . SER A 1 321 ? 10.002 2.982 0.052 1.00 74.56 321 SER A O 1
ATOM 2686 N N . LEU A 1 322 ? 9.171 0.990 0.702 1.00 58.44 322 LEU A N 1
ATOM 2687 C CA . LEU A 1 322 ? 10.136 0.212 -0.063 1.00 58.44 322 LEU A CA 1
ATOM 2688 C C . LEU A 1 322 ? 9.958 0.517 -1.555 1.00 58.44 322 LEU A C 1
ATOM 2690 O O . LEU A 1 322 ? 8.947 0.175 -2.165 1.00 58.44 322 LEU A O 1
ATOM 2694 N N . SER A 1 323 ? 10.906 1.250 -2.129 1.00 57.94 323 SER A N 1
ATOM 2695 C CA . SER A 1 323 ? 10.861 1.671 -3.522 1.00 57.94 323 SER A CA 1
ATOM 2696 C C . SER A 1 323 ? 12.193 2.261 -3.946 1.00 57.94 323 SER A C 1
ATOM 2698 O O . SER A 1 323 ? 12.873 2.924 -3.169 1.00 57.94 323 SER A O 1
ATOM 2700 N N . GLN A 1 324 ? 12.504 2.131 -5.229 1.00 47.41 324 GLN A N 1
ATOM 2701 C CA . GLN A 1 324 ? 13.597 2.859 -5.858 1.00 47.41 324 GLN A CA 1
ATOM 2702 C C . GLN A 1 324 ? 13.201 4.292 -6.265 1.00 47.41 324 GLN A C 1
ATOM 2704 O O . GLN A 1 324 ? 14.008 5.023 -6.822 1.00 47.41 324 GLN A O 1
ATOM 2709 N N . ASN A 1 325 ? 11.984 4.772 -5.996 1.00 60.22 325 ASN A N 1
ATOM 2710 C CA . ASN A 1 325 ? 11.603 6.152 -6.312 1.00 60.22 325 ASN A CA 1
ATOM 2711 C C . ASN A 1 325 ? 11.867 7.093 -5.121 1.00 60.22 325 ASN A C 1
ATOM 2713 O O . ASN A 1 325 ? 11.409 6.837 -4.014 1.00 60.22 325 ASN A O 1
ATOM 2717 N N . MET A 1 326 ? 12.504 8.245 -5.363 1.00 57.97 326 MET A N 1
ATOM 2718 C CA . MET A 1 326 ? 12.654 9.335 -4.381 1.00 57.97 326 MET A CA 1
ATOM 2719 C C . MET A 1 326 ? 11.330 9.832 -3.791 1.00 57.97 326 MET A C 1
ATOM 2721 O O . MET A 1 326 ? 11.272 10.238 -2.638 1.00 57.97 326 MET A O 1
ATOM 2725 N N . THR A 1 327 ? 10.242 9.746 -4.558 1.00 59.44 327 THR A N 1
ATOM 2726 C CA . THR A 1 327 ? 8.867 10.008 -4.087 1.00 59.44 327 THR A CA 1
ATOM 2727 C C . THR A 1 327 ? 8.455 9.106 -2.924 1.00 59.44 327 THR A C 1
ATOM 2729 O O . THR A 1 327 ? 7.538 9.413 -2.170 1.00 59.44 327 THR A O 1
ATOM 2732 N N . LYS A 1 328 ? 9.104 7.955 -2.811 1.00 71.06 328 LYS A N 1
ATOM 2733 C CA . LYS A 1 328 ? 8.781 6.909 -1.859 1.00 71.06 328 LYS A CA 1
ATOM 2734 C C . LYS A 1 328 ? 9.874 6.729 -0.810 1.00 71.06 328 LYS A C 1
ATOM 2736 O O . LYS A 1 328 ? 9.616 6.029 0.154 1.00 71.06 328 LYS A O 1
ATOM 2741 N N . LEU A 1 329 ? 11.032 7.377 -0.929 1.00 76.94 329 LEU A N 1
ATOM 2742 C CA . LEU A 1 329 ? 12.095 7.333 0.077 1.00 76.94 329 LEU A CA 1
ATOM 2743 C C . LEU A 1 329 ? 12.035 8.555 0.993 1.00 76.94 329 LEU A C 1
ATOM 2745 O O . LEU A 1 329 ? 11.702 9.653 0.555 1.00 76.94 329 LEU A O 1
ATOM 2749 N N . CYS A 1 330 ? 12.390 8.350 2.257 1.00 85.25 330 CYS A N 1
ATOM 2750 C CA . CYS A 1 330 ? 12.520 9.409 3.251 1.00 85.25 330 CYS A CA 1
ATOM 2751 C C . CYS A 1 330 ? 13.957 9.937 3.290 1.00 85.25 330 CYS A C 1
ATOM 2753 O O . CYS A 1 330 ? 14.914 9.180 3.103 1.00 85.25 330 CYS A O 1
ATOM 2755 N N . SER A 1 331 ? 14.127 11.232 3.557 1.00 85.06 331 SER A N 1
ATOM 2756 C CA . SER A 1 331 ? 15.462 11.803 3.716 1.00 85.06 331 SER A CA 1
ATOM 2757 C C . SER A 1 331 ? 16.089 11.331 5.022 1.00 85.06 331 SER A C 1
ATOM 2759 O O . SER A 1 331 ? 15.486 11.478 6.091 1.00 85.06 331 SER A O 1
ATOM 2761 N N . PHE A 1 332 ? 17.324 10.832 4.944 1.00 85.25 332 PHE A N 1
ATOM 2762 C CA . PHE A 1 332 ? 18.105 10.458 6.123 1.00 85.25 332 PHE A CA 1
ATOM 2763 C C . PHE A 1 332 ? 18.257 11.634 7.103 1.00 85.25 332 PHE A C 1
ATOM 2765 O O . PHE A 1 332 ? 18.088 11.455 8.310 1.00 85.25 332 PHE A O 1
ATOM 2772 N N . ASP A 1 333 ? 18.490 12.844 6.579 1.00 84.31 333 ASP A N 1
ATOM 2773 C CA . ASP A 1 333 ? 18.607 14.071 7.378 1.00 84.31 333 ASP A CA 1
ATOM 2774 C C . ASP A 1 333 ? 17.334 14.344 8.180 1.00 84.31 333 ASP A C 1
ATOM 2776 O O . ASP A 1 333 ? 17.405 14.654 9.363 1.00 84.31 333 ASP A O 1
ATOM 2780 N N . SER A 1 334 ? 16.157 14.143 7.577 1.00 88.25 334 SER A N 1
ATOM 2781 C CA . SER A 1 334 ? 14.885 14.417 8.258 1.00 88.25 334 SER A CA 1
ATOM 2782 C C . SER A 1 334 ? 14.680 13.537 9.492 1.00 88.25 334 SER A C 1
ATOM 2784 O O . SER A 1 334 ? 14.148 13.993 10.505 1.00 88.25 334 SER A O 1
ATOM 2786 N N . ILE A 1 335 ? 15.116 12.273 9.423 1.00 90.25 335 ILE A N 1
ATOM 2787 C CA . ILE A 1 335 ? 15.021 11.346 10.548 1.00 90.25 335 ILE A CA 1
ATOM 2788 C C . ILE A 1 335 ? 15.970 11.786 11.654 1.00 90.25 335 ILE A C 1
ATOM 2790 O O . ILE A 1 335 ? 15.541 11.895 12.803 1.00 90.25 335 ILE A O 1
ATOM 2794 N N . LEU A 1 336 ? 17.223 12.095 11.312 1.00 87.69 336 LEU A N 1
ATOM 2795 C CA . LEU A 1 336 ? 18.181 12.620 12.281 1.00 87.69 336 LEU A CA 1
ATOM 2796 C C . LEU A 1 336 ? 17.676 13.898 12.947 1.00 87.69 336 LEU A C 1
ATOM 2798 O O . LEU A 1 336 ? 17.674 13.970 14.171 1.00 87.69 336 LEU A O 1
ATOM 2802 N N . ASP A 1 337 ? 17.172 14.855 12.173 1.00 87.19 337 ASP A N 1
ATOM 2803 C CA . ASP A 1 337 ? 16.608 16.096 12.700 1.00 87.19 337 ASP A CA 1
ATOM 2804 C C . ASP A 1 337 ? 15.459 15.819 13.673 1.00 87.19 337 ASP A C 1
ATOM 2806 O O . ASP A 1 337 ? 15.408 16.402 14.756 1.00 87.19 337 ASP A O 1
ATOM 2810 N N . SER A 1 338 ? 14.561 14.889 13.335 1.00 89.06 338 SER A N 1
ATOM 2811 C CA . SER A 1 338 ? 13.453 14.521 14.221 1.00 89.06 338 SER A CA 1
ATOM 2812 C C . SER A 1 338 ? 13.911 13.845 15.520 1.00 89.06 338 SER A C 1
ATOM 2814 O O . SER A 1 338 ? 13.332 14.097 16.580 1.00 89.06 338 SER A O 1
ATOM 2816 N N . PHE A 1 339 ? 14.982 13.048 15.473 1.00 89.81 339 PHE A N 1
ATOM 2817 C CA . PHE A 1 339 ? 15.606 12.481 16.667 1.00 89.81 339 PHE A CA 1
ATOM 2818 C C . PHE A 1 339 ? 16.314 13.546 17.510 1.00 89.81 339 PHE A C 1
ATOM 2820 O O . PHE A 1 339 ? 16.100 13.597 18.721 1.00 89.81 339 PHE A O 1
ATOM 2827 N N . PHE A 1 340 ? 17.079 14.449 16.890 1.00 87.44 340 PHE A N 1
ATOM 2828 C CA . PHE A 1 340 ? 17.731 15.559 17.588 1.00 87.44 340 PHE A CA 1
ATOM 2829 C C . PHE A 1 340 ? 16.713 16.471 18.271 1.00 87.44 340 PHE A C 1
ATOM 2831 O O . PHE A 1 340 ? 16.910 16.876 19.415 1.00 87.44 340 PHE A O 1
ATOM 2838 N N . LYS A 1 341 ? 15.589 16.769 17.607 1.00 87.00 341 LYS A N 1
ATOM 2839 C CA . LYS A 1 341 ? 14.487 17.513 18.227 1.00 87.00 341 LYS A CA 1
ATOM 2840 C C . LYS A 1 341 ? 13.912 16.770 19.421 1.00 87.00 341 LYS A C 1
ATOM 2842 O O . LYS A 1 341 ? 13.616 17.412 20.423 1.00 87.00 341 LYS A O 1
ATOM 2847 N N . PHE A 1 342 ? 13.735 15.455 19.338 1.00 86.88 342 PHE A N 1
ATOM 2848 C CA . PHE A 1 342 ? 13.255 14.674 20.474 1.00 86.88 342 PHE A CA 1
ATOM 2849 C C . PHE A 1 342 ? 14.222 14.724 21.661 1.00 86.88 342 PHE A C 1
ATOM 2851 O O . PHE A 1 342 ? 13.776 14.970 22.771 1.00 86.88 342 PHE A O 1
ATOM 2858 N N . GLU A 1 343 ? 15.529 14.603 21.428 1.00 85.06 343 GLU A N 1
ATOM 2859 C CA . GLU A 1 343 ? 16.539 14.707 22.492 1.00 85.06 343 GLU A CA 1
ATOM 2860 C C . GLU A 1 343 ? 16.602 16.096 23.146 1.00 85.06 343 GLU A C 1
ATOM 2862 O O . GLU A 1 343 ? 16.931 16.208 24.321 1.00 85.06 343 GLU A O 1
ATOM 2867 N N . GLN A 1 344 ? 16.258 17.154 22.404 1.00 84.94 344 GLN A N 1
ATOM 2868 C CA . GLN A 1 344 ? 16.128 18.514 22.941 1.00 84.94 344 GLN A CA 1
ATOM 2869 C C . GLN A 1 344 ? 14.871 18.714 23.802 1.00 84.94 344 GLN A C 1
ATOM 2871 O O . GLN A 1 344 ? 14.732 19.768 24.420 1.00 84.94 344 GLN A O 1
ATOM 2876 N N . ALA A 1 345 ? 13.918 17.777 23.796 1.00 81.44 345 ALA A N 1
ATOM 2877 C CA . ALA A 1 345 ? 12.722 17.885 24.618 1.00 81.44 345 ALA A CA 1
ATOM 2878 C C . ALA A 1 345 ? 13.009 17.378 26.034 1.00 81.44 345 ALA A C 1
ATOM 2880 O O . ALA A 1 345 ? 13.270 16.196 26.242 1.00 81.44 345 ALA A O 1
ATOM 2881 N N . GLU A 1 346 ? 12.923 18.280 27.005 1.00 72.75 346 GLU A N 1
ATOM 2882 C CA . GLU A 1 346 ? 12.977 17.933 28.422 1.00 72.75 346 GLU A CA 1
ATOM 2883 C C . GLU A 1 346 ? 11.674 17.206 28.831 1.00 72.75 346 GLU A C 1
ATOM 2885 O O . GLU A 1 346 ? 10.595 17.497 28.307 1.00 72.75 346 GLU A O 1
ATOM 2890 N N . ASP A 1 347 ? 11.785 16.233 29.739 1.00 80.31 347 ASP A N 1
ATOM 2891 C CA . ASP A 1 347 ? 10.672 15.530 30.407 1.00 80.31 347 ASP A CA 1
ATOM 2892 C C . ASP A 1 347 ? 9.756 14.622 29.558 1.00 80.31 347 ASP A C 1
ATOM 2894 O O . ASP A 1 347 ? 8.642 14.292 29.976 1.00 80.31 347 ASP A O 1
ATOM 2898 N N . LEU A 1 348 ? 10.202 14.147 28.391 1.00 83.81 348 LEU A N 1
ATOM 2899 C CA . LEU A 1 348 ? 9.450 13.160 27.603 1.00 83.81 348 LEU A CA 1
ATOM 2900 C C . LEU A 1 348 ? 10.028 11.748 27.729 1.00 83.81 348 LEU A C 1
ATOM 2902 O O . LEU A 1 348 ? 11.219 11.520 27.530 1.00 83.81 348 LEU A O 1
ATOM 2906 N N . GLN A 1 349 ? 9.156 10.773 27.996 1.00 86.94 349 GLN A N 1
ATOM 2907 C CA . GLN A 1 349 ? 9.526 9.359 27.931 1.00 86.94 349 GLN A CA 1
ATOM 2908 C C . GLN A 1 349 ? 9.754 8.929 26.473 1.00 86.94 349 GLN A C 1
ATOM 2910 O O . GLN A 1 349 ? 9.081 9.446 25.577 1.00 86.94 349 GLN A O 1
ATOM 2915 N N . PRO A 1 350 ? 10.666 7.985 26.190 1.00 87.12 350 PRO A N 1
ATOM 2916 C CA . PRO A 1 350 ? 10.807 7.426 24.851 1.00 87.12 350 PRO A CA 1
ATOM 2917 C C . PRO A 1 350 ? 9.464 6.896 24.313 1.00 87.12 350 PRO A C 1
ATOM 2919 O O . PRO A 1 350 ? 8.711 6.282 25.069 1.00 87.12 350 PRO A O 1
ATOM 2922 N N . PRO A 1 351 ? 9.138 7.121 23.029 1.00 89.50 351 PRO A N 1
ATOM 2923 C CA . PRO A 1 351 ? 7.880 6.656 22.455 1.00 89.50 351 PRO A CA 1
ATOM 2924 C C . PRO A 1 351 ? 7.808 5.124 22.397 1.00 89.50 351 PRO A C 1
ATOM 2926 O O . PRO A 1 351 ? 8.799 4.449 22.106 1.00 89.50 351 PRO A O 1
ATOM 2929 N N . GLU A 1 352 ? 6.610 4.580 22.613 1.00 89.94 352 GLU A N 1
ATOM 2930 C CA . GLU A 1 352 ? 6.337 3.149 22.483 1.00 89.94 352 GLU A CA 1
ATOM 2931 C C . GLU A 1 352 ? 6.136 2.780 21.009 1.00 89.94 352 GLU A C 1
ATOM 2933 O O . GLU A 1 352 ? 5.078 3.021 20.425 1.00 89.94 352 GLU A O 1
ATOM 2938 N N . ILE A 1 353 ? 7.179 2.213 20.398 1.00 92.69 353 ILE A N 1
ATOM 2939 C CA . ILE A 1 353 ? 7.175 1.776 18.997 1.00 92.69 353 ILE A CA 1
ATOM 2940 C C . ILE A 1 353 ? 7.545 0.294 18.940 1.00 92.69 353 ILE A C 1
ATOM 2942 O O . ILE A 1 353 ? 8.631 -0.080 19.382 1.00 92.69 353 ILE A O 1
ATOM 2946 N N . GLY A 1 354 ? 6.668 -0.541 18.377 1.00 89.69 354 GLY A N 1
ATOM 2947 C CA . GLY A 1 354 ?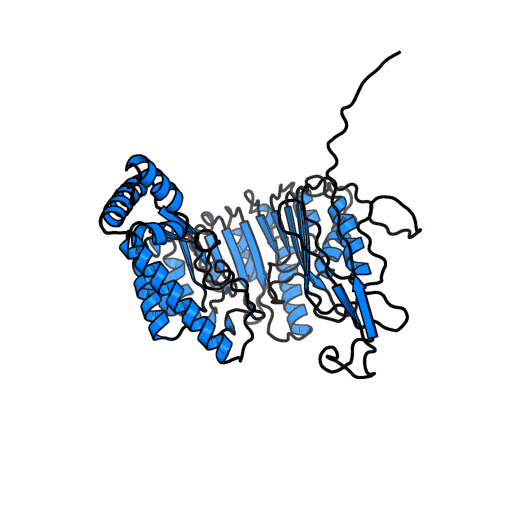 6.905 -1.980 18.222 1.00 89.69 354 GLY A CA 1
ATOM 2948 C C . GLY A 1 354 ? 7.845 -2.320 17.062 1.00 89.69 354 GLY A C 1
ATOM 2949 O O . GLY A 1 354 ? 8.811 -3.064 17.231 1.00 89.69 354 GLY A O 1
ATOM 2950 N N . HIS A 1 355 ? 7.590 -1.761 15.883 1.00 91.00 355 HIS A N 1
ATOM 2951 C CA . HIS A 1 355 ? 8.333 -2.036 14.654 1.00 91.00 355 HIS A CA 1
ATOM 2952 C C . HIS A 1 355 ? 8.727 -0.724 13.971 1.00 91.00 355 HIS A C 1
ATOM 2954 O O . HIS A 1 355 ? 7.877 0.136 13.742 1.00 91.00 355 HIS A O 1
ATOM 2960 N N . LEU A 1 356 ? 10.009 -0.569 13.631 1.00 91.38 356 LEU A N 1
ATOM 2961 C CA . LEU A 1 356 ? 10.524 0.623 12.955 1.00 91.38 356 LEU A CA 1
ATOM 2962 C C . LEU A 1 356 ? 11.034 0.277 11.554 1.00 91.38 356 LEU A C 1
ATOM 2964 O O . LEU A 1 356 ? 12.035 -0.426 11.404 1.00 91.38 356 LEU A O 1
ATOM 2968 N N . ASN A 1 357 ? 10.371 0.820 10.535 1.00 89.12 357 ASN A N 1
ATOM 2969 C CA . ASN A 1 357 ? 10.739 0.660 9.132 1.00 89.12 357 ASN A CA 1
ATOM 2970 C C . ASN A 1 357 ? 11.277 1.982 8.581 1.00 89.12 357 ASN A C 1
ATOM 2972 O O . ASN A 1 357 ? 10.592 3.002 8.596 1.00 89.12 357 ASN A O 1
ATOM 2976 N N . MET A 1 358 ? 12.497 1.968 8.064 1.00 87.81 358 MET A N 1
ATOM 2977 C CA . MET A 1 358 ? 13.185 3.140 7.538 1.00 87.81 358 MET A CA 1
ATOM 2978 C C . MET A 1 358 ? 13.655 2.852 6.114 1.00 87.81 358 MET A C 1
ATOM 2980 O O . MET A 1 358 ? 14.587 2.082 5.914 1.00 87.81 358 MET A O 1
ATOM 2984 N N . ASN A 1 359 ? 13.007 3.470 5.127 1.00 85.44 359 ASN A N 1
ATOM 2985 C CA . ASN A 1 359 ? 13.356 3.385 3.709 1.00 85.44 359 ASN A CA 1
ATOM 2986 C C . ASN A 1 359 ? 13.927 4.731 3.267 1.00 85.44 359 ASN A C 1
ATOM 2988 O O . ASN A 1 359 ? 13.178 5.674 2.993 1.00 85.44 359 ASN A O 1
ATOM 2992 N N . LEU A 1 360 ? 15.253 4.839 3.281 1.00 83.75 360 LEU A N 1
ATOM 2993 C CA . LEU A 1 360 ? 15.957 6.116 3.301 1.00 83.75 360 LEU A CA 1
ATOM 2994 C C . LEU A 1 360 ? 16.783 6.356 2.044 1.00 83.75 360 LEU A C 1
ATOM 2996 O O . LEU A 1 360 ? 17.312 5.426 1.435 1.00 83.75 360 LEU A O 1
ATOM 3000 N N . HIS A 1 361 ? 16.960 7.629 1.709 1.00 78.56 361 HIS A N 1
ATOM 3001 C CA . HIS A 1 361 ? 17.980 8.080 0.772 1.00 78.56 361 HIS A CA 1
ATOM 3002 C C . HIS A 1 361 ? 18.985 8.996 1.480 1.00 78.56 361 HIS A C 1
ATOM 3004 O O . HIS A 1 361 ? 18.606 9.841 2.294 1.00 78.56 361 HIS A O 1
ATOM 3010 N N . ALA A 1 362 ? 20.271 8.848 1.155 1.00 68.81 362 ALA A N 1
ATOM 3011 C CA . ALA A 1 362 ? 21.330 9.717 1.670 1.00 68.81 362 ALA A CA 1
ATOM 3012 C C . ALA A 1 362 ? 21.610 10.886 0.712 1.00 68.81 362 ALA A C 1
ATOM 3014 O O . ALA A 1 362 ? 21.495 10.742 -0.510 1.00 68.81 362 ALA A O 1
ATOM 3015 N N . MET A 1 363 ? 21.991 12.041 1.261 1.00 61.44 363 MET A N 1
ATOM 3016 C CA . MET A 1 363 ? 22.478 13.180 0.479 1.00 61.44 363 MET A CA 1
ATOM 3017 C C . MET A 1 363 ? 23.934 12.957 0.024 1.00 61.44 363 MET A C 1
ATOM 3019 O O . MET A 1 363 ? 24.686 12.263 0.705 1.00 61.44 363 MET A O 1
ATOM 3023 N N . PRO A 1 364 ? 24.374 13.560 -1.099 1.00 52.09 364 PRO A N 1
ATOM 3024 C CA . PRO A 1 364 ? 25.714 13.334 -1.653 1.00 52.09 364 PRO A CA 1
ATOM 3025 C C . PRO A 1 364 ? 26.864 13.773 -0.742 1.00 52.09 364 PRO A C 1
ATOM 3027 O O . PRO A 1 364 ? 27.978 13.281 -0.885 1.00 52.09 364 PRO A O 1
ATOM 3030 N N . ALA A 1 365 ? 26.619 14.740 0.144 1.00 52.75 365 ALA A N 1
ATOM 3031 C CA . ALA A 1 365 ? 27.667 15.434 0.887 1.00 52.75 365 ALA A CA 1
ATOM 3032 C C . ALA A 1 365 ? 28.085 14.736 2.193 1.00 52.75 365 ALA A C 1
ATOM 3034 O O . ALA A 1 365 ? 29.092 15.121 2.783 1.00 52.75 365 ALA A O 1
ATOM 3035 N N . VAL A 1 366 ? 27.318 13.749 2.663 1.00 58.22 366 VAL A N 1
ATOM 3036 C CA . VAL A 1 366 ? 27.508 13.135 3.983 1.00 58.22 366 VAL A CA 1
ATOM 3037 C C . VAL A 1 366 ? 27.515 11.615 3.839 1.00 58.22 366 VAL A C 1
ATOM 3039 O O . VAL A 1 366 ? 26.605 11.018 3.265 1.00 58.22 366 VAL A O 1
ATOM 3042 N N . GLY A 1 367 ? 28.580 10.984 4.333 1.00 60.19 367 GLY A N 1
ATOM 3043 C CA . GLY A 1 367 ? 28.753 9.537 4.262 1.00 60.19 367 GLY A CA 1
ATOM 3044 C C . GLY A 1 367 ? 27.817 8.780 5.206 1.00 60.19 367 GLY A C 1
ATOM 3045 O O . GLY A 1 367 ? 27.356 9.295 6.230 1.00 60.19 367 GLY A O 1
ATOM 3046 N N . LEU A 1 368 ? 27.541 7.514 4.876 1.00 64.81 368 LEU A N 1
ATOM 3047 C CA . LEU A 1 368 ? 26.746 6.631 5.739 1.00 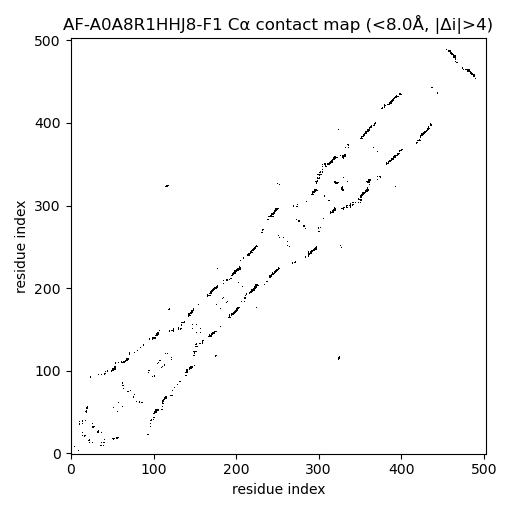64.81 368 LEU A CA 1
ATOM 3048 C C . LEU A 1 368 ? 27.400 6.378 7.104 1.00 64.81 368 LEU A C 1
ATOM 3050 O O . LEU A 1 368 ? 26.707 6.061 8.066 1.00 64.81 368 LEU A O 1
ATOM 3054 N N . ASP A 1 369 ? 28.714 6.554 7.198 1.00 60.44 369 ASP A N 1
ATOM 3055 C CA . ASP A 1 369 ? 29.498 6.485 8.428 1.00 60.44 369 ASP A CA 1
ATOM 3056 C C . ASP A 1 369 ? 29.168 7.606 9.425 1.00 60.44 369 ASP A C 1
ATOM 3058 O O . ASP A 1 369 ? 29.353 7.422 10.626 1.00 60.44 369 ASP A O 1
ATOM 3062 N N . TYR A 1 370 ? 28.629 8.737 8.965 1.00 69.00 370 TYR A N 1
ATOM 3063 C CA . TYR A 1 370 ? 28.040 9.751 9.840 1.00 69.00 370 TYR A CA 1
ATOM 3064 C C . TYR A 1 370 ? 26.588 9.413 10.195 1.00 69.00 370 TYR A C 1
ATOM 3066 O O . TYR A 1 370 ? 26.184 9.469 11.356 1.00 69.00 370 TYR A O 1
ATOM 3074 N N . TYR A 1 371 ? 25.799 9.049 9.189 1.00 71.25 371 TYR A N 1
ATOM 3075 C CA . TYR A 1 371 ? 24.358 8.856 9.310 1.00 71.25 371 TYR A CA 1
ATOM 3076 C C . TYR A 1 371 ? 23.962 7.665 10.192 1.00 71.25 371 TYR A C 1
ATOM 3078 O O . TYR A 1 371 ? 23.157 7.811 11.116 1.00 71.25 371 TYR A O 1
ATOM 3086 N N . LEU A 1 372 ? 24.536 6.489 9.923 1.00 70.94 372 LEU A N 1
ATOM 3087 C CA . LEU A 1 372 ? 24.137 5.236 10.563 1.00 70.94 372 LEU A CA 1
ATOM 3088 C C . LEU A 1 372 ? 24.410 5.221 12.071 1.00 70.94 372 LEU A C 1
ATOM 3090 O O . LEU A 1 372 ? 23.478 4.896 12.808 1.00 70.94 372 LEU A O 1
ATOM 3094 N N . PRO A 1 373 ? 25.606 5.590 12.584 1.00 68.38 373 PRO A N 1
ATOM 3095 C CA . PRO A 1 373 ? 25.834 5.585 14.028 1.00 68.38 373 PRO A CA 1
ATOM 3096 C C . PRO A 1 373 ? 24.880 6.516 14.769 1.00 68.38 373 PRO A C 1
ATOM 3098 O O . PRO A 1 373 ? 24.370 6.153 15.824 1.00 68.38 373 PRO A O 1
ATOM 3101 N N . ASN A 1 374 ? 24.614 7.697 14.205 1.00 76.94 374 ASN A N 1
ATOM 3102 C CA . ASN A 1 374 ? 23.734 8.671 14.832 1.00 76.94 374 ASN A CA 1
ATOM 3103 C C . ASN A 1 374 ? 22.301 8.141 14.907 1.00 76.94 374 ASN A C 1
ATOM 3105 O O . ASN A 1 374 ? 21.747 8.122 15.997 1.00 76.94 374 ASN A O 1
ATOM 3109 N N . VAL A 1 375 ? 21.732 7.619 13.812 1.00 81.50 375 VAL A N 1
ATOM 3110 C CA . VAL A 1 375 ? 20.385 7.016 13.848 1.00 81.50 375 VAL A CA 1
ATOM 3111 C C . VAL A 1 375 ? 20.332 5.825 14.800 1.00 81.50 375 VAL A C 1
ATOM 3113 O O . VAL A 1 375 ? 19.441 5.760 15.644 1.00 81.50 375 VAL A O 1
ATOM 3116 N N . MET A 1 376 ? 21.294 4.903 14.721 1.00 76.94 376 MET A N 1
ATOM 3117 C CA . MET A 1 376 ? 21.271 3.694 15.548 1.00 76.94 376 MET A CA 1
ATOM 3118 C C . MET A 1 376 ? 21.414 3.999 17.043 1.00 76.94 376 MET A C 1
ATOM 3120 O O . MET A 1 376 ? 20.791 3.316 17.853 1.00 76.94 376 MET A O 1
ATOM 3124 N N . ASN A 1 377 ? 22.143 5.057 17.419 1.00 77.00 377 ASN A N 1
ATOM 3125 C CA . ASN A 1 377 ? 22.208 5.519 18.808 1.00 77.00 377 ASN A CA 1
ATOM 3126 C C . ASN A 1 377 ? 20.831 5.892 19.371 1.00 77.00 377 ASN A C 1
ATOM 3128 O O . ASN A 1 377 ? 20.595 5.666 20.554 1.00 77.00 377 ASN A O 1
ATOM 3132 N N . TYR A 1 378 ? 19.926 6.445 18.559 1.00 80.88 378 TYR A N 1
ATOM 3133 C CA . TYR A 1 378 ? 18.552 6.728 18.986 1.00 80.88 378 TYR A CA 1
ATOM 3134 C C . TYR A 1 378 ? 17.677 5.487 18.962 1.00 80.88 378 TYR A C 1
ATOM 3136 O O . TYR A 1 378 ? 16.951 5.229 19.916 1.00 80.88 378 TYR A O 1
ATOM 3144 N N . VAL A 1 379 ? 17.766 4.700 17.889 1.00 82.12 379 VAL A N 1
ATOM 3145 C CA . VAL A 1 379 ? 16.966 3.481 17.718 1.00 82.12 379 VAL A CA 1
ATOM 3146 C C . VAL A 1 379 ? 17.194 2.509 18.877 1.00 82.12 379 VAL A C 1
ATOM 3148 O O . VAL A 1 379 ? 16.235 1.957 19.407 1.00 82.12 379 VAL A O 1
ATOM 3151 N N . ASN A 1 380 ? 18.440 2.362 19.333 1.00 75.75 380 ASN A N 1
ATOM 3152 C CA . ASN A 1 380 ? 18.782 1.502 20.466 1.00 75.75 380 ASN A CA 1
ATOM 3153 C C . ASN A 1 380 ? 18.230 2.006 21.814 1.00 75.75 380 ASN A C 1
ATOM 3155 O O . ASN A 1 380 ? 18.153 1.223 22.753 1.00 75.75 380 ASN A O 1
ATOM 3159 N N . LYS A 1 381 ? 17.832 3.282 21.926 1.00 79.31 381 LYS A N 1
ATOM 3160 C CA . LYS A 1 381 ? 17.212 3.847 23.140 1.00 79.31 381 LYS A CA 1
ATOM 3161 C C . LYS A 1 381 ? 15.695 3.616 23.202 1.00 79.31 381 LYS A C 1
ATOM 3163 O O . LYS A 1 381 ? 15.076 3.978 24.200 1.00 79.31 381 LYS A O 1
ATOM 3168 N N . LEU A 1 382 ? 15.076 3.059 22.156 1.00 83.06 382 LEU A N 1
ATOM 3169 C CA . LEU A 1 382 ? 13.633 2.811 22.124 1.00 83.06 382 LEU A CA 1
ATOM 3170 C C . LEU A 1 382 ? 13.290 1.524 22.905 1.00 83.06 382 LEU A C 1
ATOM 3172 O O . LEU A 1 382 ? 13.719 0.440 22.507 1.00 83.06 382 LEU A O 1
ATOM 3176 N N . PRO A 1 383 ? 12.499 1.603 23.991 1.00 80.06 383 PRO A N 1
ATOM 3177 C CA . PRO A 1 383 ? 12.367 0.510 24.957 1.00 80.06 383 PRO A CA 1
ATOM 3178 C C . PRO A 1 383 ? 11.518 -0.669 24.458 1.00 80.06 383 PRO A C 1
ATOM 3180 O O . PRO A 1 383 ? 11.788 -1.813 24.817 1.00 80.06 383 PRO A O 1
ATOM 3183 N N . CYS A 1 384 ? 10.502 -0.409 23.630 1.00 83.75 384 CYS A N 1
ATOM 3184 C CA . CYS A 1 384 ? 9.507 -1.404 23.199 1.00 83.75 384 CYS A CA 1
ATOM 3185 C C . CYS A 1 384 ? 9.796 -2.020 21.821 1.00 83.75 384 CYS A C 1
ATOM 3187 O O . CYS A 1 384 ? 8.972 -2.770 21.290 1.00 83.75 384 CYS A O 1
ATOM 3189 N N . LEU A 1 385 ? 10.947 -1.692 21.234 1.00 83.12 385 LEU A N 1
ATOM 3190 C CA . LEU A 1 385 ? 11.255 -2.023 19.854 1.00 83.12 385 LEU A CA 1
ATOM 3191 C C . LEU A 1 385 ? 11.524 -3.524 19.692 1.00 83.12 385 LEU A C 1
ATOM 3193 O O . LEU A 1 385 ? 12.432 -4.078 20.304 1.00 83.12 385 LEU A O 1
ATOM 3197 N N . LYS A 1 386 ? 10.734 -4.185 18.842 1.00 79.69 386 LYS A N 1
ATOM 3198 C CA . LYS A 1 386 ? 10.817 -5.621 18.532 1.00 79.69 386 LYS A CA 1
ATOM 3199 C C . LYS A 1 386 ? 11.558 -5.898 17.234 1.00 79.69 386 LYS A C 1
ATOM 3201 O O . LYS A 1 386 ? 12.242 -6.923 17.150 1.00 79.69 386 LYS A O 1
ATOM 3206 N N . SER A 1 387 ? 11.422 -5.025 16.234 1.00 74.75 387 SER A N 1
ATOM 3207 C CA . SER A 1 387 ? 12.169 -5.142 14.981 1.00 74.75 387 SER A CA 1
ATOM 3208 C C . SER A 1 387 ? 12.540 -3.806 14.354 1.00 74.75 387 SER A C 1
ATOM 3210 O O . SER A 1 387 ? 11.807 -2.822 14.465 1.00 74.75 387 SER A O 1
ATOM 3212 N N . VAL A 1 388 ? 13.642 -3.826 13.607 1.00 75.75 388 VAL A N 1
ATOM 3213 C CA . VAL A 1 388 ? 14.103 -2.711 12.778 1.00 75.75 388 VAL A CA 1
ATOM 3214 C C . VAL A 1 388 ? 14.352 -3.205 11.358 1.00 75.75 388 VAL A C 1
ATOM 3216 O O . VAL A 1 388 ? 15.065 -4.189 11.152 1.00 75.75 388 VAL A O 1
ATOM 3219 N N . SER A 1 389 ? 13.776 -2.507 10.384 1.00 75.12 389 SER A N 1
ATOM 3220 C CA . SER A 1 389 ? 14.067 -2.690 8.964 1.00 75.12 389 SER A CA 1
ATOM 3221 C C . SER A 1 389 ? 14.649 -1.405 8.407 1.00 75.12 389 SER A C 1
ATOM 3223 O O . SER A 1 389 ? 13.984 -0.371 8.421 1.00 75.12 389 SER A O 1
ATOM 3225 N N . LEU A 1 390 ? 15.881 -1.466 7.911 1.00 74.19 390 LEU A N 1
ATOM 3226 C CA . LEU A 1 390 ? 16.578 -0.328 7.331 1.00 74.19 390 LEU A CA 1
ATOM 3227 C C . LEU A 1 390 ? 16.957 -0.630 5.881 1.00 74.19 390 LEU A C 1
ATOM 3229 O O . LEU A 1 390 ? 17.830 -1.451 5.609 1.00 74.19 390 LEU A O 1
ATOM 3233 N N . PHE A 1 391 ? 16.313 0.076 4.960 1.00 73.81 391 PHE A N 1
ATOM 3234 C CA . PHE A 1 391 ? 16.675 0.139 3.553 1.00 73.81 391 PHE A CA 1
ATOM 3235 C C . PHE A 1 391 ? 17.342 1.485 3.280 1.00 73.81 391 PHE A C 1
ATOM 3237 O O . PHE A 1 391 ? 16.800 2.534 3.632 1.00 73.81 391 PHE A O 1
ATOM 3244 N N . VAL A 1 392 ? 18.507 1.468 2.640 1.00 70.62 392 VAL A N 1
ATOM 3245 C CA . VAL A 1 392 ? 19.237 2.675 2.254 1.00 70.62 392 VAL A CA 1
ATOM 3246 C C . VAL A 1 392 ? 19.538 2.630 0.767 1.00 70.62 392 VAL A C 1
ATOM 3248 O O . VAL A 1 392 ? 20.243 1.741 0.296 1.00 70.62 392 VAL A O 1
ATOM 3251 N N . ARG A 1 393 ? 19.062 3.634 0.033 1.00 67.19 393 ARG A N 1
ATOM 3252 C CA . ARG A 1 393 ? 19.492 3.872 -1.343 1.00 67.19 393 ARG A CA 1
ATOM 3253 C C . ARG A 1 393 ? 20.579 4.938 -1.378 1.00 67.19 393 ARG A C 1
ATOM 3255 O O . ARG A 1 393 ? 20.341 6.107 -1.055 1.00 67.19 393 ARG A O 1
ATOM 3262 N N . CYS A 1 394 ? 21.770 4.547 -1.810 1.00 59.66 394 CYS A N 1
ATOM 3263 C CA . CYS A 1 394 ? 22.880 5.453 -2.068 1.00 59.66 394 CYS A CA 1
ATOM 3264 C C . CYS A 1 394 ? 22.749 6.020 -3.481 1.00 59.66 394 CYS A C 1
ATOM 3266 O O . CYS A 1 394 ? 23.137 5.395 -4.462 1.00 59.66 394 CYS A O 1
ATOM 3268 N N . ILE A 1 395 ? 22.203 7.230 -3.580 1.00 53.03 395 ILE A N 1
ATOM 3269 C CA . ILE A 1 395 ? 21.994 7.920 -4.865 1.00 53.03 395 ILE A CA 1
ATOM 3270 C C . ILE A 1 395 ? 23.304 8.547 -5.381 1.00 53.03 395 ILE A C 1
ATOM 3272 O O . ILE A 1 395 ? 23.402 8.951 -6.536 1.00 53.03 395 ILE A O 1
ATOM 3276 N N . PHE A 1 396 ? 24.343 8.576 -4.542 1.00 43.94 396 PHE A N 1
ATOM 3277 C CA . PHE A 1 396 ? 25.644 9.176 -4.824 1.00 43.94 396 PHE A CA 1
ATOM 3278 C C . PHE A 1 396 ? 26.780 8.286 -4.301 1.00 43.94 396 PHE A C 1
ATOM 3280 O O . PHE A 1 396 ? 26.550 7.435 -3.439 1.00 43.94 396 PHE A O 1
ATOM 3287 N N . HIS A 1 397 ? 28.004 8.481 -4.810 1.00 37.97 397 HIS A N 1
ATOM 3288 C CA . HIS A 1 397 ? 29.212 7.775 -4.362 1.00 37.97 397 HIS A CA 1
ATOM 3289 C C . HIS A 1 397 ? 29.492 8.037 -2.872 1.00 37.97 397 HIS A C 1
ATOM 3291 O O . HIS A 1 397 ? 30.241 8.943 -2.517 1.00 37.97 397 HIS A O 1
ATOM 3297 N N . ALA A 1 398 ? 28.906 7.230 -1.991 1.00 33.78 398 ALA A N 1
ATOM 3298 C CA . ALA A 1 398 ? 29.216 7.240 -0.571 1.00 33.78 398 ALA A CA 1
ATOM 3299 C C . ALA A 1 398 ? 30.489 6.414 -0.334 1.00 33.78 398 ALA A C 1
ATOM 3301 O O . ALA A 1 398 ? 30.547 5.222 -0.653 1.00 33.78 398 ALA A O 1
ATOM 3302 N N . GLN A 1 399 ? 31.526 7.047 0.213 1.00 34.28 399 GLN A N 1
ATOM 3303 C CA . GLN A 1 399 ? 32.702 6.335 0.701 1.00 34.28 399 GLN A CA 1
ATOM 3304 C C . GLN A 1 399 ? 32.341 5.669 2.032 1.00 34.28 399 GLN A C 1
ATOM 3306 O O . GLN A 1 399 ? 32.029 6.349 3.005 1.00 34.28 399 GLN A O 1
ATOM 3311 N N . MET A 1 400 ? 32.367 4.337 2.081 1.00 33.88 400 MET A N 1
ATOM 3312 C CA . MET A 1 400 ? 32.373 3.617 3.352 1.00 33.88 400 MET A CA 1
ATOM 3313 C C . MET A 1 400 ? 33.816 3.541 3.844 1.00 33.88 400 MET A C 1
ATOM 3315 O O . MET A 1 400 ? 34.673 2.975 3.164 1.00 33.88 400 MET A O 1
ATOM 3319 N N . THR A 1 401 ? 34.100 4.105 5.015 1.00 32.03 401 THR A N 1
ATOM 3320 C CA . THR A 1 401 ? 35.367 3.842 5.700 1.00 32.03 401 THR A CA 1
ATOM 3321 C C . THR A 1 401 ? 35.380 2.387 6.182 1.00 32.03 401 THR A C 1
ATOM 3323 O O . THR A 1 401 ? 34.371 1.834 6.616 1.00 32.03 401 THR A O 1
ATOM 3326 N N . SER A 1 402 ? 36.528 1.727 6.039 1.00 33.00 402 SER A N 1
ATOM 3327 C CA . SER A 1 402 ? 36.747 0.277 6.163 1.00 33.00 402 SER A CA 1
ATOM 3328 C C . SER A 1 402 ? 36.642 -0.296 7.588 1.00 33.00 402 SER A C 1
ATOM 3330 O O . SER A 1 402 ? 37.325 -1.262 7.918 1.00 33.00 402 SER A O 1
ATOM 3332 N N . SER A 1 403 ? 35.852 0.310 8.472 1.00 32.84 403 SER A N 1
ATOM 3333 C CA . SER A 1 403 ? 35.877 0.024 9.912 1.00 32.84 403 SER A CA 1
ATOM 3334 C C . SER A 1 403 ? 34.494 -0.059 10.557 1.00 32.84 403 SER A C 1
ATOM 3336 O O . SER A 1 403 ? 34.336 0.270 11.732 1.00 32.84 403 SER A O 1
ATOM 3338 N N . TRP A 1 404 ? 33.493 -0.545 9.823 1.00 32.50 404 TRP A N 1
ATOM 3339 C CA . TRP A 1 404 ? 32.259 -1.029 10.441 1.00 32.50 404 TRP A CA 1
ATOM 3340 C C . TRP A 1 404 ? 32.311 -2.551 10.573 1.00 32.50 404 TRP A C 1
ATOM 3342 O O . TRP A 1 404 ? 32.240 -3.270 9.579 1.00 32.50 404 TRP A O 1
ATOM 3352 N N . SER A 1 405 ? 32.453 -3.036 11.809 1.00 34.09 405 SER A N 1
ATOM 3353 C CA . SER A 1 405 ? 32.260 -4.443 12.160 1.00 34.09 405 SER A CA 1
ATOM 3354 C C . SER A 1 405 ? 31.021 -4.581 13.047 1.00 34.09 405 SER A C 1
ATOM 3356 O O . SER A 1 405 ? 30.813 -3.807 13.979 1.00 34.09 405 SER A O 1
ATOM 3358 N N . LEU A 1 406 ? 30.197 -5.589 12.752 1.00 35.31 406 LEU A N 1
ATOM 3359 C CA . LEU A 1 406 ? 29.080 -6.055 13.589 1.00 35.31 406 LEU A CA 1
ATOM 3360 C C . LEU A 1 406 ? 29.570 -6.894 14.789 1.00 35.31 406 LEU A C 1
ATOM 3362 O O . LEU A 1 406 ? 28.788 -7.585 15.436 1.00 35.31 406 LEU A O 1
ATOM 3366 N N . GLU A 1 407 ? 30.875 -6.884 15.066 1.00 30.52 407 GLU A N 1
ATOM 3367 C CA . GLU A 1 407 ? 31.484 -7.744 16.072 1.00 30.52 407 GLU A CA 1
ATOM 3368 C C . GLU A 1 407 ? 31.313 -7.149 17.470 1.00 30.52 407 GLU A C 1
ATOM 3370 O O . GLU A 1 407 ? 31.916 -6.136 17.838 1.00 30.52 407 GLU A O 1
ATOM 3375 N N . SER A 1 408 ? 30.509 -7.832 18.283 1.00 36.88 408 SER A N 1
ATOM 3376 C CA . SER A 1 408 ? 30.533 -7.671 19.727 1.00 36.88 408 SER A CA 1
ATOM 3377 C C . SER A 1 408 ? 31.861 -8.204 20.271 1.00 36.88 408 SER A C 1
ATOM 3379 O O . SER A 1 408 ? 32.172 -9.383 20.108 1.00 36.88 408 SER A O 1
ATOM 3381 N N . ASN A 1 409 ? 32.574 -7.346 21.000 1.00 36.06 409 ASN A N 1
ATOM 3382 C CA . ASN A 1 409 ? 33.677 -7.670 21.909 1.00 36.06 409 ASN A CA 1
ATOM 3383 C C . ASN A 1 409 ? 35.048 -7.972 21.276 1.00 36.06 409 ASN A C 1
ATOM 3385 O O . ASN A 1 409 ? 35.525 -9.100 21.330 1.00 36.06 409 ASN A O 1
ATOM 3389 N N . ARG A 1 410 ? 35.765 -6.925 20.845 1.00 34.41 410 ARG A N 1
ATOM 3390 C CA . ARG A 1 410 ? 37.010 -6.424 21.486 1.00 34.41 410 ARG A CA 1
ATOM 3391 C C . ARG A 1 410 ? 37.759 -5.431 20.578 1.00 34.41 410 ARG A C 1
ATOM 3393 O O . ARG A 1 410 ? 37.929 -5.648 19.391 1.00 34.41 410 ARG A O 1
ATOM 3400 N N . GLU A 1 411 ? 38.224 -4.359 21.221 1.00 37.38 411 GLU A N 1
ATOM 3401 C CA . GLU A 1 411 ? 39.310 -3.432 20.846 1.00 37.38 411 GLU A CA 1
ATOM 3402 C C . GLU A 1 411 ? 39.200 -2.493 19.621 1.00 37.38 411 GLU A C 1
ATOM 3404 O O . GLU A 1 411 ? 38.562 -2.764 18.610 1.00 37.38 411 GLU A O 1
ATOM 3409 N N . LYS A 1 412 ? 39.884 -1.342 19.779 1.00 31.83 412 LYS A N 1
ATOM 3410 C CA . LYS A 1 412 ? 40.061 -0.126 18.941 1.00 31.83 412 LYS A CA 1
ATOM 3411 C C . LYS A 1 412 ? 39.189 1.101 19.262 1.00 31.83 412 LYS A C 1
ATOM 3413 O O . LYS A 1 412 ? 38.205 1.418 18.601 1.00 31.83 412 LYS A O 1
ATOM 3418 N N . SER A 1 413 ? 39.640 1.835 20.275 1.00 31.91 413 SER A N 1
ATOM 3419 C CA . SER A 1 413 ? 39.272 3.207 20.643 1.00 31.91 413 SER A CA 1
ATOM 3420 C C . SER A 1 413 ? 38.699 4.080 19.508 1.00 31.91 413 SER A C 1
ATOM 3422 O O . SER A 1 413 ? 39.433 4.657 18.708 1.00 31.91 413 SER A O 1
ATOM 3424 N N . SER A 1 414 ? 37.383 4.271 19.501 1.00 33.38 414 SER A N 1
ATOM 3425 C CA . SER A 1 414 ? 36.757 5.486 18.980 1.00 33.38 414 SER A CA 1
ATOM 3426 C C . SER A 1 414 ? 35.625 5.854 19.940 1.00 33.38 414 SER A C 1
ATOM 3428 O O . SER A 1 414 ? 34.815 5.010 20.316 1.00 33.38 414 SER A O 1
ATOM 3430 N N . ARG A 1 415 ? 35.583 7.109 20.402 1.00 34.41 415 ARG A N 1
ATOM 3431 C CA . ARG A 1 415 ? 34.601 7.625 21.383 1.00 34.41 415 ARG A CA 1
ATOM 3432 C C . ARG A 1 415 ? 33.158 7.710 20.836 1.00 34.41 415 ARG A C 1
ATOM 3434 O O . ARG A 1 415 ? 32.339 8.442 21.373 1.00 34.41 415 ARG A O 1
ATOM 3441 N N . ARG A 1 416 ? 32.850 7.006 19.744 1.00 38.03 416 ARG A N 1
ATOM 3442 C CA . ARG A 1 416 ? 31.547 6.988 19.060 1.00 38.03 416 ARG A CA 1
ATOM 3443 C C . ARG A 1 416 ? 31.216 5.581 18.564 1.00 38.03 416 ARG A C 1
ATOM 3445 O O . ARG A 1 416 ? 30.853 5.394 17.407 1.00 38.03 416 ARG A O 1
ATOM 3452 N N . ARG A 1 417 ? 31.404 4.573 19.413 1.00 37.34 417 ARG A N 1
ATOM 3453 C CA . ARG A 1 417 ? 30.840 3.251 19.137 1.00 37.34 417 ARG A CA 1
ATOM 3454 C C . ARG A 1 417 ? 29.395 3.243 19.640 1.00 37.34 417 ARG A C 1
ATOM 3456 O O . ARG A 1 417 ? 29.202 3.566 20.813 1.00 37.34 417 ARG A O 1
ATOM 3463 N N . PRO A 1 418 ? 28.402 2.918 18.797 1.00 37.06 418 PRO A N 1
ATOM 3464 C CA . PRO A 1 418 ? 27.052 2.679 19.279 1.00 37.06 418 PRO A CA 1
ATOM 3465 C C . PRO A 1 418 ? 27.087 1.564 20.325 1.00 37.06 418 PRO A C 1
ATOM 3467 O O . PRO A 1 418 ? 27.652 0.495 20.092 1.00 37.06 418 PRO A O 1
ATOM 3470 N N . ILE A 1 419 ? 26.535 1.841 21.503 1.00 36.62 419 ILE A N 1
ATOM 3471 C CA . ILE A 1 419 ? 26.312 0.828 22.531 1.00 36.62 419 ILE A CA 1
ATOM 3472 C C . ILE A 1 419 ? 25.037 0.093 22.108 1.00 36.62 419 ILE A C 1
ATOM 3474 O O . ILE A 1 419 ? 23.961 0.687 22.042 1.00 36.62 419 ILE A O 1
ATOM 3478 N N . PHE A 1 420 ? 25.171 -1.178 21.735 1.00 42.19 420 PHE A N 1
ATOM 3479 C CA . PHE A 1 420 ? 24.047 -2.036 21.364 1.00 42.19 420 PHE A CA 1
ATOM 3480 C C . PHE A 1 420 ? 23.559 -2.801 22.596 1.00 42.19 420 PHE A C 1
ATOM 3482 O O . PHE A 1 420 ? 23.754 -4.005 22.712 1.00 42.19 420 PHE A O 1
ATOM 3489 N N . GLU A 1 421 ? 22.916 -2.102 23.527 1.00 42.97 421 GLU A N 1
ATOM 3490 C CA . GLU A 1 421 ? 22.003 -2.739 24.486 1.00 42.97 421 GLU A CA 1
ATOM 3491 C C . GLU A 1 421 ? 20.615 -2.832 23.839 1.00 42.97 421 GLU A C 1
ATOM 3493 O O . GLU A 1 421 ? 19.640 -2.233 24.279 1.00 42.97 421 GLU A O 1
ATOM 3498 N N . SER A 1 422 ? 20.543 -3.497 22.686 1.00 51.50 422 SER A N 1
ATOM 3499 C CA . SER A 1 422 ? 19.308 -3.596 21.916 1.00 51.50 422 SER A CA 1
ATOM 3500 C C . SER A 1 422 ? 18.450 -4.762 22.394 1.00 51.50 422 SER A C 1
ATOM 3502 O O . SER A 1 422 ? 18.907 -5.903 22.396 1.00 51.50 422 SER A O 1
ATOM 3504 N N . ASN A 1 423 ? 17.181 -4.484 22.694 1.00 53.00 423 ASN A N 1
ATOM 3505 C CA . ASN A 1 423 ? 16.190 -5.486 23.106 1.00 53.00 423 ASN A CA 1
ATOM 3506 C C . ASN A 1 423 ? 15.374 -6.073 21.934 1.00 53.00 423 ASN A C 1
ATOM 3508 O O . ASN A 1 423 ? 14.504 -6.917 22.153 1.00 53.00 423 ASN A O 1
ATOM 3512 N N . TYR A 1 424 ? 15.621 -5.637 20.691 1.00 63.91 424 TYR A N 1
ATOM 3513 C CA . TYR A 1 424 ? 14.865 -6.099 19.525 1.00 63.91 424 TYR A CA 1
ATOM 3514 C C . TYR A 1 424 ? 15.277 -7.508 19.070 1.00 63.91 424 TYR A C 1
ATOM 3516 O O . TYR A 1 424 ? 16.438 -7.903 19.121 1.00 63.91 424 TYR A O 1
ATOM 3524 N N . THR A 1 425 ? 14.297 -8.263 18.572 1.00 50.25 425 THR A N 1
ATOM 3525 C CA . THR A 1 425 ? 14.434 -9.674 18.157 1.00 50.25 425 THR A CA 1
ATOM 3526 C C . THR A 1 425 ? 14.827 -9.858 16.691 1.00 50.25 425 THR A C 1
ATOM 3528 O O . THR A 1 425 ? 15.239 -10.948 16.295 1.00 50.25 425 THR A O 1
ATOM 3531 N N . HIS A 1 426 ? 14.684 -8.814 15.869 1.00 50.34 426 HIS A N 1
ATOM 3532 C CA . HIS A 1 426 ? 14.925 -8.893 14.432 1.00 50.34 426 HIS A CA 1
ATOM 3533 C C . HIS A 1 426 ? 15.491 -7.582 13.874 1.00 50.34 426 HIS A C 1
ATOM 3535 O O . HIS A 1 426 ? 14.944 -6.507 14.120 1.00 50.34 426 HIS A O 1
ATOM 3541 N N . PHE A 1 427 ? 16.564 -7.676 13.089 1.00 58.47 427 PHE A N 1
ATOM 3542 C CA . PHE A 1 427 ? 17.187 -6.550 12.398 1.00 58.47 427 PHE A CA 1
ATOM 3543 C C . PHE A 1 427 ? 17.453 -6.930 10.944 1.00 58.47 427 PHE A C 1
ATOM 3545 O O . PHE A 1 427 ? 18.052 -7.972 10.674 1.00 58.47 427 PHE A O 1
ATOM 3552 N N . THR A 1 428 ? 17.023 -6.080 10.016 1.00 52.94 428 THR A N 1
ATOM 3553 C CA . THR A 1 428 ? 17.310 -6.229 8.585 1.00 52.94 428 THR A CA 1
ATOM 3554 C C . THR A 1 428 ? 17.946 -4.956 8.052 1.00 52.94 428 THR A C 1
ATOM 3556 O O . THR A 1 428 ? 17.469 -3.851 8.311 1.00 52.94 428 THR A O 1
ATOM 3559 N N . PHE A 1 429 ? 19.039 -5.122 7.311 1.00 59.59 429 PHE A N 1
ATOM 3560 C CA . PHE A 1 429 ? 19.735 -4.034 6.640 1.00 59.59 429 PHE A CA 1
ATOM 3561 C C . PHE A 1 429 ? 19.886 -4.360 5.161 1.00 59.59 429 PHE A C 1
ATOM 3563 O O . PHE A 1 429 ? 20.419 -5.409 4.797 1.00 59.59 429 PHE A O 1
ATOM 3570 N N . HIS A 1 430 ? 19.429 -3.440 4.323 1.00 62.03 430 HIS A N 1
ATOM 3571 C CA . HIS A 1 430 ? 19.579 -3.496 2.883 1.00 62.03 430 HIS A CA 1
ATOM 3572 C C . HIS A 1 430 ? 20.184 -2.183 2.389 1.00 62.03 430 HIS A C 1
ATOM 3574 O O . HIS A 1 430 ? 19.737 -1.104 2.777 1.00 62.03 430 HIS A O 1
ATOM 3580 N N . SER A 1 431 ? 21.187 -2.279 1.519 1.00 60.12 431 SER A N 1
ATOM 3581 C CA . SER A 1 431 ? 21.829 -1.128 0.889 1.00 60.12 431 SER A CA 1
ATOM 3582 C C . SER A 1 431 ? 21.896 -1.338 -0.617 1.00 60.12 431 SER A C 1
ATOM 3584 O O . SER A 1 431 ? 22.370 -2.380 -1.069 1.00 60.12 431 SER A O 1
ATOM 3586 N N . GLU A 1 432 ? 21.447 -0.344 -1.376 1.00 54.41 432 GLU A N 1
ATOM 3587 C CA . GLU A 1 432 ? 21.398 -0.369 -2.836 1.00 54.41 432 GLU A CA 1
ATOM 3588 C C . GLU A 1 432 ? 22.129 0.847 -3.435 1.00 54.41 432 GLU A C 1
ATOM 3590 O O . GLU A 1 432 ? 21.876 1.989 -3.044 1.00 54.41 432 GLU A O 1
ATOM 3595 N N . GLY A 1 433 ? 23.038 0.603 -4.390 1.00 46.88 433 GLY A N 1
ATOM 3596 C CA . GLY A 1 433 ? 23.905 1.607 -5.031 1.00 46.88 433 GLY A CA 1
ATOM 3597 C C . GLY A 1 433 ? 25.400 1.228 -5.005 1.00 46.88 433 GLY A C 1
ATOM 3598 O O . GLY A 1 433 ? 25.855 0.484 -4.139 1.00 46.88 433 GLY A O 1
ATOM 3599 N N . LEU A 1 434 ? 26.188 1.705 -5.981 1.00 35.69 434 LEU A N 1
ATOM 3600 C CA . LEU A 1 434 ? 27.617 1.375 -6.136 1.00 35.69 434 LEU A CA 1
ATOM 3601 C C . LEU A 1 434 ? 28.486 1.940 -4.993 1.00 35.69 434 LEU A C 1
ATOM 3603 O O . LEU A 1 434 ? 28.860 3.115 -4.997 1.00 35.69 434 LEU A O 1
ATOM 3607 N N . CYS A 1 435 ? 28.938 1.064 -4.093 1.00 32.78 435 CYS A N 1
ATOM 3608 C CA . CYS A 1 435 ? 30.060 1.334 -3.191 1.00 32.78 435 CYS A CA 1
ATOM 3609 C C . CYS A 1 435 ? 31.401 0.843 -3.796 1.00 32.78 435 CYS A C 1
ATOM 3611 O O . CYS A 1 435 ? 31.850 -0.277 -3.557 1.00 32.78 435 CYS A O 1
ATOM 3613 N N . GLY A 1 436 ? 32.062 1.711 -4.576 1.00 31.30 436 GLY A N 1
ATOM 3614 C CA . GLY A 1 436 ? 33.533 1.865 -4.579 1.00 31.30 436 GLY A CA 1
ATOM 3615 C C . GLY A 1 436 ? 34.406 1.192 -5.665 1.00 31.30 436 GLY A C 1
ATOM 3616 O O . GLY A 1 436 ? 34.298 -0.003 -5.947 1.00 31.30 436 GLY A O 1
ATOM 3617 N N . ARG A 1 437 ? 35.367 1.979 -6.185 1.00 29.56 437 ARG A N 1
ATOM 3618 C CA . ARG A 1 437 ? 36.647 1.605 -6.839 1.00 29.56 437 ARG A CA 1
ATOM 3619 C C . ARG A 1 437 ? 37.694 1.375 -5.728 1.00 29.56 437 ARG A C 1
ATOM 3621 O O . ARG A 1 437 ? 37.743 2.178 -4.800 1.00 29.56 437 ARG A O 1
ATOM 3628 N N . ILE A 1 438 ? 38.502 0.307 -5.780 1.00 36.25 438 ILE A N 1
ATOM 3629 C CA . ILE A 1 438 ? 39.549 0.045 -4.764 1.00 36.25 438 ILE A CA 1
ATOM 3630 C C . ILE A 1 438 ? 40.846 0.736 -5.201 1.00 36.25 438 ILE A C 1
ATOM 3632 O O . ILE A 1 438 ? 41.413 0.403 -6.237 1.00 36.25 438 ILE A O 1
ATOM 3636 N N . ILE A 1 439 ? 41.283 1.727 -4.428 1.00 30.02 439 ILE A N 1
ATOM 3637 C CA . ILE A 1 439 ? 42.541 2.477 -4.613 1.00 30.02 439 ILE A CA 1
ATOM 3638 C C . ILE A 1 439 ? 43.668 1.695 -3.888 1.00 30.02 439 ILE A C 1
ATOM 3640 O O . ILE A 1 439 ? 43.322 0.952 -2.971 1.00 30.02 439 ILE A O 1
ATOM 3644 N N . PRO A 1 440 ? 44.975 1.811 -4.237 1.00 26.92 440 PRO A N 1
ATOM 3645 C CA . PRO A 1 440 ? 46.063 0.892 -3.825 1.00 26.92 440 PRO A CA 1
ATOM 3646 C C . PRO A 1 440 ? 46.302 0.624 -2.324 1.00 26.92 440 PRO A C 1
ATOM 3648 O O . PRO A 1 440 ? 47.219 -0.116 -1.986 1.00 26.92 440 PRO A O 1
ATOM 3651 N N . VAL A 1 441 ? 45.495 1.191 -1.424 1.00 28.36 441 VAL A N 1
ATOM 3652 C CA . VAL A 1 441 ? 45.538 0.961 0.032 1.00 28.36 441 VAL A CA 1
ATOM 3653 C C . VAL A 1 441 ? 44.124 0.744 0.626 1.00 28.36 441 VAL A C 1
ATOM 3655 O O . VAL A 1 441 ? 43.906 0.896 1.823 1.00 28.36 441 VAL A O 1
ATOM 3658 N N . GLY A 1 442 ? 43.123 0.428 -0.205 1.00 30.64 442 GLY A N 1
ATOM 3659 C CA . GLY A 1 442 ? 41.714 0.292 0.191 1.00 30.64 442 GLY A CA 1
ATOM 3660 C C . GLY A 1 442 ? 41.238 -1.157 0.350 1.00 30.64 442 GLY A C 1
ATOM 3661 O O . GLY A 1 442 ? 41.811 -2.083 -0.215 1.00 30.64 442 GLY A O 1
ATOM 3662 N N . SER A 1 443 ? 40.137 -1.349 1.081 1.00 32.97 443 SER A N 1
ATOM 3663 C CA . SER A 1 443 ? 39.408 -2.625 1.186 1.00 32.97 443 SER A CA 1
ATOM 3664 C C . SER A 1 443 ? 37.961 -2.463 0.705 1.00 32.97 443 SER A C 1
ATOM 3666 O O . SER A 1 443 ? 37.427 -1.354 0.695 1.00 32.97 443 SER A O 1
ATOM 3668 N N . LYS A 1 444 ? 37.328 -3.561 0.267 1.00 38.28 444 LYS A N 1
ATOM 3669 C CA . LYS A 1 444 ? 35.943 -3.582 -0.234 1.00 38.28 444 LYS A CA 1
ATOM 3670 C C . LYS A 1 444 ? 35.180 -4.743 0.390 1.00 38.28 444 LYS A C 1
ATOM 3672 O O . LYS A 1 444 ? 35.649 -5.877 0.354 1.00 38.28 444 LYS A O 1
ATOM 3677 N N . GLY A 1 445 ? 34.018 -4.446 0.966 1.00 36.88 445 GLY A N 1
ATOM 3678 C CA . GLY A 1 445 ? 33.130 -5.454 1.537 1.00 36.88 445 GLY A CA 1
ATOM 3679 C C . GLY A 1 445 ? 32.417 -6.259 0.451 1.00 36.88 445 GLY A C 1
ATOM 3680 O O . GLY A 1 445 ? 31.984 -5.704 -0.559 1.00 36.88 445 GLY A O 1
ATOM 3681 N N . VAL A 1 446 ? 32.288 -7.564 0.679 1.00 37.31 446 VAL A N 1
ATOM 3682 C CA . VAL A 1 446 ? 31.513 -8.501 -0.142 1.00 37.31 446 VAL A CA 1
ATOM 3683 C C . VAL A 1 446 ? 30.403 -9.055 0.744 1.00 37.31 446 VAL A C 1
ATOM 3685 O O . VAL A 1 446 ? 30.688 -9.621 1.798 1.00 37.31 446 VAL A O 1
ATOM 3688 N N . ALA A 1 447 ? 29.144 -8.872 0.348 1.00 35.66 447 ALA A N 1
ATOM 3689 C CA . ALA A 1 447 ? 28.007 -9.413 1.085 1.00 35.66 447 ALA A CA 1
ATOM 3690 C C . ALA A 1 447 ? 27.727 -10.855 0.642 1.00 35.66 447 ALA A C 1
ATOM 3692 O O . ALA A 1 447 ? 27.600 -11.129 -0.550 1.00 35.66 447 ALA A O 1
ATOM 3693 N N . ILE A 1 448 ? 27.614 -11.766 1.610 1.00 35.12 448 ILE A N 1
ATOM 3694 C CA . ILE A 1 448 ? 27.200 -13.155 1.394 1.00 35.12 448 ILE A CA 1
ATOM 3695 C C . ILE A 1 448 ? 25.876 -13.349 2.128 1.00 35.12 448 ILE A C 1
ATOM 3697 O O . ILE A 1 448 ? 25.819 -13.218 3.350 1.00 35.12 448 ILE A O 1
ATOM 3701 N N . ILE A 1 449 ? 24.815 -13.650 1.383 1.00 38.81 449 ILE A N 1
ATOM 3702 C CA . ILE A 1 449 ? 23.474 -13.880 1.927 1.00 38.81 449 ILE A CA 1
ATOM 3703 C C . ILE A 1 449 ? 23.213 -15.385 1.900 1.00 38.81 449 ILE A C 1
ATOM 3705 O O . ILE A 1 449 ? 23.325 -16.010 0.848 1.00 38.81 449 ILE A O 1
ATOM 3709 N N . ARG A 1 450 ? 22.867 -15.968 3.053 1.00 36.47 450 ARG A N 1
ATOM 3710 C CA . ARG A 1 450 ? 22.482 -17.381 3.165 1.00 36.47 450 ARG A CA 1
ATOM 3711 C C . ARG A 1 450 ? 21.015 -17.488 3.572 1.00 36.47 450 ARG A C 1
ATOM 3713 O O . ARG A 1 450 ? 20.624 -16.981 4.620 1.00 36.47 450 ARG A O 1
ATOM 3720 N N . THR A 1 451 ? 20.221 -18.155 2.744 1.00 37.59 451 THR A N 1
ATOM 3721 C CA . THR A 1 451 ? 18.835 -18.546 3.026 1.00 37.59 451 THR A CA 1
ATOM 3722 C C . THR A 1 451 ? 18.793 -19.780 3.937 1.00 37.59 451 THR A C 1
ATOM 3724 O O . THR A 1 451 ? 19.793 -20.482 4.095 1.00 37.59 451 THR A O 1
ATOM 3727 N N . ALA A 1 452 ? 17.661 -20.028 4.603 1.00 35.69 452 ALA A N 1
ATOM 3728 C CA . ALA A 1 452 ? 17.534 -21.121 5.569 1.00 35.69 452 ALA A CA 1
ATOM 3729 C C . ALA A 1 452 ? 17.680 -22.498 4.886 1.00 35.69 452 ALA A C 1
ATOM 3731 O O . ALA A 1 452 ? 16.755 -22.974 4.236 1.00 35.69 452 ALA A O 1
ATOM 3732 N N . GLU A 1 453 ? 18.843 -23.134 5.051 1.00 38.41 453 GLU A N 1
ATOM 3733 C CA . GLU A 1 453 ? 19.192 -24.438 4.472 1.00 38.41 453 GLU A CA 1
ATOM 3734 C C . GLU A 1 453 ? 20.018 -25.288 5.452 1.00 38.41 453 GLU A C 1
ATOM 3736 O O . GLU A 1 453 ? 20.591 -24.771 6.417 1.00 38.41 453 GLU A O 1
ATOM 3741 N N . ALA A 1 454 ? 20.112 -26.598 5.189 1.00 33.47 454 ALA A N 1
ATOM 3742 C CA . ALA A 1 454 ? 20.896 -27.535 5.994 1.00 33.47 454 ALA A CA 1
ATOM 3743 C C . ALA A 1 454 ? 22.403 -27.171 6.014 1.00 33.47 454 ALA A C 1
ATOM 3745 O O . ALA A 1 454 ? 22.919 -26.613 5.038 1.00 33.47 454 ALA A O 1
ATOM 3746 N N . PRO A 1 455 ? 23.147 -27.478 7.097 1.00 39.22 455 PRO A N 1
ATOM 3747 C CA . PRO A 1 455 ? 24.565 -27.136 7.196 1.00 39.22 455 PRO A CA 1
ATOM 3748 C C . PRO A 1 455 ? 25.392 -27.778 6.070 1.00 39.22 455 PRO A C 1
ATOM 3750 O O . PRO A 1 455 ? 25.379 -28.992 5.887 1.00 39.22 455 PRO A O 1
ATOM 3753 N N . LYS A 1 456 ? 26.151 -26.958 5.337 1.00 39.09 456 LYS A N 1
ATOM 3754 C CA . LYS A 1 456 ? 27.035 -27.367 4.232 1.00 39.09 456 LYS A CA 1
ATOM 3755 C C . LYS A 1 456 ? 28.245 -26.433 4.177 1.00 39.09 456 LYS A C 1
ATOM 3757 O O . LYS A 1 456 ? 28.143 -25.278 4.601 1.00 39.09 456 LYS A O 1
ATOM 3762 N N . LYS A 1 457 ? 29.379 -26.955 3.697 1.00 36.75 457 LYS A N 1
ATOM 3763 C CA . LYS A 1 457 ? 30.603 -26.196 3.405 1.00 36.75 457 LYS A CA 1
ATOM 3764 C C . LYS A 1 457 ? 30.620 -25.817 1.925 1.00 36.75 457 LYS A C 1
ATOM 3766 O O . LYS A 1 457 ? 30.832 -26.691 1.089 1.00 36.75 457 LYS A O 1
ATOM 3771 N N . ASP A 1 458 ? 30.472 -24.530 1.635 1.00 40.12 458 ASP A N 1
ATOM 3772 C CA . ASP A 1 458 ? 30.609 -23.968 0.288 1.00 40.12 458 ASP A CA 1
ATOM 3773 C C . ASP A 1 458 ? 31.840 -23.043 0.214 1.00 40.12 458 ASP A C 1
ATOM 3775 O O . ASP A 1 458 ? 32.323 -22.552 1.241 1.00 40.12 458 ASP A O 1
ATOM 3779 N N . ARG A 1 459 ? 32.396 -22.861 -0.994 1.00 40.78 459 ARG A N 1
ATOM 3780 C CA . ARG A 1 459 ? 33.651 -22.124 -1.243 1.00 40.78 459 ARG A CA 1
ATOM 3781 C C . ARG A 1 459 ? 33.488 -21.107 -2.384 1.00 40.78 459 ARG A C 1
ATOM 3783 O O . ARG A 1 459 ? 33.794 -21.441 -3.529 1.00 40.78 459 ARG A O 1
ATOM 3790 N N . PRO A 1 460 ? 33.004 -19.886 -2.112 1.00 40.94 460 PRO A N 1
ATOM 3791 C CA . PRO A 1 460 ? 33.033 -18.814 -3.101 1.00 40.94 460 PRO A CA 1
ATOM 3792 C C . PRO A 1 460 ? 34.479 -18.373 -3.394 1.00 40.94 460 PRO A C 1
ATOM 3794 O O . PRO A 1 460 ? 35.341 -18.387 -2.507 1.00 40.94 460 PRO A O 1
ATOM 3797 N N . PHE A 1 461 ? 34.739 -17.961 -4.639 1.00 39.47 461 PHE A N 1
ATOM 3798 C CA . PHE A 1 461 ? 36.034 -17.436 -5.078 1.00 39.47 461 PHE A CA 1
ATOM 3799 C C . PHE A 1 461 ? 35.901 -16.018 -5.641 1.00 39.47 461 PHE A C 1
ATOM 3801 O O . PHE A 1 461 ? 34.888 -15.665 -6.242 1.00 39.47 461 PHE A O 1
ATOM 3808 N N . VAL A 1 462 ? 36.945 -15.210 -5.452 1.00 40.56 462 VAL A N 1
ATOM 3809 C CA . VAL A 1 462 ? 37.053 -13.845 -5.986 1.00 40.56 462 VAL A CA 1
ATOM 3810 C C . VAL A 1 462 ? 38.286 -13.768 -6.886 1.00 40.56 462 VAL A C 1
ATOM 3812 O O . VAL A 1 462 ? 39.395 -14.078 -6.444 1.00 40.56 462 VAL A O 1
ATOM 3815 N N . GLN A 1 463 ? 38.096 -13.357 -8.143 1.00 38.56 463 GLN A N 1
ATOM 3816 C CA . GLN A 1 463 ? 39.177 -13.068 -9.094 1.00 38.56 463 GLN A CA 1
ATOM 3817 C C . GLN A 1 463 ? 39.483 -11.568 -9.098 1.00 38.56 463 GLN A C 1
ATOM 3819 O O . GLN A 1 463 ? 38.569 -10.746 -9.035 1.00 38.56 463 GLN A O 1
ATOM 3824 N N . PHE A 1 464 ? 40.764 -11.205 -9.177 1.00 42.31 464 PHE A N 1
ATOM 3825 C CA . PHE A 1 464 ? 41.203 -9.808 -9.203 1.00 42.31 464 PHE A CA 1
ATOM 3826 C C . PHE A 1 464 ? 42.237 -9.558 -10.306 1.00 42.31 464 PHE A C 1
ATOM 3828 O O . PHE A 1 464 ? 43.006 -10.447 -10.677 1.00 42.31 464 PHE A O 1
ATOM 3835 N N . ALA A 1 465 ? 42.255 -8.330 -10.826 1.00 39.31 465 ALA A N 1
ATOM 3836 C CA . ALA A 1 465 ? 43.194 -7.874 -11.845 1.00 39.31 465 ALA A CA 1
ATOM 3837 C C . ALA A 1 465 ? 43.482 -6.365 -11.688 1.00 39.31 465 ALA A C 1
ATOM 3839 O O . ALA A 1 465 ? 42.654 -5.652 -11.108 1.00 39.31 465 ALA A O 1
ATOM 3840 N N . PRO A 1 466 ? 44.627 -5.856 -12.182 1.00 38.28 466 PRO A N 1
ATOM 3841 C CA . PRO A 1 466 ? 44.927 -4.427 -12.178 1.00 38.28 466 PRO A CA 1
ATOM 3842 C C . PRO A 1 466 ? 43.883 -3.654 -12.990 1.00 38.28 466 PRO A C 1
ATOM 3844 O O . PRO A 1 466 ? 43.632 -3.976 -14.150 1.00 38.28 466 PRO A O 1
ATOM 3847 N N . ALA A 1 467 ? 43.272 -2.631 -12.391 1.00 40.38 467 ALA A N 1
ATOM 3848 C CA . ALA A 1 467 ? 42.316 -1.782 -13.093 1.00 40.38 467 ALA A CA 1
ATOM 3849 C C . ALA A 1 467 ? 43.065 -0.772 -13.988 1.00 40.38 467 ALA A C 1
ATOM 3851 O O . ALA A 1 467 ? 43.909 -0.036 -13.467 1.00 40.38 467 ALA A O 1
ATOM 3852 N N . PRO A 1 468 ? 42.759 -0.682 -15.297 1.00 48.09 468 PRO A N 1
ATOM 3853 C CA . PRO A 1 468 ? 43.255 0.404 -16.140 1.00 48.09 468 PRO A CA 1
ATOM 3854 C C . PRO A 1 468 ? 42.828 1.764 -15.572 1.00 48.09 468 PRO A C 1
ATOM 3856 O O . PRO A 1 468 ? 41.754 1.875 -14.975 1.00 48.09 468 PRO A O 1
ATOM 3859 N N . ALA A 1 469 ? 43.659 2.796 -15.754 1.00 41.31 469 ALA A N 1
ATOM 3860 C CA . ALA A 1 469 ? 43.505 4.102 -15.101 1.00 41.31 469 ALA A CA 1
ATOM 3861 C C . ALA A 1 469 ? 42.110 4.742 -15.286 1.00 41.31 469 ALA A C 1
ATOM 3863 O O . ALA A 1 469 ? 41.621 5.405 -14.366 1.00 41.31 469 ALA A O 1
ATOM 3864 N N . ASP A 1 470 ? 41.432 4.420 -16.392 1.00 45.16 470 ASP A N 1
ATOM 3865 C CA . ASP A 1 470 ? 40.179 5.052 -16.822 1.00 45.16 470 ASP A CA 1
ATOM 3866 C C . ASP A 1 470 ? 38.995 4.072 -16.955 1.00 45.16 470 ASP A C 1
ATOM 3868 O O . ASP A 1 470 ? 37.970 4.392 -17.555 1.00 45.16 470 ASP A O 1
ATOM 3872 N N . ALA A 1 471 ? 39.103 2.853 -16.416 1.00 41.22 471 ALA A N 1
ATOM 3873 C CA . ALA A 1 471 ? 38.084 1.827 -16.636 1.00 41.22 471 ALA A CA 1
ATOM 3874 C C . ALA A 1 471 ? 36.844 1.987 -15.731 1.00 41.22 471 ALA A C 1
ATOM 3876 O O . ALA A 1 471 ? 36.942 1.954 -14.503 1.00 41.22 471 ALA A O 1
ATOM 3877 N N . LEU A 1 472 ? 35.661 2.066 -16.355 1.00 42.31 472 LEU A N 1
ATOM 3878 C CA . LEU A 1 472 ? 34.343 1.993 -15.699 1.00 42.31 472 LEU A CA 1
ATOM 3879 C C . LEU A 1 472 ? 33.791 0.549 -15.627 1.00 42.31 472 LEU A C 1
ATOM 3881 O O . LEU A 1 472 ? 32.959 0.259 -14.773 1.00 42.31 472 LEU A O 1
ATOM 3885 N N . ALA A 1 473 ? 34.306 -0.370 -16.457 1.00 42.06 473 ALA A N 1
ATOM 3886 C CA . ALA A 1 473 ? 34.077 -1.819 -16.392 1.00 42.06 473 ALA A CA 1
ATOM 3887 C C . ALA A 1 473 ? 35.301 -2.567 -16.964 1.00 42.06 473 ALA A C 1
ATOM 3889 O O . ALA A 1 473 ? 35.623 -2.406 -18.137 1.00 42.06 473 ALA A O 1
ATOM 3890 N N . ALA A 1 474 ? 36.015 -3.351 -16.143 1.00 44.28 474 ALA A N 1
ATOM 3891 C CA . ALA A 1 474 ? 37.330 -3.911 -16.507 1.00 44.28 474 ALA A CA 1
ATOM 3892 C C . ALA A 1 474 ? 37.406 -5.451 -16.533 1.00 44.28 474 ALA A C 1
ATOM 3894 O O . ALA A 1 474 ? 38.357 -6.002 -17.077 1.00 44.28 474 ALA A O 1
ATOM 3895 N N . SER A 1 475 ? 36.436 -6.169 -15.957 1.00 40.47 475 SER A N 1
ATOM 3896 C CA . SER A 1 475 ? 36.586 -7.610 -15.682 1.00 40.47 475 SER A CA 1
ATOM 3897 C C . SER A 1 475 ? 36.596 -8.509 -16.924 1.00 40.47 475 SER A C 1
ATOM 3899 O O . SER A 1 475 ? 37.147 -9.600 -16.858 1.00 40.47 475 SER A O 1
ATOM 3901 N N . ALA A 1 476 ? 36.025 -8.068 -18.049 1.00 43.31 476 ALA A N 1
ATOM 3902 C CA . ALA A 1 476 ? 35.950 -8.862 -19.280 1.00 43.31 476 ALA A CA 1
ATOM 3903 C C . ALA A 1 476 ? 37.193 -8.745 -20.187 1.00 43.31 476 ALA A C 1
ATOM 3905 O O . ALA A 1 476 ? 37.338 -9.533 -21.117 1.00 43.31 476 ALA A O 1
ATOM 3906 N N . TYR A 1 477 ? 38.083 -7.776 -19.935 1.00 42.16 477 TYR A N 1
ATOM 3907 C CA . TYR A 1 477 ? 39.170 -7.411 -20.859 1.00 42.16 477 TYR A CA 1
ATOM 3908 C C . TYR A 1 477 ? 40.570 -7.477 -20.235 1.00 42.16 477 TYR A C 1
ATOM 3910 O O . TYR A 1 477 ? 41.545 -7.080 -20.870 1.00 42.16 477 TYR A O 1
ATOM 3918 N N . VAL A 1 478 ? 40.688 -7.968 -18.998 1.00 44.91 478 VAL A N 1
ATOM 3919 C CA . VAL A 1 478 ? 41.963 -8.037 -18.275 1.00 44.91 478 VAL A CA 1
ATOM 3920 C C . VAL A 1 478 ? 42.212 -9.466 -17.803 1.00 44.91 478 VAL A C 1
ATOM 3922 O O . VAL A 1 478 ? 41.353 -10.078 -17.170 1.00 44.91 478 VAL A O 1
ATOM 3925 N N . THR A 1 479 ? 43.401 -9.996 -18.095 1.00 43.94 479 THR A N 1
ATOM 3926 C CA . THR A 1 479 ? 43.834 -11.319 -17.626 1.00 43.94 479 THR A CA 1
ATOM 3927 C C . THR A 1 479 ? 43.902 -11.337 -16.090 1.00 43.94 479 THR A C 1
ATOM 3929 O O . THR A 1 479 ? 44.559 -10.463 -15.515 1.00 43.94 479 THR A O 1
ATOM 3932 N N . PRO A 1 480 ? 43.252 -12.299 -15.402 1.00 43.00 480 PRO A N 1
ATOM 3933 C CA . PRO A 1 480 ? 43.269 -12.372 -13.942 1.00 43.00 480 PRO A CA 1
ATOM 3934 C C . PRO A 1 480 ? 44.692 -12.494 -13.389 1.00 43.00 480 PRO A C 1
ATOM 3936 O O . PRO A 1 480 ? 45.475 -13.318 -13.858 1.00 43.00 480 PRO A O 1
ATOM 3939 N N . ALA A 1 481 ? 45.016 -11.704 -12.364 1.00 37.31 481 ALA A N 1
ATOM 3940 C CA . ALA A 1 481 ? 46.334 -11.711 -11.724 1.00 37.31 481 ALA A CA 1
ATOM 3941 C C . ALA A 1 481 ? 46.433 -12.713 -10.556 1.00 37.31 481 ALA A C 1
ATOM 3943 O O . ALA A 1 481 ? 47.531 -13.044 -10.115 1.00 37.31 481 ALA A O 1
ATOM 3944 N N . GLY A 1 482 ? 45.299 -13.205 -10.048 1.00 34.06 482 GLY A N 1
ATOM 3945 C CA . GLY A 1 482 ? 45.233 -14.198 -8.976 1.00 34.06 482 GLY A CA 1
ATOM 3946 C C . GLY A 1 482 ? 43.797 -14.510 -8.543 1.00 34.06 482 GLY A C 1
ATOM 3947 O O . GLY A 1 482 ? 42.843 -13.882 -9.006 1.00 34.06 482 GLY A O 1
ATOM 3948 N N . THR A 1 483 ? 43.637 -15.503 -7.659 1.00 36.34 483 THR A N 1
ATOM 3949 C CA . THR A 1 483 ? 42.338 -15.908 -7.081 1.00 36.34 483 THR A CA 1
ATOM 3950 C C . THR A 1 483 ? 42.443 -16.043 -5.561 1.00 36.34 483 THR A C 1
ATOM 3952 O O . THR A 1 483 ? 43.429 -16.579 -5.059 1.00 36.34 483 THR A O 1
ATOM 3955 N N . LEU A 1 484 ? 41.418 -15.591 -4.830 1.00 31.47 484 LEU A N 1
ATOM 3956 C CA . LEU A 1 484 ? 41.314 -15.698 -3.368 1.00 31.47 484 LEU A CA 1
ATOM 3957 C C . LEU A 1 484 ? 40.086 -16.552 -2.994 1.00 31.47 484 LEU A C 1
ATOM 3959 O O . LEU A 1 484 ? 38.993 -16.324 -3.514 1.00 31.47 484 LEU A O 1
ATOM 3963 N N . THR A 1 485 ? 40.268 -17.554 -2.124 1.00 33.59 485 THR A N 1
ATOM 3964 C CA . THR A 1 485 ? 39.213 -18.507 -1.709 1.00 33.59 485 THR A CA 1
ATOM 3965 C C . THR A 1 485 ? 38.770 -18.229 -0.273 1.00 33.59 485 THR A C 1
ATOM 3967 O O . THR A 1 485 ? 39.610 -18.195 0.624 1.00 33.59 485 THR A O 1
ATOM 3970 N N . ILE A 1 486 ? 37.462 -18.075 -0.036 1.00 33.69 486 ILE A N 1
ATOM 3971 C CA . ILE A 1 486 ? 36.888 -17.809 1.298 1.00 33.69 486 ILE A CA 1
ATOM 3972 C C . ILE A 1 486 ? 36.173 -19.072 1.811 1.00 33.69 486 ILE A C 1
ATOM 3974 O O . ILE A 1 486 ? 35.404 -19.690 1.079 1.00 33.69 486 ILE A O 1
ATOM 3978 N N . THR A 1 487 ? 36.421 -19.471 3.068 1.00 29.03 487 THR A N 1
ATOM 3979 C CA . THR A 1 487 ? 35.807 -20.662 3.703 1.00 29.03 487 THR A CA 1
ATOM 3980 C C . THR A 1 487 ? 34.821 -20.250 4.801 1.00 29.03 487 THR A C 1
ATOM 3982 O O . THR A 1 487 ? 35.185 -19.466 5.671 1.00 29.03 487 THR A O 1
ATOM 3985 N N . MET A 1 488 ? 33.598 -20.800 4.806 1.00 31.20 488 MET A N 1
ATOM 3986 C CA . MET A 1 488 ? 32.538 -20.450 5.773 1.00 31.20 488 MET A CA 1
ATOM 3987 C C . MET A 1 488 ? 32.110 -21.639 6.661 1.00 31.20 488 MET A C 1
ATOM 3989 O O . MET A 1 488 ? 31.941 -22.749 6.160 1.00 31.20 488 MET A O 1
ATOM 3993 N N . SER A 1 489 ? 31.901 -21.402 7.971 1.00 29.30 489 SER A N 1
ATOM 3994 C CA . SER A 1 489 ? 31.404 -22.377 8.979 1.00 29.30 489 SER A CA 1
ATOM 3995 C C . SER A 1 489 ? 30.473 -21.688 10.004 1.00 29.30 489 SER A C 1
ATOM 3997 O O . SER A 1 489 ? 30.743 -20.543 10.349 1.00 29.30 489 SER A O 1
ATOM 3999 N N . VAL A 1 490 ? 29.417 -22.348 10.518 1.00 27.73 490 VAL A N 1
ATOM 4000 C CA . VAL A 1 490 ? 28.435 -21.765 11.479 1.00 27.73 490 VAL A CA 1
ATOM 4001 C C . VAL A 1 490 ? 28.249 -22.661 12.718 1.00 27.73 490 VAL A C 1
ATOM 4003 O O . VAL A 1 490 ? 28.184 -23.880 12.570 1.00 27.73 490 VAL A O 1
ATOM 4006 N N . PHE A 1 491 ? 28.129 -22.062 13.916 1.00 26.06 491 PHE A N 1
ATOM 4007 C CA . PHE A 1 491 ? 27.860 -22.728 15.206 1.00 26.06 491 PHE A CA 1
ATOM 4008 C C . PHE A 1 491 ? 26.653 -22.074 15.913 1.00 26.06 491 PHE A C 1
ATOM 4010 O O . PHE A 1 491 ? 26.589 -20.849 15.990 1.00 26.06 491 PHE A O 1
ATOM 4017 N N . PHE A 1 492 ? 25.711 -22.863 16.447 1.00 29.55 492 PHE A N 1
ATOM 4018 C CA . PHE A 1 492 ? 24.575 -22.364 17.240 1.00 29.55 492 PHE A CA 1
ATOM 4019 C C . PHE A 1 492 ? 24.870 -22.512 18.741 1.00 29.55 492 PHE A C 1
ATOM 4021 O O . PHE A 1 492 ? 25.110 -23.621 19.213 1.00 29.55 492 PHE A O 1
ATOM 4028 N N . GLY A 1 493 ? 24.852 -21.411 19.499 1.00 25.38 493 GLY A N 1
ATOM 4029 C CA . GLY A 1 493 ? 24.972 -21.433 20.961 1.00 25.38 493 GLY A CA 1
ATOM 4030 C C . GLY A 1 493 ? 23.606 -21.587 21.635 1.00 25.38 493 GLY A C 1
ATOM 4031 O O . GLY A 1 493 ? 22.772 -20.691 21.558 1.00 25.38 493 GLY A O 1
ATOM 4032 N N . THR A 1 494 ? 23.365 -22.717 22.299 1.00 24.88 494 THR A N 1
ATOM 4033 C CA . THR A 1 494 ? 22.223 -22.931 23.209 1.00 24.88 494 THR A CA 1
ATOM 4034 C C . THR A 1 494 ? 22.362 -22.117 24.508 1.00 24.88 494 THR A C 1
ATOM 4036 O O . THR A 1 494 ? 23.487 -21.892 24.956 1.00 24.88 494 THR A O 1
ATOM 4039 N N . PRO A 1 495 ? 21.254 -21.711 25.164 1.00 25.94 495 PRO A N 1
ATOM 4040 C CA . PRO A 1 495 ? 21.295 -20.908 26.387 1.00 25.94 495 PRO A CA 1
ATOM 4041 C C . PRO A 1 495 ? 21.877 -21.708 27.563 1.00 25.94 495 PRO A C 1
ATOM 4043 O O . PRO A 1 495 ? 21.433 -22.819 27.858 1.00 25.94 495 PRO A O 1
ATOM 4046 N N . LEU A 1 496 ? 22.865 -21.139 28.258 1.00 26.64 496 LEU A N 1
ATOM 4047 C CA . LEU A 1 496 ? 23.424 -21.717 29.481 1.00 26.64 496 LEU A CA 1
ATOM 4048 C C . LEU A 1 496 ? 22.383 -21.664 30.614 1.00 26.64 496 LEU A C 1
ATOM 4050 O O . LEU A 1 496 ? 21.905 -20.595 30.994 1.00 26.64 496 LEU A O 1
ATOM 4054 N N . LYS A 1 497 ? 22.043 -22.838 31.164 1.00 25.17 497 LYS A N 1
ATOM 4055 C CA . LYS A 1 497 ? 21.266 -22.995 32.404 1.00 25.17 497 LYS A CA 1
ATOM 4056 C C . LYS A 1 497 ? 21.968 -22.264 33.556 1.00 25.17 497 LYS A C 1
ATOM 4058 O O . LYS A 1 497 ? 23.137 -22.528 33.827 1.00 25.17 497 LYS A O 1
ATOM 4063 N N . LYS A 1 498 ? 21.235 -21.411 34.280 1.00 26.91 498 LYS A N 1
ATOM 4064 C CA . LYS A 1 498 ? 21.626 -20.955 35.623 1.00 26.91 498 LYS A CA 1
ATOM 4065 C C . LYS A 1 498 ? 21.685 -22.173 36.551 1.00 26.91 498 LYS A C 1
ATOM 4067 O O . LYS A 1 498 ? 20.652 -22.791 36.795 1.00 26.91 498 LYS A O 1
ATOM 4072 N N . TYR A 1 499 ? 22.861 -22.492 37.080 1.00 26.52 499 TYR A N 1
ATOM 4073 C CA . TYR A 1 499 ? 22.995 -23.346 38.259 1.00 26.52 499 TYR A CA 1
ATOM 4074 C C . TYR A 1 499 ? 23.254 -22.447 39.468 1.00 26.52 499 TYR A C 1
ATOM 4076 O O . TYR A 1 499 ? 24.242 -21.718 39.506 1.00 26.52 499 TYR A O 1
ATOM 4084 N N . TYR A 1 500 ? 22.332 -22.479 40.430 1.00 28.44 500 TYR A N 1
ATOM 4085 C CA . TYR A 1 500 ? 22.590 -22.047 41.799 1.00 28.44 500 TYR A CA 1
ATOM 4086 C C . TYR A 1 500 ? 23.426 -23.127 42.483 1.00 28.44 500 TYR A C 1
ATOM 4088 O O . TYR A 1 500 ? 23.039 -24.290 42.432 1.00 28.44 500 TYR A O 1
ATOM 4096 N N . PHE A 1 501 ? 24.491 -22.739 43.180 1.00 25.58 501 PHE A N 1
ATOM 4097 C CA . PHE A 1 501 ? 24.931 -23.451 44.375 1.00 25.58 501 PHE A CA 1
ATOM 4098 C C . PHE A 1 501 ? 25.400 -22.440 45.418 1.00 25.58 501 PHE A C 1
ATOM 4100 O O . PHE A 1 501 ? 26.321 -21.662 45.190 1.00 25.58 501 PHE A O 1
ATOM 4107 N N . SER A 1 502 ? 24.698 -22.463 46.546 1.00 28.39 502 SER A N 1
ATOM 4108 C CA . SER A 1 502 ? 25.148 -22.003 47.851 1.00 28.39 502 SER A CA 1
ATOM 4109 C C . SER A 1 502 ? 26.215 -22.953 48.396 1.00 28.39 502 SER A C 1
ATOM 4111 O O . SER A 1 502 ? 25.994 -24.166 48.367 1.00 28.39 502 SER A O 1
ATOM 4113 N N . GLN A 1 503 ? 27.276 -22.401 48.976 1.00 29.91 503 GLN A N 1
ATOM 4114 C CA . GLN A 1 503 ? 27.639 -22.629 50.378 1.00 29.91 503 GLN A CA 1
ATOM 4115 C C . GLN A 1 503 ? 28.163 -21.317 50.950 1.00 29.91 503 GLN A C 1
ATOM 4117 O O . GLN A 1 503 ? 28.906 -20.629 50.214 1.00 29.91 503 GLN A O 1
#

pLDDT: mean 71.36, std 20.75, range [24.88, 96.44]

Foldseek 3Di:
DPPDDDLVVLLVVLVVCLQALVVLVQCPPDPVSLVSSLVSQVVVLVVDQREHELLRHCVVPQLAPLDEDDPPDPVSVVSVLVSLVVVLVSLVSVVVSHLRHAYADQECVSSNYAYLDALVRDAAHDPVQQVSVLVSNLSHPYLADDHYCRDHPPVSSCVSCLVPLQSRAHDAPRAHAPVSPPCCQPRRQVSNQNHQEYHYAADALLSVLSRPPLCNHAYDHYAYEDDDQDALVSNVSLLVNQNYQADAYFYAADDPHDPVSVVSRVVSQLVNQVDQPPDPRDGSVNSHLNYAHYHYQEARQQVQVVLQVVQPAHAEYEYFAPHSDNRRAYELVRLLNSLVSVVVDPPTDGGNYAEYHHRHEYDQPDAVVVRVLSNVLSVLSRDNYAEYHHEYEYPYAHADDPDDDPDDDDDDDDPRDRDNPHPYDYYHYHYHDDHDDADPVDDDDDDDDDDDDDDDKDKDKDFDDDDDPDDPDPPVPGDTPDMDIDIDDDDDDDDDDDDDDDD

Radius of gyration: 26.49 Å; Cα contacts (8 Å, |Δi|>4): 812; chains: 1; bounding box: 68×77×77 Å